Protein AF-0000000077149896 (afdb_homodimer)

Secondary structure (DSSP, 8-state):
-PPPPEEEEE--TTSSHHHHHHHHHHHHHHTT--EEEEESS-SSHHHHHHHHHHH-TT-TT--HHHHHHHHHHHHHHHIIIIIHHHHHTT-EEEEES-HHHHIIIIIIIT---HHHHHHHHHHHHTT---SEEEEEE--HHHHHHHS---S---TTTTS-HHHHHHHHHHHHHHHHH-TTTEEEEETTS-HHHHHHHHHHHHHHH-/-PPPPEEEEE--TTSSHHHHHHHHHHHHHHTT--EEEEESS-SSHHHHHHHHHHH-TT-TT--HHHHHHHHHHHHHHHIIIIIHHHHHTT-EEEEES-HHHHIIIIIIIT---HHHHHHHHHHHHTT---SEEEEEE--HHHHHHHS---S---TTTTS-HHHHHHHHHHHHHHHHH-TTTEEEEETTS-HHHHHHHHHHHHHHH-

Sequence (412 aa):
MRKGLFITVEGTDGSGKTTQIKLMEQYLKDMGNEVVLSREPGGTRISEMIRDLILDPENKDISPLTEMMLYAAARAQHVSQVIRPAIESGKSVICDRFVDSSYAYQGCGRGVDLKTIADVNRAAIDGVVPDITFFLDLDPRVAMERRVKSTGADRIEQEKMDFHIRVYEGYERMALLYPERIKTIDASKSIEEISSQINIYLKEILMRKGLFITVEGTDGSGKTTQIKLMEQYLKDMGNEVVLSREPGGTRISEMIRDLILDPENKDISPLTEMMLYAAARAQHVSQVIRPAIESGKSVICDRFVDSSYAYQGCGRGVDLKTIADVNRAAIDGVVPDITFFLDLDPRVAMERRVKSTGADRIEQEKMDFHIRVYEGYERMALLYPERIKTIDASKSIEEISSQINIYLKEIL

Foldseek 3Di:
DAFAAEEEEDEDAQLCRVVLLVLVCVLCVVVVAAEAEEEPCPQDPVSVVLVCVLFAQVPLVQALVNSLLSRLVSLLCNLVPPVVVCRVVHHYYYYYDDLLLSCLQSCQLVPPDPVVSCVSNCVSNVPPDGQAYEYSQDDVVVSVVSDDPDPDGTNSRPDDPVSVNSSSVSSVVVCVVCVNRYPYFHSVDDSVVRSVVVVVVVVVVD/DAFAAEEEEDEDAQLCRVVLLVLVCVLCVVVVAAEAEEEPCPQDPVSVVLVCVLFAQVPLVQALVNSLLSRLVSLLCNLVPPVVVCRVVHHYYYYYDDLLLSCLQSCQLVPPDPVVSCVSNCVSNVPPDGQAYEYRQDDPVVSVVSPDPDDDGTNSRPDDPVSVNSSNVSSVVVCVVCVNRYPYFHSVDDSVVRSVVVVVVVVVVD

InterPro domains:
  IPR018094 Thymidylate kinase [MF_00165] (5-206)
  IPR018094 Thymidylate kinase [TIGR00041] (1-198)
  IPR018095 Thymidylate kinase, conserved site [PS01331] (94-106)
  IPR027417 P-loop containing nucleoside triphosphate hydrolase [G3DSA:3.40.50.300] (1-206)
  IPR027417 P-loop containing nucleoside triphosphate hydrolase [SSF52540] (1-205)
  IPR039430 Thymidylate kinase-like domain [PF02223] (9-198)

Solvent-accessible surface area (backbone atoms only — not comparable to full-atom values): 21355 Å² total; per-residue (Å²): 129,66,70,27,51,35,37,32,39,39,63,57,76,60,31,50,60,71,62,50,50,54,52,51,50,51,54,43,41,75,72,72,44,53,75,45,80,46,38,51,68,16,72,37,76,67,13,38,54,47,34,51,58,68,36,34,61,85,49,72,81,62,39,62,66,20,52,46,29,43,49,30,18,15,42,20,37,23,33,67,70,44,51,50,56,38,21,70,72,38,23,26,35,43,24,44,33,57,71,66,47,48,48,7,45,34,22,50,40,61,62,46,57,62,65,59,52,47,58,42,40,50,61,25,42,64,86,64,69,61,68,33,31,39,33,29,46,51,60,56,74,58,16,54,70,63,38,70,86,61,98,72,66,39,38,71,70,64,51,57,66,69,43,50,47,32,21,52,51,24,47,52,49,50,34,67,74,35,53,90,40,29,44,80,38,67,40,81,54,54,73,66,57,44,48,52,58,52,47,56,56,50,62,72,75,104,129,66,70,26,51,35,35,32,39,40,63,57,75,58,31,49,60,70,62,49,50,54,53,50,50,52,54,42,41,75,71,71,43,54,73,45,79,45,37,50,69,18,73,37,77,67,11,37,55,47,33,52,58,67,36,33,62,86,50,72,81,63,39,65,65,21,50,46,30,43,49,31,18,15,42,20,37,23,33,67,70,46,51,50,56,38,22,70,71,36,22,28,34,43,24,44,33,60,72,67,47,50,49,7,43,34,21,48,40,60,62,46,58,62,65,59,52,48,58,43,38,50,62,27,43,66,86,64,66,62,68,34,30,40,32,31,45,53,59,57,75,58,17,54,68,63,38,68,85,62,95,73,65,39,38,70,70,65,52,56,68,70,42,50,48,31,22,52,51,24,46,53,50,50,33,68,75,34,55,89,41,30,43,80,37,67,41,80,53,54,73,67,59,46,49,51,55,53,47,56,56,51,61,71,74,105

Nearest PDB structures (foldseek):
  4edh-assembly1_B  TM=9.631E-01  e=2.329E-20  Pseudomonas aeruginosa PAO1
  3uxm-assembly6_D  TM=9.643E-01  e=3.506E-20  Pseudomonas aeruginosa PAO1
  3uxm-assembly5_B-2  TM=9.617E-01  e=1.195E-19  Pseudomonas aeruginosa PAO1
  4gmd-assembly2_B  TM=9.746E-01  e=2.271E-19  Pseudomonas aeruginosa PAO1
  4e5u-assembly1_B  TM=9.484E-01  e=1.509E-19  Pseudomonas aeruginosa PAO1

Organism: Ruminiclostridium cellulolyticum (strain ATCC 35319 / DSM 5812 / JCM 6584 / H10) (NCBI:txid394503)

Structure (mmCIF, N/CA/C/O backbone):
data_AF-0000000077149896-model_v1
#
loop_
_entity.id
_entity.type
_entity.pdbx_description
1 polymer 'Thymidylate kinase'
#
loop_
_atom_site.group_PDB
_atom_site.id
_atom_site.type_symbol
_atom_site.label_atom_id
_atom_site.label_alt_id
_atom_site.label_comp_id
_atom_site.label_asym_id
_atom_site.label_entity_id
_atom_site.label_seq_id
_atom_site.pdbx_PDB_ins_code
_atom_site.Cartn_x
_atom_site.Cartn_y
_atom_site.Cartn_z
_atom_site.occupancy
_atom_site.B_iso_or_equiv
_atom_site.auth_seq_id
_atom_site.auth_comp_id
_atom_site.auth_asym_id
_atom_site.auth_atom_id
_atom_site.pdbx_PDB_model_num
ATOM 1 N N . MET A 1 1 ? 22.25 21.438 13.352 1 58.16 1 MET A N 1
ATOM 2 C CA . MET A 1 1 ? 21.094 22.328 13.164 1 58.16 1 MET A CA 1
ATOM 3 C C . MET A 1 1 ? 19.875 21.781 13.883 1 58.16 1 MET A C 1
ATOM 5 O O . MET A 1 1 ? 19.75 20.562 14.086 1 58.16 1 MET A O 1
ATOM 9 N N . ARG A 1 2 ? 19 22.656 14.453 1 81.06 2 ARG A N 1
ATOM 10 C CA . ARG A 1 2 ? 17.844 22.203 15.219 1 81.06 2 ARG A CA 1
ATOM 11 C C . ARG A 1 2 ? 16.812 21.547 14.305 1 81.06 2 ARG A C 1
ATOM 13 O O . ARG A 1 2 ? 16.578 22 13.188 1 81.06 2 ARG A O 1
ATOM 20 N N . LYS A 1 3 ? 16.281 20.359 14.609 1 91.44 3 LYS A N 1
ATOM 21 C CA . LYS A 1 3 ? 15.242 19.641 13.867 1 91.44 3 LYS A CA 1
ATOM 22 C C . LYS A 1 3 ? 14 20.516 13.719 1 91.44 3 LYS A C 1
ATOM 24 O O . LYS A 1 3 ? 13.609 21.219 14.648 1 91.44 3 LYS A O 1
ATOM 29 N N . GLY A 1 4 ? 13.484 20.531 12.469 1 96.19 4 GLY A N 1
ATOM 30 C CA . GLY A 1 4 ? 12.258 21.281 12.242 1 96.19 4 GLY A CA 1
ATOM 31 C C . GLY A 1 4 ? 11.039 20.641 12.883 1 96.19 4 GLY A C 1
ATOM 32 O O . GLY A 1 4 ? 11.094 19.5 13.32 1 96.19 4 GLY A O 1
ATOM 33 N N . LEU A 1 5 ? 9.977 21.422 12.953 1 97.31 5 LEU A N 1
ATOM 34 C CA . LEU A 1 5 ? 8.719 20.938 13.516 1 97.31 5 LEU A CA 1
ATOM 35 C C . LEU A 1 5 ? 7.883 20.234 12.453 1 97.31 5 LEU A C 1
ATOM 37 O O . LEU A 1 5 ? 7.852 20.656 11.297 1 97.31 5 LEU A O 1
ATOM 41 N N . PHE A 1 6 ? 7.234 19.234 12.828 1 98.81 6 PHE A N 1
ATOM 42 C CA . PHE A 1 6 ? 6.246 18.562 11.984 1 98.81 6 PHE A CA 1
ATOM 43 C C . PHE A 1 6 ? 4.84 18.75 12.555 1 98.81 6 PHE A C 1
ATOM 45 O O . PHE A 1 6 ? 4.516 18.203 13.602 1 98.81 6 PHE A O 1
ATOM 52 N N . ILE A 1 7 ? 4.039 19.469 11.836 1 98.88 7 ILE A N 1
ATOM 53 C CA . ILE A 1 7 ? 2.684 19.812 12.25 1 98.88 7 ILE A CA 1
ATOM 54 C C . ILE A 1 7 ? 1.672 19.219 11.273 1 98.88 7 ILE A C 1
ATOM 56 O O . ILE A 1 7 ? 1.84 19.328 10.055 1 98.88 7 ILE A O 1
ATOM 60 N N . THR A 1 8 ? 0.679 18.562 11.797 1 98.94 8 THR A N 1
ATOM 61 C CA . THR A 1 8 ? -0.389 18.078 10.93 1 98.94 8 THR A CA 1
ATOM 62 C C . THR A 1 8 ? -1.729 18.688 11.328 1 98.94 8 THR A C 1
ATOM 64 O O . THR A 1 8 ? -1.927 19.078 12.484 1 98.94 8 THR A O 1
ATOM 67 N N . VAL A 1 9 ? -2.586 18.844 10.344 1 98.94 9 VAL A N 1
ATOM 68 C CA . VAL A 1 9 ? -3.936 19.359 10.562 1 98.94 9 VAL A CA 1
ATOM 69 C C . VAL A 1 9 ? -4.957 18.344 10.07 1 98.94 9 VAL A C 1
ATOM 71 O O . VAL A 1 9 ? -4.91 17.906 8.922 1 98.94 9 VAL A O 1
ATOM 74 N N . GLU A 1 10 ? -5.824 17.953 10.977 1 98.75 10 GLU A N 1
ATOM 75 C CA . GLU A 1 10 ? -6.84 16.938 10.703 1 98.75 10 GLU A CA 1
ATOM 76 C C . GLU A 1 10 ? -8.25 17.516 10.859 1 98.75 10 GLU A C 1
ATOM 78 O O . GLU A 1 10 ? -8.438 18.516 11.547 1 98.75 10 GLU A O 1
ATOM 83 N N . GLY A 1 11 ? -9.188 16.828 10.273 1 96.75 11 GLY A N 1
ATOM 84 C CA . GLY A 1 11 ? -10.578 17.234 10.305 1 96.75 11 GLY A CA 1
ATOM 85 C C . GLY A 1 11 ? -11.328 16.906 9.023 1 96.75 11 GLY A C 1
ATOM 86 O O . GLY A 1 11 ? -10.711 16.578 8.008 1 96.75 11 GLY A O 1
ATOM 87 N N . THR A 1 12 ? -12.625 17.031 9.109 1 92.88 12 THR A N 1
ATOM 88 C CA . THR A 1 12 ? -13.445 16.734 7.945 1 92.88 12 THR A CA 1
ATOM 89 C C . THR A 1 12 ? -13.359 17.859 6.918 1 92.88 12 THR A C 1
ATOM 91 O O . THR A 1 12 ? -12.906 18.953 7.234 1 92.88 12 THR A O 1
ATOM 94 N N . ASP A 1 13 ? -13.742 17.5 5.699 1 89.81 13 ASP A N 1
ATOM 95 C CA . ASP A 1 13 ? -13.758 18.531 4.656 1 89.81 13 ASP A CA 1
ATOM 96 C C . ASP A 1 13 ? -14.734 19.641 5.004 1 89.81 13 ASP A C 1
ATOM 98 O O . ASP A 1 13 ? -15.836 19.391 5.488 1 89.81 13 ASP A O 1
ATOM 102 N N . GLY A 1 14 ? -14.25 20.859 4.828 1 89.62 14 GLY A N 1
ATOM 103 C CA . GLY A 1 14 ? -15.086 22 5.16 1 89.62 14 GLY A CA 1
ATOM 104 C C . GLY A 1 14 ? -14.836 22.531 6.559 1 89.62 14 GLY A C 1
ATOM 105 O O . GLY A 1 14 ? -15.422 23.547 6.961 1 89.62 14 GLY A O 1
ATOM 106 N N . SER A 1 15 ? -13.898 21.969 7.211 1 94.31 15 SER A N 1
ATOM 107 C CA . SER A 1 15 ? -13.664 22.344 8.602 1 94.31 15 SER A CA 1
ATOM 108 C C . SER A 1 15 ? -12.773 23.578 8.695 1 94.31 15 SER A C 1
ATOM 110 O O . SER A 1 15 ? -12.609 24.156 9.781 1 94.3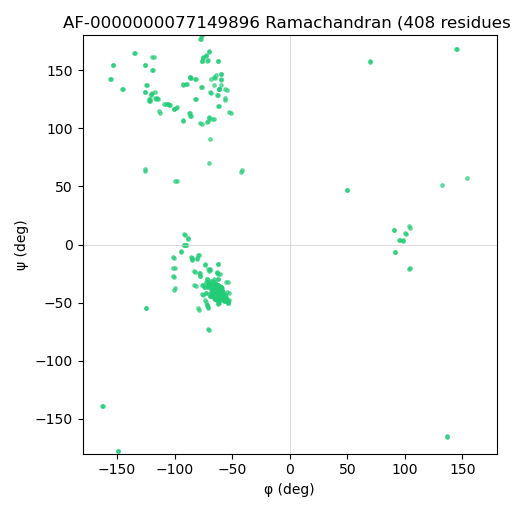1 15 SER A O 1
ATOM 112 N N . GLY A 1 16 ? -12.148 24 7.629 1 94.81 16 GLY A N 1
ATOM 113 C CA . GLY A 1 16 ? -11.344 25.203 7.637 1 94.81 16 GLY A CA 1
ATOM 114 C C . GLY A 1 16 ? -9.852 24.938 7.676 1 94.81 16 GLY A C 1
ATOM 115 O O . GLY A 1 16 ? -9.062 25.828 8 1 94.81 16 GLY A O 1
ATOM 116 N N . LYS A 1 17 ? -9.398 23.703 7.383 1 97.38 17 LYS A N 1
ATOM 117 C CA . LYS A 1 17 ? -7.996 23.297 7.449 1 97.38 17 LYS A CA 1
ATOM 118 C C . LYS A 1 17 ? -7.125 24.188 6.562 1 97.38 17 LYS A C 1
ATOM 120 O O . LYS A 1 17 ? -6.09 24.688 7.008 1 97.38 17 LYS A O 1
ATOM 125 N N . THR A 1 18 ? -7.574 24.375 5.32 1 96.69 18 THR A N 1
ATOM 126 C CA . THR A 1 18 ? -6.789 25.141 4.348 1 96.69 18 THR A CA 1
ATOM 127 C C . THR A 1 18 ? -6.488 26.531 4.863 1 96.69 18 THR A C 1
ATOM 129 O O . THR A 1 18 ? -5.348 27 4.781 1 96.69 18 THR A O 1
ATOM 132 N N . THR A 1 19 ? -7.512 27.188 5.387 1 97.69 19 THR A N 1
ATOM 133 C CA . THR A 1 19 ? -7.367 28.531 5.918 1 97.69 19 THR A CA 1
ATOM 134 C C . THR A 1 19 ? -6.391 28.547 7.094 1 97.69 19 THR A C 1
ATOM 136 O O . THR A 1 19 ? -5.484 29.375 7.141 1 97.69 19 THR A O 1
ATOM 139 N N . GLN A 1 20 ? -6.559 27.672 7.961 1 98.69 20 GLN A N 1
ATOM 140 C CA . GLN A 1 20 ? -5.742 27.672 9.172 1 98.69 20 GLN A CA 1
ATOM 141 C C . GLN A 1 20 ? -4.297 27.281 8.852 1 98.69 20 GLN A C 1
ATOM 143 O O . GLN A 1 20 ? -3.365 27.781 9.492 1 98.69 20 GLN A O 1
ATOM 148 N N . ILE A 1 21 ? -4.074 26.391 7.891 1 98.81 21 ILE A N 1
ATOM 149 C CA . ILE A 1 21 ? -2.736 25.984 7.477 1 98.81 21 ILE A CA 1
ATOM 150 C C . ILE A 1 21 ? -1.975 27.188 6.934 1 98.81 21 ILE A C 1
ATOM 152 O O . ILE A 1 21 ? -0.808 27.406 7.277 1 98.81 21 ILE A O 1
ATOM 156 N N . LYS A 1 22 ? -2.631 28 6.152 1 98.69 22 LYS A N 1
ATOM 157 C CA . LYS A 1 22 ? -2.006 29.203 5.602 1 98.69 22 LYS A CA 1
ATOM 158 C C . LYS A 1 22 ? -1.624 30.172 6.707 1 98.69 22 LYS A C 1
ATOM 160 O O . LYS A 1 22 ? -0.556 30.797 6.66 1 98.69 22 LYS A O 1
ATOM 165 N N . LEU A 1 23 ? -2.498 30.35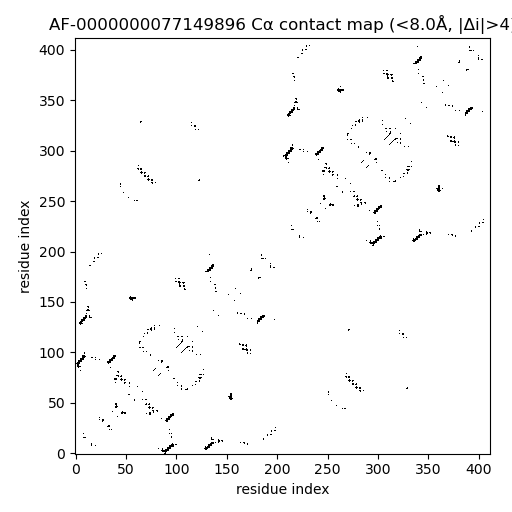9 7.617 1 98.75 23 LEU A N 1
ATOM 166 C CA . LEU A 1 23 ? -2.236 31.266 8.727 1 98.75 23 LEU A CA 1
ATOM 167 C C . LEU A 1 23 ? -1.092 30.75 9.594 1 98.75 23 LEU A C 1
ATOM 169 O O . LEU A 1 23 ? -0.268 31.531 10.07 1 98.75 23 LEU A O 1
ATOM 173 N N . MET A 1 24 ? -1.015 29.406 9.828 1 98.81 24 MET A N 1
ATOM 174 C CA . MET A 1 24 ? 0.087 28.797 10.57 1 98.81 24 MET A CA 1
ATOM 175 C C . MET A 1 24 ? 1.414 29.031 9.852 1 98.81 24 MET A C 1
ATOM 177 O O . MET A 1 24 ? 2.43 29.312 10.492 1 98.81 24 MET A O 1
ATOM 181 N N . GLU A 1 25 ? 1.355 28.797 8.516 1 98.75 25 GLU A N 1
ATOM 182 C CA . GLU A 1 25 ? 2.553 29.031 7.711 1 98.75 25 GLU A CA 1
ATOM 183 C C . GLU A 1 25 ? 3.094 30.438 7.918 1 98.75 25 GLU A C 1
ATOM 185 O O . GLU A 1 25 ? 4.289 30.625 8.156 1 98.75 25 GLU A O 1
ATOM 190 N N . GLN A 1 26 ? 2.236 31.438 7.801 1 98.44 26 GLN A N 1
ATOM 191 C CA . GLN A 1 26 ? 2.633 32.844 7.957 1 98.44 26 GLN A CA 1
ATOM 192 C C . GLN A 1 26 ? 3.184 33.094 9.359 1 98.44 26 GLN A C 1
ATOM 194 O O . GLN A 1 26 ? 4.195 33.781 9.516 1 98.44 26 GLN A O 1
ATOM 199 N N . TYR A 1 27 ? 2.508 32.562 10.32 1 98.19 27 TYR A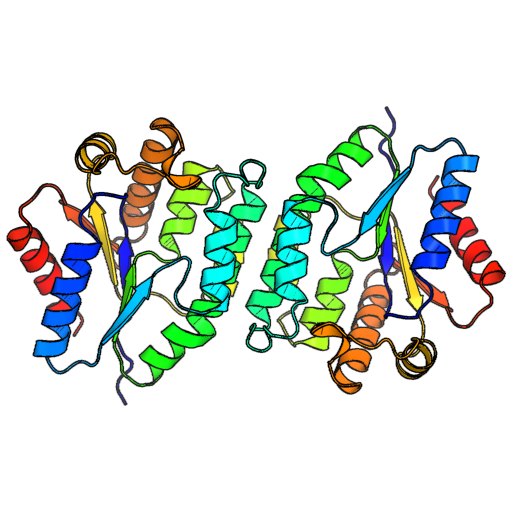 N 1
ATOM 200 C CA . TYR A 1 27 ? 2.938 32.75 11.703 1 98.19 27 TYR A CA 1
ATOM 201 C C . TYR A 1 27 ? 4.359 32.219 11.898 1 98.19 27 TYR A C 1
ATOM 203 O O . TYR A 1 27 ? 5.199 32.906 12.484 1 98.19 27 TYR A O 1
ATOM 211 N N . LEU A 1 28 ? 4.664 31.031 11.422 1 98.19 28 LEU A N 1
ATOM 212 C CA . LEU A 1 28 ? 5.973 30.406 11.578 1 98.19 28 LEU A CA 1
ATOM 213 C C . LEU A 1 28 ? 7.035 31.172 10.797 1 98.19 28 LEU A C 1
ATOM 215 O O . LEU A 1 28 ? 8.156 31.344 11.281 1 98.19 28 LEU A O 1
ATOM 219 N N . LYS A 1 29 ? 6.648 31.609 9.594 1 98 29 LYS A N 1
ATOM 220 C CA . LYS A 1 29 ? 7.582 32.406 8.789 1 98 29 LYS A CA 1
ATOM 221 C C . LYS A 1 29 ? 7.934 33.719 9.492 1 98 29 LYS A C 1
ATOM 223 O O . LYS A 1 29 ? 9.094 34.125 9.484 1 98 29 LYS A O 1
ATOM 228 N N . ASP A 1 30 ? 6.957 34.312 10.07 1 97.31 30 ASP A N 1
ATOM 229 C CA . ASP A 1 30 ? 7.168 35.562 10.812 1 97.31 30 ASP A CA 1
ATOM 230 C C . ASP A 1 30 ? 8.117 35.344 11.984 1 97.31 30 ASP A C 1
ATOM 232 O O . ASP A 1 30 ? 8.797 36.281 12.422 1 97.31 30 ASP A O 1
ATOM 236 N N . MET A 1 31 ? 8.172 34.188 12.445 1 95.25 31 MET A N 1
ATOM 237 C CA . MET A 1 31 ? 9.047 33.844 13.562 1 95.25 31 MET A CA 1
ATOM 238 C C . MET A 1 31 ? 10.414 33.406 13.062 1 95.25 31 MET A C 1
ATOM 240 O O . MET A 1 31 ? 11.25 32.969 13.852 1 95.25 31 MET A O 1
ATOM 244 N N . GLY A 1 32 ? 10.633 33.375 11.766 1 95.06 32 GLY A N 1
ATOM 245 C CA . GLY A 1 32 ? 11.953 33.156 11.188 1 95.06 32 GLY A CA 1
ATOM 246 C C . GLY A 1 32 ? 12.141 31.719 10.719 1 95.06 32 GLY A C 1
ATOM 247 O O . GLY A 1 32 ? 13.258 31.312 10.383 1 95.06 32 GLY A O 1
ATOM 248 N N . ASN A 1 33 ? 11.039 30.906 10.688 1 96 33 ASN A N 1
ATOM 249 C CA . ASN A 1 33 ? 11.133 29.516 10.258 1 96 33 ASN A CA 1
ATOM 250 C C . ASN A 1 33 ? 10.914 29.375 8.75 1 96 33 ASN A C 1
ATOM 252 O O . ASN A 1 33 ? 10.109 30.109 8.164 1 96 33 ASN A O 1
ATOM 256 N N . GLU A 1 34 ? 11.727 28.547 8.148 1 97.88 34 GLU A N 1
ATOM 257 C CA . GLU A 1 34 ? 11.359 28.062 6.82 1 97.88 34 GLU A CA 1
ATOM 258 C C . GLU A 1 34 ? 10.273 27 6.898 1 97.88 34 GLU A C 1
ATOM 260 O O . GLU A 1 34 ? 10.32 26.109 7.758 1 97.88 34 GLU A O 1
ATOM 265 N N . VAL A 1 35 ? 9.281 27.141 5.996 1 98.69 35 VAL A N 1
ATOM 266 C CA . VAL A 1 35 ? 8.125 26.266 6.121 1 98.69 35 VAL A CA 1
ATOM 267 C C . VAL A 1 35 ? 7.875 25.531 4.801 1 98.69 35 VAL A C 1
ATOM 269 O O . VAL A 1 35 ? 7.93 26.141 3.729 1 98.69 35 VAL A O 1
ATOM 272 N N . VAL A 1 36 ? 7.691 24.234 4.891 1 98.81 36 VAL A N 1
ATOM 273 C CA . VAL A 1 36 ? 7.23 23.406 3.783 1 98.81 36 VAL A CA 1
ATOM 274 C C . VAL A 1 36 ? 5.77 23.016 4.004 1 98.81 36 VAL A C 1
ATOM 276 O O . VAL A 1 36 ? 5.422 22.469 5.047 1 98.81 36 VAL A O 1
ATOM 279 N N . LEU A 1 37 ? 4.906 23.391 3.072 1 98.81 37 LEU A N 1
ATOM 280 C CA . LEU A 1 37 ? 3.518 22.938 3.094 1 98.81 37 LEU A CA 1
ATOM 281 C C . LEU A 1 37 ? 3.344 21.672 2.268 1 98.81 37 LEU A C 1
ATOM 283 O O . LEU A 1 37 ? 3.941 21.531 1.197 1 98.81 37 LEU A O 1
ATOM 287 N N . SER A 1 38 ? 2.572 20.734 2.809 1 98.69 38 SER A N 1
ATOM 288 C CA . SER A 1 38 ? 2.266 19.531 2.043 1 98.69 38 SER A CA 1
ATOM 289 C C . SER A 1 38 ? 0.889 18.984 2.402 1 98.69 38 SER A C 1
ATOM 291 O O . SER A 1 38 ? 0.108 19.641 3.084 1 98.69 38 SER A O 1
ATOM 293 N N . ARG A 1 39 ? 0.508 17.828 1.779 1 98.62 39 ARG A N 1
ATOM 294 C CA . ARG A 1 39 ? -0.797 17.203 1.998 1 98.62 39 ARG A CA 1
ATOM 295 C C . ARG A 1 39 ? -0.745 15.703 1.74 1 98.62 39 ARG A C 1
ATOM 297 O O . ARG A 1 39 ? 0.11 15.227 0.99 1 98.62 39 ARG A O 1
ATOM 304 N N . GLU A 1 40 ? -1.696 15.055 2.428 1 98.44 40 GLU A N 1
ATOM 305 C CA . GLU A 1 40 ? -1.864 13.633 2.152 1 98.44 40 GLU A CA 1
ATOM 306 C C . GLU A 1 40 ? -3.309 13.305 1.777 1 98.44 40 GLU A C 1
ATOM 308 O O . GLU A 1 40 ? -4.242 13.938 2.279 1 98.44 40 GLU A O 1
ATOM 313 N N . PRO A 1 41 ? -3.492 12.25 1.038 1 98.38 41 PRO A N 1
ATOM 314 C CA . PRO A 1 41 ? -2.426 11.68 0.213 1 98.38 41 PRO A CA 1
ATOM 315 C C . PRO A 1 41 ? -1.892 12.664 -0.826 1 98.38 41 PRO A C 1
ATOM 317 O O . PRO A 1 41 ? -2.641 13.508 -1.326 1 98.38 41 PRO A O 1
ATOM 320 N N . GLY A 1 42 ? -0.674 12.633 -1.162 1 98.5 42 GLY A N 1
ATOM 321 C CA . GLY A 1 42 ? -0.008 13.547 -2.078 1 98.5 42 GLY A CA 1
ATOM 322 C C . GLY A 1 42 ? 1.352 14 -1.583 1 98.5 42 GLY A C 1
ATOM 323 O O . GLY A 1 42 ? 1.952 13.359 -0.722 1 98.5 42 GLY A O 1
ATOM 324 N N . GLY A 1 43 ? 1.851 15.062 -2.232 1 98.5 43 GLY A N 1
ATOM 325 C CA . GLY A 1 43 ? 3.076 15.688 -1.757 1 98.5 43 GLY A CA 1
ATOM 326 C C . GLY A 1 43 ? 4.285 15.344 -2.605 1 98.5 43 GLY A C 1
ATOM 327 O O . GLY A 1 43 ? 5.312 16.031 -2.531 1 98.5 43 GLY A O 1
ATOM 328 N N . THR A 1 44 ? 4.23 14.305 -3.344 1 98.69 44 THR A N 1
ATOM 329 C CA . THR A 1 44 ? 5.242 13.945 -4.328 1 98.69 44 THR A CA 1
ATOM 330 C C . THR A 1 44 ? 4.59 13.516 -5.641 1 98.69 44 THR A C 1
ATOM 332 O O . THR A 1 44 ? 3.391 13.234 -5.684 1 98.69 44 THR A O 1
ATOM 335 N N . ARG A 1 45 ? 5.387 13.477 -6.668 1 98.56 45 ARG A N 1
ATOM 336 C CA . ARG A 1 45 ? 4.855 13.031 -7.949 1 98.56 45 ARG A CA 1
ATOM 337 C C . ARG A 1 45 ? 4.215 11.656 -7.832 1 98.56 45 ARG A C 1
ATOM 339 O O . ARG A 1 45 ? 3.086 11.445 -8.281 1 98.56 45 ARG A O 1
ATOM 346 N N . ILE A 1 46 ? 4.91 10.734 -7.199 1 98.69 46 ILE A N 1
ATOM 347 C CA . ILE A 1 46 ? 4.418 9.367 -7.027 1 98.69 46 ILE A CA 1
ATOM 348 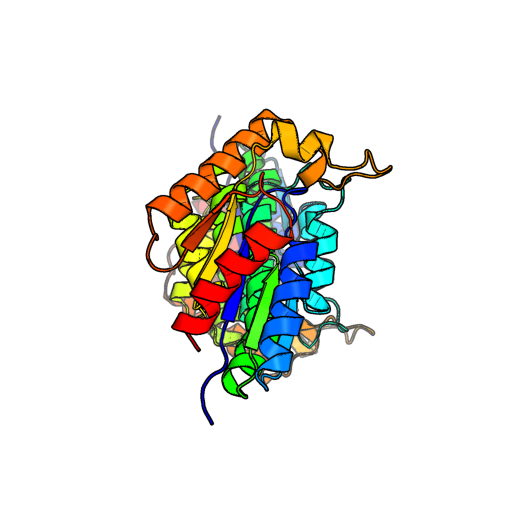C C . ILE A 1 46 ? 3.186 9.375 -6.125 1 98.69 46 ILE A C 1
ATOM 350 O O . ILE A 1 46 ? 2.186 8.719 -6.426 1 98.69 46 ILE A O 1
ATOM 354 N N . SER A 1 47 ? 3.262 10.086 -5.059 1 98.88 47 SER A N 1
ATOM 355 C CA . SER A 1 47 ? 2.137 10.133 -4.129 1 98.88 47 SER A CA 1
ATOM 356 C C . SER A 1 47 ? 0.898 10.727 -4.793 1 98.88 47 SER A C 1
ATOM 358 O O . SER A 1 47 ? -0.227 10.336 -4.48 1 98.88 47 SER A O 1
ATOM 360 N N . GLU A 1 48 ? 1.099 11.703 -5.695 1 98.81 48 GLU A N 1
ATOM 361 C CA . GLU A 1 48 ? -0.028 12.281 -6.418 1 98.81 48 GLU A CA 1
ATOM 362 C C . GLU A 1 48 ? -0.647 11.266 -7.379 1 98.81 48 GLU A C 1
ATOM 364 O O . GLU A 1 48 ? -1.864 11.25 -7.57 1 98.81 48 GLU A O 1
ATOM 369 N N . MET A 1 49 ? 0.161 10.453 -8.023 1 98.62 49 MET A N 1
ATOM 370 C CA . MET A 1 49 ? -0.364 9.383 -8.859 1 98.62 49 MET A CA 1
ATOM 371 C C . MET A 1 49 ? -1.236 8.43 -8.047 1 98.62 49 MET A C 1
ATOM 373 O O . MET A 1 49 ? -2.307 8.023 -8.508 1 98.62 49 MET A O 1
ATOM 377 N N . ILE A 1 50 ? -0.768 8.094 -6.883 1 98.88 50 ILE A N 1
ATOM 378 C CA . ILE A 1 50 ? -1.521 7.207 -6.004 1 98.88 50 ILE A CA 1
ATOM 379 C C . ILE A 1 50 ? -2.82 7.887 -5.574 1 98.88 50 ILE A C 1
ATOM 381 O O . ILE A 1 50 ? -3.879 7.254 -5.551 1 98.88 50 ILE A O 1
ATOM 385 N N . ARG A 1 51 ? -2.73 9.156 -5.215 1 98.62 51 ARG A N 1
ATOM 386 C CA . ARG A 1 51 ? -3.904 9.945 -4.852 1 98.62 51 ARG A CA 1
ATOM 387 C C . ARG A 1 51 ? -4.969 9.883 -5.941 1 98.62 51 ARG A C 1
ATOM 389 O O . ARG A 1 51 ? -6.148 9.664 -5.656 1 98.62 51 ARG A O 1
ATOM 396 N N . ASP A 1 52 ? -4.496 10.094 -7.168 1 98.38 52 ASP A N 1
ATOM 397 C CA . ASP A 1 52 ? -5.426 10.078 -8.297 1 98.38 52 ASP A CA 1
ATOM 398 C C . ASP A 1 52 ? -6.148 8.734 -8.391 1 98.38 52 ASP A C 1
ATOM 400 O O . ASP A 1 52 ? -7.344 8.688 -8.688 1 98.38 52 ASP A O 1
ATOM 404 N N . LEU A 1 53 ? -5.445 7.703 -8.156 1 98.44 53 LEU A N 1
ATOM 405 C CA . LEU A 1 53 ? -6.02 6.363 -8.188 1 98.44 53 LEU A CA 1
ATOM 406 C C . LEU A 1 53 ? -7.055 6.191 -7.082 1 98.44 53 LEU A C 1
ATOM 408 O O . LEU A 1 53 ? -8.156 5.688 -7.324 1 98.44 53 LEU A O 1
ATOM 412 N N . ILE A 1 54 ? -6.734 6.602 -5.867 1 98.31 54 ILE A N 1
ATOM 413 C CA . ILE A 1 54 ? -7.57 6.434 -4.684 1 98.31 54 ILE A CA 1
ATOM 414 C C . ILE A 1 54 ? -8.867 7.23 -4.848 1 98.31 54 ILE A C 1
ATOM 416 O O . ILE A 1 54 ? -9.945 6.754 -4.484 1 98.31 54 ILE A O 1
ATOM 420 N N . LEU A 1 55 ? -8.734 8.438 -5.398 1 97.75 55 LEU A N 1
ATOM 421 C CA . LEU A 1 55 ? -9.836 9.391 -5.336 1 97.75 55 LEU A CA 1
ATOM 422 C C . LEU A 1 55 ? -10.688 9.32 -6.602 1 97.75 55 LEU A C 1
ATOM 424 O O . LEU A 1 55 ? -11.75 9.945 -6.676 1 97.75 55 LEU A O 1
ATOM 428 N N . ASP A 1 56 ? -10.273 8.539 -7.598 1 97.56 56 ASP A N 1
ATOM 429 C CA . ASP A 1 56 ? -11.016 8.398 -8.844 1 97.56 56 ASP A CA 1
ATOM 430 C C . ASP A 1 56 ? -12.406 7.816 -8.602 1 97.56 56 ASP A C 1
ATOM 432 O O . ASP A 1 56 ? -12.531 6.672 -8.172 1 97.56 56 ASP A O 1
ATOM 436 N N . PRO A 1 57 ? -13.477 8.562 -8.953 1 96.06 57 PRO A N 1
ATOM 437 C CA . PRO A 1 57 ? -14.844 8.102 -8.703 1 96.06 57 PRO A CA 1
ATOM 438 C C . PRO A 1 57 ? -15.172 6.812 -9.461 1 96.06 57 PRO A C 1
ATOM 440 O O . PRO A 1 57 ? -16.141 6.129 -9.125 1 96.06 57 PRO A O 1
ATOM 443 N N . GLU A 1 58 ? -14.398 6.469 -10.445 1 96.56 58 GLU A N 1
ATOM 444 C CA . GLU A 1 58 ? -14.633 5.258 -11.227 1 96.56 58 GLU A CA 1
ATOM 445 C C . GLU A 1 58 ? -14.102 4.027 -10.5 1 96.56 58 GLU A C 1
ATOM 447 O O . GLU A 1 58 ? -14.414 2.895 -10.875 1 96.56 58 GLU A O 1
ATOM 452 N N . ASN A 1 59 ? -13.312 4.234 -9.461 1 97.88 59 ASN A N 1
ATOM 453 C CA . ASN A 1 59 ? -12.703 3.111 -8.75 1 97.88 59 ASN A CA 1
ATOM 454 C C . ASN A 1 59 ? -13.484 2.748 -7.492 1 97.88 59 ASN A C 1
ATOM 456 O O . ASN A 1 59 ? -12.906 2.629 -6.41 1 97.88 59 ASN A O 1
ATOM 460 N N . LYS A 1 60 ? -14.719 2.514 -7.676 1 95.19 60 LYS A N 1
ATOM 461 C CA . LYS A 1 60 ? -15.625 2.244 -6.562 1 95.19 60 LYS A CA 1
ATOM 462 C C . LYS A 1 60 ? -15.383 0.85 -5.988 1 95.19 60 LYS A C 1
ATOM 464 O O . LYS A 1 60 ? -15.812 0.552 -4.871 1 95.19 60 LYS A O 1
ATOM 469 N N . ASP A 1 61 ? -14.727 0.012 -6.734 1 96.06 61 ASP A N 1
ATOM 470 C CA . ASP A 1 61 ? -14.555 -1.382 -6.34 1 96.06 61 ASP A CA 1
ATOM 471 C C . ASP A 1 61 ? -13.273 -1.571 -5.527 1 96.06 61 ASP A C 1
ATOM 473 O O . ASP A 1 61 ? -12.898 -2.699 -5.211 1 96.06 61 ASP A O 1
ATOM 477 N N . ILE A 1 62 ? -12.617 -0.499 -5.16 1 98.31 62 ILE A N 1
ATOM 478 C CA . ILE A 1 62 ? -11.453 -0.602 -4.289 1 98.31 62 ILE A CA 1
ATOM 479 C C . ILE A 1 62 ? -11.867 -1.185 -2.939 1 98.31 62 ILE A C 1
ATOM 481 O O . ILE A 1 62 ? -12.82 -0.705 -2.314 1 98.31 62 ILE A O 1
ATOM 485 N N . SER A 1 63 ? -11.156 -2.209 -2.525 1 97.81 63 SER A N 1
ATOM 486 C CA . SER A 1 63 ? -11.461 -2.785 -1.22 1 97.81 63 SER A CA 1
ATOM 487 C C . SER A 1 63 ? -10.922 -1.91 -0.093 1 97.81 63 SER A C 1
ATOM 489 O O . SER A 1 63 ? -9.977 -1.144 -0.293 1 97.81 63 SER A O 1
ATOM 491 N N . PRO A 1 64 ? -11.477 -2.039 1.127 1 97.5 64 PRO A N 1
ATOM 492 C CA . PRO A 1 64 ? -11.016 -1.237 2.262 1 97.5 64 PRO A CA 1
ATOM 493 C C . PRO A 1 64 ? -9.531 -1.445 2.566 1 97.5 64 PRO A C 1
ATOM 495 O O . PRO A 1 64 ? -8.812 -0.482 2.848 1 97.5 64 PRO A O 1
ATOM 498 N N . LEU A 1 65 ? -9.07 -2.643 2.479 1 97.94 65 LEU A N 1
ATOM 499 C CA . LEU A 1 65 ? -7.672 -2.934 2.758 1 97.94 65 LEU A CA 1
ATOM 500 C C . LEU A 1 65 ? -6.766 -2.34 1.683 1 97.94 65 LEU A C 1
ATOM 502 O O . LEU A 1 65 ? -5.711 -1.78 1.992 1 97.94 65 LEU A O 1
ATOM 506 N N . THR A 1 66 ? -7.184 -2.523 0.438 1 98.69 66 THR A N 1
ATOM 507 C CA . THR A 1 66 ? -6.434 -1.929 -0.664 1 98.69 66 THR A CA 1
ATOM 508 C C . THR A 1 66 ? -6.336 -0.416 -0.495 1 98.69 66 THR A C 1
ATOM 510 O O . THR A 1 66 ? -5.254 0.16 -0.646 1 98.69 66 THR A O 1
ATOM 513 N N . GLU A 1 67 ? -7.457 0.234 -0.206 1 98.62 67 GLU A N 1
ATOM 514 C CA . GLU A 1 67 ? -7.488 1.674 0.039 1 98.62 67 GLU A CA 1
ATOM 515 C C . GLU A 1 67 ? -6.492 2.07 1.128 1 98.62 67 GLU A C 1
ATOM 517 O O . GLU A 1 67 ? -5.684 2.979 0.936 1 98.62 67 GLU A O 1
ATOM 522 N N . MET A 1 68 ? -6.551 1.353 2.207 1 98.5 68 MET A N 1
ATOM 523 C CA . MET A 1 68 ? -5.676 1.633 3.342 1 98.5 68 MET A CA 1
ATOM 524 C C . MET A 1 68 ? -4.211 1.509 2.943 1 98.5 68 MET A C 1
ATOM 526 O O . MET A 1 68 ? -3.396 2.371 3.277 1 98.5 68 MET A O 1
ATOM 530 N N . MET A 1 69 ? -3.885 0.528 2.215 1 98.69 69 MET A N 1
ATOM 531 C CA . MET A 1 69 ? -2.502 0.28 1.819 1 98.69 69 MET A CA 1
ATOM 532 C C . MET A 1 69 ? -2.029 1.319 0.808 1 98.69 69 MET A C 1
ATOM 534 O O . MET A 1 69 ? -0.858 1.699 0.803 1 98.69 69 MET A O 1
ATOM 538 N N . LEU A 1 70 ? -2.906 1.707 -0.049 1 98.88 70 LEU A N 1
ATOM 539 C CA . LEU A 1 70 ? -2.553 2.764 -0.99 1 98.88 70 LEU A CA 1
ATOM 540 C C . LEU A 1 70 ? -2.242 4.062 -0.255 1 98.88 70 LEU A C 1
ATOM 542 O O . LEU A 1 70 ? -1.275 4.754 -0.587 1 98.88 70 LEU A O 1
ATOM 546 N N . TYR A 1 71 ? -3.059 4.426 0.744 1 98.88 71 TYR A N 1
ATOM 547 C CA . TYR A 1 71 ? -2.76 5.598 1.56 1 98.88 71 TYR A CA 1
ATOM 548 C C . TYR A 1 71 ? -1.395 5.465 2.225 1 98.88 71 TYR A C 1
ATOM 550 O O . TYR A 1 71 ? -0.622 6.426 2.266 1 98.88 71 TYR A O 1
ATOM 558 N N . ALA A 1 72 ? -1.095 4.285 2.725 1 98.81 72 ALA A N 1
ATOM 559 C CA . ALA A 1 72 ? 0.186 4.039 3.385 1 98.81 72 ALA A CA 1
ATOM 560 C C . ALA A 1 72 ? 1.343 4.156 2.396 1 98.81 72 ALA A C 1
ATOM 562 O O . ALA A 1 72 ? 2.402 4.695 2.732 1 98.81 72 ALA A O 1
ATOM 563 N N . ALA A 1 73 ? 1.122 3.635 1.214 1 98.88 73 ALA A N 1
ATOM 564 C CA . ALA A 1 73 ? 2.154 3.727 0.185 1 98.88 73 ALA A CA 1
ATOM 565 C C . ALA A 1 73 ? 2.457 5.184 -0.159 1 98.88 73 ALA A C 1
ATOM 567 O O . ALA A 1 73 ? 3.623 5.574 -0.253 1 98.88 73 ALA A O 1
ATOM 568 N N . ALA A 1 74 ? 1.416 5.973 -0.372 1 98.94 74 ALA A N 1
ATOM 569 C CA . ALA A 1 74 ? 1.585 7.398 -0.649 1 98.94 74 ALA A CA 1
ATOM 570 C C . ALA A 1 74 ? 2.326 8.094 0.489 1 98.94 74 ALA A C 1
ATOM 572 O O . ALA A 1 74 ? 3.199 8.93 0.249 1 98.94 74 ALA A O 1
ATOM 573 N N . ARG A 1 75 ? 1.989 7.734 1.672 1 98.94 75 ARG A N 1
ATOM 574 C CA . ARG A 1 75 ? 2.588 8.328 2.863 1 98.94 75 ARG A CA 1
ATOM 575 C C . ARG A 1 75 ? 4.066 7.965 2.971 1 98.94 75 ARG A C 1
ATOM 577 O O . ARG A 1 75 ? 4.898 8.812 3.295 1 98.94 75 ARG A O 1
ATOM 584 N N . ALA A 1 76 ? 4.398 6.688 2.701 1 98.81 76 ALA A N 1
ATOM 585 C CA . ALA A 1 76 ? 5.793 6.262 2.752 1 98.81 76 ALA A CA 1
ATOM 586 C C . ALA A 1 76 ? 6.652 7.082 1.796 1 98.81 76 ALA A C 1
ATOM 588 O O . ALA A 1 76 ? 7.758 7.504 2.152 1 98.81 76 ALA A O 1
ATOM 589 N N . GLN A 1 77 ? 6.16 7.285 0.635 1 98.94 77 GLN A N 1
ATOM 590 C CA . GLN A 1 77 ? 6.863 8.086 -0.359 1 98.94 77 GLN A CA 1
ATOM 591 C C . GLN A 1 77 ? 7.016 9.531 0.111 1 98.94 77 GLN A C 1
ATOM 593 O O . GLN A 1 77 ? 8.086 10.125 -0.019 1 98.94 77 GLN A O 1
ATOM 598 N N . HIS A 1 78 ? 5.93 10.086 0.613 1 98.94 78 HIS A N 1
ATOM 599 C CA . HIS A 1 78 ? 5.879 11.461 1.091 1 98.94 78 HIS A CA 1
ATOM 600 C C . HIS A 1 78 ? 6.875 11.688 2.221 1 98.94 78 HIS A C 1
ATOM 602 O O . HIS A 1 78 ? 7.625 12.672 2.205 1 98.94 78 HIS A O 1
ATOM 608 N N . VAL A 1 79 ? 6.906 10.781 3.15 1 98.88 79 VAL A N 1
ATOM 609 C CA . VAL A 1 79 ? 7.793 10.867 4.305 1 98.88 79 VAL A CA 1
ATOM 610 C C . VAL A 1 79 ? 9.25 10.805 3.844 1 98.88 79 VAL A C 1
ATOM 612 O O . VAL A 1 79 ? 10.062 11.648 4.23 1 98.88 79 VAL A O 1
ATOM 615 N N . SER A 1 80 ? 9.508 9.875 2.99 1 98.44 80 SER A N 1
ATOM 616 C CA . SER A 1 80 ? 10.891 9.641 2.588 1 98.44 80 SER A CA 1
ATOM 617 C C . SER A 1 80 ? 11.422 10.781 1.724 1 98.44 80 SER A C 1
ATOM 619 O O . SER A 1 80 ? 12.602 11.133 1.806 1 98.44 80 SER A O 1
ATOM 621 N N . GLN A 1 81 ? 10.562 11.352 0.969 1 98.69 81 GLN A N 1
ATOM 622 C CA . GLN A 1 81 ? 11.039 12.258 -0.07 1 98.69 81 GLN A CA 1
ATOM 623 C C . GLN A 1 81 ? 10.883 13.711 0.359 1 98.69 81 GLN A C 1
ATOM 625 O O . GLN A 1 81 ? 11.656 14.578 -0.068 1 98.69 81 GLN A O 1
ATOM 630 N N . VAL A 1 82 ? 9.891 14.016 1.252 1 98.81 82 VAL A N 1
ATOM 631 C CA . VAL A 1 82 ? 9.586 15.422 1.511 1 98.81 82 VAL A CA 1
ATOM 632 C C . VAL A 1 82 ? 9.68 15.703 3.01 1 98.81 82 VAL A C 1
ATOM 634 O O . VAL A 1 82 ? 10.477 16.531 3.443 1 98.81 82 VAL A O 1
ATOM 637 N N . ILE A 1 83 ? 8.977 14.969 3.818 1 98.88 83 ILE A N 1
ATOM 638 C CA . ILE A 1 83 ? 8.773 15.336 5.215 1 98.88 83 ILE A CA 1
ATOM 639 C C . ILE A 1 83 ? 10.078 15.156 5.992 1 98.88 83 ILE A C 1
ATOM 641 O O . ILE A 1 83 ? 10.57 16.109 6.609 1 98.88 83 ILE A O 1
ATOM 645 N N . ARG A 1 84 ? 10.656 13.977 5.922 1 98.62 84 ARG A N 1
ATOM 646 C CA . ARG A 1 84 ? 11.859 13.688 6.699 1 98.62 84 ARG A CA 1
ATOM 647 C C . ARG A 1 84 ? 13.008 14.602 6.289 1 98.62 84 ARG A C 1
ATOM 649 O O . ARG A 1 84 ? 13.633 15.25 7.137 1 98.62 84 ARG A O 1
ATOM 656 N N . PRO A 1 85 ? 13.32 14.711 4.961 1 98.56 85 PRO A N 1
ATOM 657 C CA . PRO A 1 85 ? 14.43 15.586 4.59 1 98.56 85 PRO A CA 1
ATOM 658 C C . PRO A 1 85 ? 14.211 17.031 5.023 1 98.56 85 PRO A C 1
ATOM 660 O O . PRO A 1 85 ? 15.164 17.703 5.422 1 98.56 85 PRO A O 1
ATOM 663 N N . ALA A 1 86 ? 12.984 17.531 4.965 1 98.69 86 ALA A N 1
ATOM 664 C CA . ALA A 1 86 ? 12.688 18.906 5.371 1 98.69 86 ALA A CA 1
ATOM 665 C C . ALA A 1 86 ? 12.938 19.094 6.867 1 98.69 86 ALA A C 1
ATOM 667 O O . ALA A 1 86 ? 13.664 20.016 7.266 1 98.69 86 ALA A O 1
ATOM 668 N N . ILE A 1 87 ? 12.461 18.203 7.652 1 98.31 87 ILE A N 1
ATOM 669 C CA . ILE A 1 87 ? 12.586 18.297 9.102 1 98.31 87 ILE A CA 1
ATOM 670 C C . ILE A 1 87 ? 14.055 18.188 9.5 1 98.31 87 ILE A C 1
ATOM 672 O O . ILE A 1 87 ? 14.531 18.953 10.344 1 98.31 87 ILE A O 1
ATOM 676 N N . GLU A 1 88 ? 14.75 17.281 8.844 1 97.81 88 GLU A N 1
ATOM 677 C CA . GLU A 1 88 ? 16.156 17.047 9.172 1 97.81 88 GLU A CA 1
ATOM 678 C C . GLU A 1 88 ? 17.031 18.219 8.758 1 97.81 88 GLU A C 1
ATOM 680 O O . GLU A 1 88 ? 18.109 18.438 9.32 1 97.81 88 GLU A O 1
ATOM 685 N N . SER A 1 89 ? 16.547 19.016 7.832 1 97.75 89 SER A N 1
ATOM 686 C CA . SER A 1 89 ? 17.297 20.188 7.387 1 97.75 89 SER A CA 1
ATOM 687 C C . SER A 1 89 ? 16.922 21.422 8.188 1 97.75 89 SER A C 1
ATOM 689 O O . SER A 1 89 ? 17.375 22.531 7.883 1 97.75 89 SER A O 1
ATOM 691 N N . GLY A 1 90 ? 15.992 21.234 9.133 1 97.69 90 GLY A N 1
ATOM 692 C CA . GLY A 1 90 ? 15.656 22.312 10.055 1 97.69 90 GLY A CA 1
ATOM 693 C C . GLY A 1 90 ? 14.406 23.062 9.648 1 97.69 90 GLY A C 1
ATOM 694 O O . GLY A 1 90 ? 13.992 24 10.336 1 97.69 90 GLY A O 1
ATOM 695 N N . LYS A 1 91 ? 13.758 22.609 8.586 1 98.38 91 LYS A N 1
ATOM 696 C CA . LYS A 1 91 ? 12.531 23.25 8.125 1 98.38 91 LYS A CA 1
ATOM 697 C C . LYS A 1 91 ? 11.312 22.688 8.844 1 98.38 91 LYS A C 1
ATOM 699 O O . LYS A 1 91 ? 11.258 21.484 9.141 1 98.38 91 LYS A O 1
ATOM 704 N N . SER A 1 92 ? 10.367 23.531 9.102 1 98.5 92 SER A N 1
ATOM 705 C CA . SER A 1 92 ? 9.086 23.062 9.617 1 98.5 92 SER A CA 1
ATOM 706 C C . SER A 1 92 ? 8.188 22.562 8.484 1 98.5 92 SER A C 1
ATOM 708 O O . SER A 1 92 ? 8.188 23.141 7.391 1 98.5 92 SER A O 1
ATOM 710 N N . VAL A 1 93 ? 7.469 21.5 8.789 1 98.88 93 VAL A N 1
ATOM 711 C CA . VAL A 1 93 ? 6.516 20.953 7.824 1 98.88 93 VAL A CA 1
ATOM 712 C C . VAL A 1 93 ? 5.098 21.062 8.383 1 98.88 93 VAL A C 1
ATOM 714 O O . VAL A 1 93 ? 4.84 20.656 9.516 1 98.88 93 VAL A O 1
ATOM 717 N N . ILE A 1 94 ? 4.227 21.672 7.656 1 98.94 94 ILE A N 1
ATOM 718 C CA . ILE A 1 94 ? 2.795 21.641 7.926 1 98.94 94 ILE A CA 1
ATOM 719 C C . ILE A 1 94 ? 2.094 20.766 6.879 1 98.94 94 ILE A C 1
ATOM 721 O O . ILE A 1 94 ? 2.152 21.062 5.684 1 98.94 94 ILE A O 1
ATOM 725 N N . CYS A 1 95 ? 1.451 19.766 7.316 1 98.94 95 CYS A N 1
ATOM 726 C CA . CYS A 1 95 ? 0.864 18.797 6.402 1 98.94 95 CYS A CA 1
ATOM 727 C C . CYS A 1 95 ? -0.642 18.688 6.613 1 98.94 95 CYS A C 1
ATOM 729 O O . CYS A 1 95 ? -1.1 18.422 7.727 1 98.94 95 CYS A O 1
ATOM 731 N N . ASP A 1 96 ? -1.413 18.875 5.551 1 98.81 96 ASP A N 1
ATOM 732 C CA . ASP A 1 96 ? -2.846 18.609 5.562 1 98.81 96 ASP A CA 1
ATOM 733 C C . ASP A 1 96 ? -3.111 17.094 5.602 1 98.81 96 ASP A C 1
ATOM 735 O O . ASP A 1 96 ? -3.025 16.422 4.574 1 98.81 96 ASP A O 1
ATOM 739 N N . ARG A 1 97 ? -3.51 16.641 6.742 1 98.75 97 ARG A N 1
ATOM 740 C CA . ARG A 1 97 ? -3.766 15.234 7.043 1 98.75 97 ARG A CA 1
ATOM 741 C C . ARG A 1 97 ? -2.465 14.438 7.086 1 98.75 97 ARG A C 1
ATOM 743 O O . ARG A 1 97 ? -1.441 14.883 6.562 1 98.75 97 ARG A O 1
ATOM 750 N N . PHE A 1 98 ? -2.461 13.344 7.742 1 98.81 98 PHE A N 1
ATOM 751 C CA . PHE A 1 98 ? -1.382 12.375 7.891 1 98.81 98 PHE A CA 1
ATOM 752 C C . PHE A 1 98 ? -1.916 11.039 8.406 1 98.81 98 PHE A C 1
ATOM 754 O O . PHE A 1 98 ? -2.951 10.562 7.938 1 98.81 98 PHE A O 1
ATOM 761 N N . VAL A 1 99 ? -1.253 10.406 9.289 1 98.62 99 VAL A N 1
ATOM 762 C CA . VAL A 1 99 ? -1.55 9.023 9.633 1 98.62 99 VAL A CA 1
ATOM 763 C C . VAL A 1 99 ? -2.859 8.953 10.422 1 98.62 99 VAL A C 1
ATOM 765 O O . VAL A 1 99 ? -3.592 7.969 10.336 1 98.62 99 VAL A O 1
ATOM 768 N N . ASP A 1 100 ? -3.211 9.961 11.164 1 98.62 100 ASP A N 1
ATOM 769 C CA . ASP A 1 100 ? -4.438 9.945 11.953 1 98.62 100 ASP A CA 1
ATOM 770 C C . ASP A 1 100 ? -5.668 9.82 11.062 1 98.62 100 ASP A C 1
ATOM 772 O O . ASP A 1 100 ? -6.676 9.234 11.461 1 98.62 100 ASP A O 1
ATOM 776 N N . SER A 1 101 ? -5.543 10.344 9.875 1 98.56 101 SER A N 1
ATOM 777 C CA . SER A 1 101 ? -6.621 10.188 8.906 1 98.56 101 SER A CA 1
ATOM 778 C C . SER A 1 101 ? -6.863 8.719 8.586 1 98.56 101 SER A C 1
ATOM 780 O O . SER A 1 101 ? -8 8.312 8.336 1 98.56 101 SER A O 1
ATOM 782 N N . SER A 1 102 ? -5.812 7.887 8.531 1 98.44 102 SER A N 1
ATOM 783 C CA . SER A 1 102 ? -5.988 6.469 8.234 1 98.44 102 SER A CA 1
ATOM 784 C C . SER A 1 102 ? -6.816 5.777 9.305 1 98.44 102 SER A C 1
ATOM 786 O O . SER A 1 102 ? -7.652 4.926 9 1 98.44 102 SER A O 1
ATOM 788 N N . TYR A 1 103 ? -6.633 6.133 10.523 1 98.19 103 TYR A N 1
ATOM 789 C CA . TYR A 1 103 ? -7.441 5.57 11.602 1 98.19 103 TYR A CA 1
ATOM 790 C C . TYR A 1 103 ? -8.891 6.027 11.492 1 98.19 103 TYR A C 1
ATOM 792 O O . TYR A 1 103 ? -9.812 5.25 11.734 1 98.19 103 TYR A O 1
ATOM 800 N N . ALA A 1 104 ? -9.07 7.266 11.141 1 98.31 104 ALA A N 1
ATOM 801 C CA . ALA A 1 104 ? -10.422 7.816 11.031 1 98.31 104 ALA A CA 1
ATOM 802 C C . ALA A 1 104 ? -11.148 7.25 9.812 1 98.31 104 ALA A C 1
ATOM 804 O O . ALA A 1 104 ? -12.227 6.668 9.945 1 98.31 104 ALA A O 1
ATOM 805 N N . TYR A 1 105 ? -10.547 7.316 8.672 1 97.88 105 TYR A N 1
ATOM 806 C CA . TYR A 1 105 ? -11.211 6.949 7.426 1 97.88 105 TYR A CA 1
ATOM 807 C C . TYR A 1 105 ? -11.25 5.434 7.258 1 97.88 105 TYR A C 1
ATOM 809 O O . TYR A 1 105 ? -12.32 4.844 7.121 1 97.88 105 TYR A O 1
ATOM 817 N N . GLN A 1 106 ? -10.125 4.789 7.293 1 97.75 106 GLN A N 1
ATOM 818 C CA . GLN A 1 106 ? -10.086 3.352 7.035 1 97.75 106 GLN A CA 1
ATOM 819 C C . GLN A 1 106 ? -10.461 2.557 8.281 1 97.75 106 GLN A C 1
ATOM 821 O O . GLN A 1 106 ? -11.078 1.496 8.188 1 97.75 106 GLN A O 1
ATOM 826 N N . GLY A 1 107 ? -10.07 3.043 9.43 1 98 107 GLY A N 1
ATOM 827 C CA . GLY A 1 107 ? -10.469 2.373 10.656 1 98 107 GLY A CA 1
ATOM 828 C C . GLY A 1 107 ? -11.953 2.523 10.961 1 98 107 GLY A C 1
ATOM 829 O O . GLY A 1 107 ? -12.742 1.622 10.68 1 98 107 GLY A O 1
ATOM 830 N N . CYS A 1 108 ? -12.32 3.703 11.375 1 97.38 108 CYS A N 1
ATOM 831 C CA . CYS A 1 108 ? -13.695 3.965 11.797 1 97.38 108 CYS A CA 1
ATOM 832 C C . CYS A 1 108 ? -14.633 4.039 10.594 1 97.38 108 CYS A C 1
ATOM 834 O O . CYS A 1 108 ? -15.758 3.549 10.648 1 97.38 108 CYS A O 1
ATOM 836 N N . GLY A 1 109 ? -14.203 4.566 9.539 1 97.25 109 GLY A N 1
ATOM 837 C CA . GLY A 1 109 ? -15.031 4.723 8.352 1 97.25 109 GLY A CA 1
ATOM 838 C C . GLY A 1 109 ? -15.281 3.418 7.621 1 97.25 109 GLY A C 1
ATOM 839 O O . GLY A 1 109 ? -16.438 3.07 7.34 1 97.25 109 GLY A O 1
ATOM 840 N N . ARG A 1 110 ? -14.188 2.623 7.383 1 97.31 110 ARG A N 1
ATOM 841 C CA . ARG A 1 110 ? -14.273 1.438 6.535 1 97.31 110 ARG A CA 1
ATOM 842 C C . ARG A 1 110 ? -14.359 0.169 7.379 1 97.31 110 ARG A C 1
ATOM 844 O O . ARG A 1 110 ? -14.719 -0.895 6.867 1 97.31 110 ARG A O 1
ATOM 851 N N . GLY A 1 111 ? -13.945 0.255 8.625 1 97.19 111 GLY A N 1
ATOM 852 C CA . GLY A 1 111 ? -14.023 -0.904 9.5 1 97.19 111 GLY A CA 1
ATOM 853 C C . GLY A 1 111 ? -12.773 -1.762 9.469 1 97.19 111 GLY A C 1
ATOM 854 O O . GLY A 1 111 ? -12.781 -2.9 9.945 1 97.19 111 GLY A O 1
ATOM 855 N N . VAL A 1 112 ? -11.711 -1.287 8.914 1 97.44 112 VAL A N 1
ATOM 856 C CA . VAL A 1 112 ? -10.453 -2.02 8.93 1 97.44 112 VAL A CA 1
ATOM 857 C C . VAL A 1 112 ? -9.938 -2.139 10.367 1 97.44 112 VAL A C 1
ATOM 859 O O . VAL A 1 112 ? -10.008 -1.182 11.141 1 97.44 112 VAL A O 1
ATOM 862 N N . ASP A 1 113 ? -9.352 -3.23 10.672 1 96.75 113 ASP A N 1
ATOM 863 C CA . ASP A 1 113 ? -8.82 -3.502 12 1 96.75 113 ASP A CA 1
ATOM 864 C C . ASP A 1 113 ? -7.723 -2.5 12.367 1 96.75 113 ASP A C 1
ATOM 866 O O . ASP A 1 113 ? -6.797 -2.27 11.594 1 96.75 113 ASP A O 1
ATOM 870 N N . LEU A 1 114 ? -7.805 -1.969 13.586 1 96.38 114 LEU A N 1
ATOM 871 C CA . LEU A 1 114 ? -6.91 -0.9 14.016 1 96.38 114 LEU A CA 1
ATOM 872 C C . LEU A 1 114 ? -5.473 -1.403 14.117 1 96.38 114 LEU A C 1
ATOM 874 O O . LEU A 1 114 ? -4.531 -0.656 13.852 1 96.38 114 LEU A O 1
ATOM 878 N N . LYS A 1 115 ? -5.293 -2.588 14.523 1 95.88 115 LYS A N 1
ATOM 879 C CA . LYS A 1 115 ? -3.949 -3.154 14.602 1 95.88 115 LYS A CA 1
ATOM 880 C C . LYS A 1 115 ? -3.314 -3.252 13.219 1 95.88 115 LYS A C 1
ATOM 882 O O . LYS A 1 115 ? -2.117 -3.004 13.055 1 95.88 115 LYS A O 1
ATOM 887 N N . THR A 1 116 ? -4.098 -3.682 12.281 1 96.62 116 THR A N 1
ATOM 888 C CA . THR A 1 116 ? -3.619 -3.744 10.906 1 96.62 116 THR A CA 1
ATOM 889 C C . THR A 1 116 ? -3.191 -2.361 10.422 1 96.62 116 THR A C 1
ATOM 891 O O . THR A 1 116 ? -2.123 -2.211 9.82 1 96.62 116 THR A O 1
ATOM 894 N N . ILE A 1 117 ? -4.008 -1.361 10.703 1 97.88 117 ILE A N 1
ATOM 895 C CA . ILE A 1 117 ? -3.697 0.013 10.328 1 97.88 117 ILE A CA 1
ATOM 896 C C . ILE A 1 117 ? -2.398 0.451 11 1 97.88 117 ILE A C 1
ATOM 898 O O . ILE A 1 117 ? -1.52 1.026 10.352 1 97.88 117 ILE A O 1
ATOM 902 N N . ALA A 1 118 ? -2.268 0.138 12.227 1 96.88 118 ALA A N 1
ATOM 903 C CA . ALA A 1 118 ? -1.083 0.52 12.992 1 96.88 118 ALA A CA 1
ATOM 904 C C . ALA A 1 118 ? 0.172 -0.131 12.414 1 96.88 118 ALA A C 1
ATOM 906 O O . ALA A 1 118 ? 1.192 0.534 12.227 1 96.88 118 ALA A O 1
ATOM 907 N N . ASP A 1 119 ? 0.118 -1.402 12.148 1 95.38 119 ASP A N 1
ATOM 908 C CA . ASP A 1 119 ? 1.275 -2.15 11.664 1 95.38 119 ASP A CA 1
ATOM 909 C C . ASP A 1 119 ? 1.736 -1.627 10.305 1 95.38 119 ASP A C 1
ATOM 911 O O . ASP A 1 119 ? 2.932 -1.417 10.094 1 95.38 119 ASP A O 1
ATOM 915 N N . VAL A 1 120 ? 0.828 -1.428 9.477 1 97.5 120 VAL A N 1
ATOM 916 C CA . VAL A 1 120 ? 1.156 -0.982 8.125 1 97.5 120 VAL A CA 1
ATOM 917 C C . VAL A 1 120 ? 1.691 0.447 8.172 1 97.5 120 VAL A C 1
ATOM 919 O O . VAL A 1 120 ? 2.717 0.751 7.555 1 97.5 120 VAL A O 1
ATOM 922 N N . ASN A 1 121 ? 1.055 1.305 8.922 1 97.94 121 ASN A N 1
ATOM 923 C CA . ASN A 1 121 ? 1.448 2.709 8.922 1 97.94 121 ASN A CA 1
ATOM 924 C C . ASN A 1 121 ? 2.697 2.945 9.766 1 97.94 121 ASN A C 1
ATOM 926 O O . ASN A 1 121 ? 3.402 3.938 9.57 1 97.94 121 ASN A O 1
ATOM 930 N N . ARG A 1 122 ? 2.947 2.088 10.703 1 96.94 122 ARG A N 1
ATOM 931 C CA . ARG A 1 122 ? 4.23 2.168 11.398 1 96.94 122 ARG A CA 1
ATOM 932 C C . ARG A 1 122 ? 5.391 2.088 10.406 1 96.94 122 ARG A C 1
ATOM 934 O O . ARG A 1 122 ? 6.367 2.83 10.523 1 96.94 122 ARG A O 1
ATOM 941 N N . ALA A 1 123 ? 5.25 1.174 9.523 1 96.38 123 ALA A N 1
ATOM 942 C CA . ALA A 1 123 ? 6.27 1.048 8.484 1 96.38 123 ALA A CA 1
ATOM 943 C C . ALA A 1 123 ? 6.297 2.283 7.586 1 96.38 123 ALA A C 1
ATOM 945 O O . ALA A 1 123 ? 7.367 2.791 7.25 1 96.38 123 ALA A O 1
ATOM 946 N N . ALA A 1 124 ? 5.176 2.795 7.234 1 98.12 124 ALA A N 1
ATOM 947 C CA . ALA A 1 124 ? 5.051 3.891 6.277 1 98.12 124 ALA A CA 1
ATOM 948 C C . ALA A 1 124 ? 5.66 5.176 6.828 1 98.12 124 ALA A C 1
ATOM 950 O O . ALA A 1 124 ? 6.324 5.918 6.102 1 98.12 124 ALA A O 1
ATOM 951 N N . ILE A 1 125 ? 5.402 5.445 8.156 1 98.12 125 ILE A N 1
ATOM 952 C CA . ILE A 1 125 ? 5.848 6.719 8.719 1 98.12 125 ILE A CA 1
ATOM 953 C C . ILE A 1 125 ? 7.32 6.617 9.117 1 98.12 125 ILE A C 1
ATOM 955 O O . ILE A 1 125 ? 7.984 7.633 9.328 1 98.12 125 ILE A O 1
ATOM 959 N N . ASP A 1 126 ? 7.766 5.355 9.359 1 96.12 126 ASP A N 1
ATOM 960 C CA . ASP A 1 126 ? 9.172 5.051 9.586 1 96.12 126 ASP A CA 1
ATOM 961 C C . ASP A 1 126 ? 9.773 5.98 10.641 1 96.12 126 ASP A C 1
ATOM 963 O O . ASP A 1 126 ? 10.789 6.633 10.398 1 96.12 126 ASP A O 1
ATOM 967 N N . GLY A 1 127 ? 9.086 6.16 11.734 1 96.5 127 GLY A N 1
ATOM 968 C CA . GLY A 1 127 ? 9.602 6.883 12.883 1 96.5 127 GLY A CA 1
ATOM 969 C C . GLY A 1 127 ? 9.266 8.359 12.859 1 96.5 127 GLY A C 1
ATOM 970 O O . GLY A 1 127 ? 9.531 9.078 13.828 1 96.5 127 GLY A O 1
ATOM 971 N N . VAL A 1 128 ? 8.688 8.859 11.797 1 98.19 128 VAL A N 1
ATOM 972 C CA . VAL A 1 128 ? 8.336 10.273 11.703 1 98.19 128 VAL A CA 1
ATOM 973 C C . VAL A 1 128 ? 6.945 10.5 12.297 1 98.19 128 VAL A C 1
ATOM 975 O O . VAL A 1 128 ? 5.949 10.023 11.758 1 98.19 128 VAL A O 1
ATOM 978 N N . VAL A 1 129 ? 6.898 11.203 13.375 1 98.06 129 VAL A N 1
ATOM 979 C CA . VAL A 1 129 ? 5.652 11.477 14.086 1 98.06 129 VAL A CA 1
ATOM 980 C C . VAL A 1 129 ? 5.473 12.984 14.242 1 98.06 129 VAL A C 1
ATOM 982 O O . VAL A 1 129 ? 6.434 13.711 14.523 1 98.06 129 VAL A O 1
ATOM 985 N N . PRO A 1 130 ? 4.25 13.469 14.023 1 98.75 130 PRO A N 1
ATOM 986 C CA . PRO A 1 130 ? 4.039 14.906 14.219 1 98.75 130 PRO A CA 1
ATOM 987 C C . PRO A 1 130 ? 4.355 15.359 15.641 1 98.75 130 PRO A C 1
ATOM 989 O O . PRO A 1 130 ? 4.062 14.648 16.594 1 98.75 130 PRO A O 1
ATOM 992 N N . ASP A 1 131 ? 4.934 16.516 15.719 1 98.44 131 ASP A N 1
ATOM 993 C CA . ASP A 1 131 ? 5.125 17.141 17.031 1 98.44 131 ASP A CA 1
ATOM 994 C C . ASP A 1 131 ? 3.793 17.562 17.641 1 98.44 131 ASP A C 1
ATOM 996 O O . ASP A 1 131 ? 3.623 17.531 18.859 1 98.44 131 ASP A O 1
ATOM 1000 N N . ILE A 1 132 ? 2.961 17.938 16.766 1 98.81 132 ILE A N 1
ATOM 1001 C CA . ILE A 1 132 ? 1.622 18.344 17.188 1 98.81 132 ILE A CA 1
ATOM 1002 C C . ILE A 1 132 ? 0.647 18.172 16.016 1 98.81 132 ILE A C 1
ATOM 1004 O O . ILE A 1 132 ? 1.012 18.359 14.859 1 98.81 132 ILE A O 1
ATOM 1008 N N . THR A 1 133 ? -0.562 17.75 16.312 1 98.94 133 THR A N 1
ATOM 1009 C CA . THR A 1 133 ? -1.675 17.641 15.383 1 98.94 133 THR A CA 1
ATOM 1010 C C . THR A 1 133 ? -2.848 18.5 15.836 1 98.94 133 THR A C 1
ATOM 1012 O O . THR A 1 133 ? -3.256 18.438 17 1 98.94 133 THR A O 1
ATOM 1015 N N . PHE A 1 134 ? -3.312 19.297 14.938 1 98.94 134 PHE A N 1
ATOM 1016 C CA . PHE A 1 134 ? -4.523 20.062 15.234 1 98.94 134 PHE A CA 1
ATOM 1017 C C . PHE A 1 134 ? -5.738 19.406 14.586 1 98.94 134 PHE A C 1
ATOM 1019 O O . PHE A 1 134 ? -5.816 19.312 13.359 1 98.94 134 PHE A O 1
ATOM 1026 N N . PHE A 1 135 ? -6.668 18.953 15.43 1 98.94 135 PHE A N 1
ATOM 1027 C CA . PHE A 1 135 ? -7.949 18.438 14.953 1 98.94 135 PHE A CA 1
ATOM 1028 C C . PHE A 1 135 ? -9 19.547 14.938 1 98.94 135 PHE A C 1
ATOM 1030 O O . PHE A 1 135 ? -9.445 20 16 1 98.94 135 PHE A O 1
ATOM 1037 N N . LEU A 1 136 ? -9.32 20.016 13.727 1 98.69 136 LEU A N 1
ATOM 1038 C CA . LEU A 1 136 ? -10.398 20.984 13.602 1 98.69 136 LEU A CA 1
ATOM 1039 C C . LEU A 1 136 ? -11.758 20.297 13.727 1 98.69 136 LEU A C 1
ATOM 1041 O O . LEU A 1 136 ? -12.266 19.734 12.766 1 98.69 136 LEU A O 1
ATOM 1045 N N . ASP A 1 137 ? -12.32 20.484 14.875 1 98.38 137 ASP A N 1
ATOM 1046 C CA . ASP A 1 137 ? -13.547 19.797 15.281 1 98.38 137 ASP A CA 1
ATOM 1047 C C . ASP A 1 137 ? -14.781 20.547 14.789 1 98.38 137 ASP A C 1
ATOM 1049 O O . ASP A 1 137 ? -15.109 21.625 15.289 1 98.38 137 ASP A O 1
ATOM 1053 N N . LEU A 1 138 ? -15.43 19.922 13.852 1 96.94 138 LEU A N 1
ATOM 1054 C CA . LEU A 1 138 ? -16.656 20.453 13.289 1 96.94 138 LEU A CA 1
ATOM 1055 C C . LEU A 1 138 ? -17.625 19.328 12.914 1 96.94 138 LEU A C 1
ATOM 1057 O O . LEU A 1 138 ? -17.219 18.359 12.273 1 96.94 138 LEU A O 1
ATOM 1061 N N . ASP A 1 139 ? -18.859 19.5 13.289 1 94.56 139 ASP A N 1
ATOM 1062 C CA . ASP A 1 139 ? -19.891 18.531 12.938 1 94.56 139 ASP A CA 1
ATOM 1063 C C . ASP A 1 139 ? -19.953 18.328 11.422 1 94.56 139 ASP A C 1
ATOM 1065 O O . ASP A 1 139 ? -20.062 19.297 10.664 1 94.56 139 ASP A O 1
ATOM 1069 N N . PRO A 1 140 ? -19.844 17.047 11.039 1 92.69 140 PRO A N 1
ATOM 1070 C CA . PRO A 1 140 ? -19.844 16.797 9.602 1 92.69 140 PRO A CA 1
ATOM 1071 C C . PRO A 1 140 ? -21.062 17.375 8.898 1 92.69 140 PRO A C 1
ATOM 1073 O O . PRO A 1 140 ? -21 17.766 7.734 1 92.69 140 PRO A O 1
ATOM 1076 N N . ARG A 1 141 ? -22.281 17.453 9.508 1 91.44 141 ARG A N 1
ATOM 1077 C CA . ARG A 1 141 ? -23.5 18 8.914 1 91.44 141 ARG A CA 1
ATOM 1078 C C . ARG A 1 141 ? -23.344 19.484 8.625 1 91.44 141 ARG A C 1
ATOM 1080 O O . ARG A 1 141 ? -23.828 19.969 7.602 1 91.44 141 ARG A O 1
ATOM 1087 N N . VAL A 1 142 ? -22.641 20.094 9.461 1 89.69 142 VAL A N 1
ATOM 1088 C CA . VAL A 1 142 ? -22.375 21.516 9.297 1 89.69 142 VAL A CA 1
ATOM 1089 C C . VAL A 1 142 ? -21.328 21.719 8.203 1 89.69 142 VAL A C 1
ATOM 1091 O O . VAL A 1 142 ? -21.469 22.609 7.355 1 89.69 142 VAL A O 1
ATOM 1094 N N . ALA A 1 143 ? -20.328 20.891 8.242 1 87.19 143 ALA A N 1
ATOM 1095 C CA . ALA A 1 143 ? -19.234 20.984 7.27 1 87.19 143 ALA A CA 1
ATOM 1096 C C . ALA A 1 143 ? -19.75 20.812 5.848 1 87.19 143 ALA A C 1
ATOM 1098 O O . ALA A 1 143 ? -19.281 21.484 4.922 1 87.19 143 ALA A O 1
ATOM 1099 N N . MET A 1 144 ? -20.594 19.891 5.719 1 83.5 144 MET A N 1
ATOM 1100 C CA . MET A 1 144 ? -21.172 19.609 4.406 1 83.5 144 MET A CA 1
ATOM 1101 C C . MET A 1 144 ? -21.922 20.828 3.867 1 83.5 144 MET A C 1
ATOM 1103 O O . MET A 1 144 ? -21.891 21.094 2.666 1 83.5 144 MET A O 1
ATOM 1107 N N . GLU A 1 145 ? -22.578 21.516 4.723 1 82.31 145 GLU A N 1
ATOM 1108 C CA . GLU A 1 145 ? -23.328 22.703 4.328 1 82.31 145 GLU A CA 1
ATOM 1109 C C . GLU A 1 145 ? -22.375 23.812 3.848 1 82.31 145 GLU A C 1
ATOM 1111 O O . GLU A 1 145 ? -22.75 24.625 2.992 1 82.31 145 GLU A O 1
ATOM 1116 N N . ARG A 1 146 ? -21.297 23.766 4.391 1 76.94 146 ARG A N 1
ATOM 1117 C CA . ARG A 1 146 ? -20.297 24.781 4.055 1 76.94 146 ARG A CA 1
ATOM 1118 C C . ARG A 1 146 ? -19.641 24.484 2.719 1 76.94 146 ARG A C 1
ATOM 1120 O O . ARG A 1 146 ? -19.109 25.375 2.057 1 76.94 146 ARG A O 1
ATOM 1127 N N . ARG A 1 147 ? -19.656 23.203 2.465 1 69.62 147 ARG A N 1
ATOM 1128 C CA . ARG A 1 147 ? -18.969 22.781 1.248 1 69.62 147 ARG A CA 1
ATOM 1129 C C . ARG A 1 147 ? -19.734 23.234 0.006 1 69.62 147 ARG A C 1
ATOM 1131 O O . ARG A 1 147 ? -20.953 23.125 -0.054 1 69.62 147 ARG A O 1
ATOM 1138 N N . VAL A 1 148 ? -19.172 24.109 -0.608 1 58.28 148 VAL A N 1
ATOM 1139 C CA . VAL A 1 148 ? -19.781 24.531 -1.865 1 58.28 148 VAL A CA 1
ATOM 1140 C C . VAL A 1 148 ? -20.031 23.312 -2.752 1 58.28 148 VAL A C 1
ATOM 1142 O O . VAL A 1 148 ? -19.141 22.484 -2.928 1 58.28 148 VAL A O 1
ATOM 1145 N N . LYS A 1 149 ? -21.281 23.031 -2.982 1 55.44 149 LYS A N 1
ATOM 1146 C CA . LYS A 1 149 ? -21.734 21.969 -3.871 1 55.44 149 LYS A CA 1
ATOM 1147 C C . LYS A 1 149 ? -20.891 21.922 -5.148 1 55.44 149 LYS A C 1
ATOM 1149 O O . LYS A 1 149 ? -20.875 22.891 -5.91 1 55.44 149 LYS A O 1
ATOM 1154 N N . SER A 1 150 ? -19.625 21.641 -5.078 1 54.47 150 SER A N 1
ATOM 1155 C CA . SER A 1 150 ? -18.922 21.609 -6.359 1 54.47 150 SER A CA 1
ATOM 1156 C C . SER A 1 150 ? -19.391 20.438 -7.207 1 54.47 150 SER A C 1
ATOM 1158 O O . SER A 1 150 ? -19.812 19.406 -6.676 1 54.47 150 SER A O 1
ATOM 1160 N N . THR A 1 151 ? -19.469 20.734 -8.516 1 58.78 151 THR A N 1
ATOM 1161 C CA . THR A 1 151 ? -19.781 19.812 -9.594 1 58.78 151 THR A CA 1
ATOM 1162 C C . THR A 1 151 ? -18.625 18.828 -9.797 1 58.78 151 THR A C 1
ATOM 1164 O O . THR A 1 151 ? -17.5 19.234 -10.125 1 58.78 151 THR A O 1
ATOM 1167 N N . GLY A 1 152 ? -18.359 17.781 -8.742 1 77.06 152 GLY A N 1
ATOM 1168 C CA . GLY A 1 152 ? -17.344 16.797 -9.047 1 77.06 152 GLY A CA 1
ATOM 1169 C C . GLY A 1 152 ? -16.688 16.203 -7.809 1 77.06 152 GLY A C 1
ATOM 1170 O O . GLY A 1 152 ? -15.469 16.219 -7.672 1 77.06 152 GLY A O 1
ATOM 1171 N N . ALA A 1 153 ? -17.469 15.711 -7.105 1 85.38 153 ALA A N 1
ATOM 1172 C CA . ALA A 1 153 ? -17 15.078 -5.875 1 85.38 153 ALA A CA 1
ATOM 1173 C C . ALA A 1 153 ? -16.141 13.852 -6.18 1 85.38 153 ALA A C 1
ATOM 1175 O O . ALA A 1 153 ? -16.453 13.086 -7.094 1 85.38 153 ALA A O 1
ATOM 1176 N N . ASP A 1 154 ? -15.023 13.695 -5.453 1 91 154 ASP A N 1
ATOM 1177 C CA . ASP A 1 154 ? -14.188 12.516 -5.641 1 91 154 ASP A CA 1
ATOM 1178 C C . ASP A 1 154 ? -14.797 11.297 -4.957 1 91 154 ASP A C 1
ATOM 1180 O O . ASP A 1 154 ? -15.891 11.375 -4.395 1 91 154 ASP A O 1
ATOM 1184 N N . ARG A 1 155 ? -14.188 10.195 -5.043 1 92 155 ARG A N 1
ATOM 1185 C CA . ARG A 1 155 ? -14.727 8.922 -4.578 1 92 155 ARG A CA 1
ATOM 1186 C C . ARG A 1 155 ? -15.07 8.984 -3.094 1 92 155 ARG A C 1
ATOM 1188 O O . ARG A 1 155 ? -16.125 8.5 -2.678 1 92 155 ARG A O 1
ATOM 1195 N N . ILE A 1 156 ? -14.203 9.562 -2.275 1 91.5 156 ILE A N 1
ATOM 1196 C CA . ILE A 1 156 ? -14.391 9.617 -0.83 1 91.5 156 ILE A CA 1
ATOM 1197 C C . ILE A 1 156 ? -15.5 10.609 -0.487 1 91.5 156 ILE A C 1
ATOM 1199 O O . ILE A 1 156 ? -16.328 10.344 0.387 1 91.5 156 ILE A O 1
ATOM 1203 N N . GLU A 1 157 ? -15.531 11.766 -1.152 1 87.62 157 GLU A N 1
ATOM 1204 C CA . GLU A 1 157 ? -16.547 12.797 -0.926 1 87.62 157 GLU A CA 1
ATOM 1205 C C . GLU A 1 157 ? -17.938 12.289 -1.274 1 87.62 157 GLU A C 1
ATOM 1207 O O . GLU A 1 157 ? -18.938 12.766 -0.726 1 87.62 157 GLU A O 1
ATOM 1212 N N . GLN A 1 158 ? -18.031 11.281 -2.139 1 88.25 158 GLN A N 1
ATOM 1213 C CA . GLN A 1 158 ? -19.312 10.75 -2.598 1 88.25 158 GLN A CA 1
ATOM 1214 C C . GLN A 1 158 ? -19.906 9.805 -1.564 1 88.25 158 GLN A C 1
ATOM 1216 O O . GLN A 1 158 ? -21.062 9.383 -1.698 1 88.25 158 GLN A O 1
ATOM 1221 N N . GLU A 1 159 ? -19.125 9.477 -0.548 1 91.56 159 GLU A N 1
ATOM 1222 C CA . GLU A 1 159 ? -19.641 8.578 0.48 1 91.56 159 GLU A CA 1
ATOM 1223 C C . GLU A 1 159 ? -20.844 9.188 1.194 1 91.56 159 GLU A C 1
ATOM 1225 O O . GLU A 1 159 ? -21.016 10.414 1.207 1 91.56 159 GLU A O 1
ATOM 1230 N N . LYS A 1 160 ? -21.672 8.328 1.805 1 90.81 160 LYS A N 1
ATOM 1231 C CA . LYS A 1 160 ? -22.891 8.758 2.498 1 90.81 160 LYS A CA 1
ATOM 1232 C C . LYS A 1 160 ? -22.547 9.461 3.811 1 90.81 160 LYS A C 1
ATOM 1234 O O . LYS A 1 160 ? -21.438 9.305 4.332 1 90.81 160 LYS A O 1
ATOM 1239 N N . MET A 1 161 ? -23.453 10.164 4.32 1 93.19 161 MET A N 1
ATOM 1240 C CA . MET A 1 161 ? -23.266 10.961 5.535 1 93.19 161 MET A CA 1
ATOM 1241 C C . MET A 1 161 ? -22.891 10.07 6.711 1 93.19 161 MET A C 1
ATOM 1243 O O . MET A 1 161 ? -22.094 10.469 7.566 1 93.19 161 MET A O 1
ATOM 1247 N N . ASP A 1 162 ? -23.453 8.875 6.789 1 95.31 162 ASP A N 1
ATOM 1248 C CA . ASP A 1 162 ? -23.109 7.965 7.879 1 95.31 162 ASP A CA 1
ATOM 1249 C C . ASP A 1 162 ? -21.625 7.645 7.883 1 95.31 162 ASP A C 1
ATOM 1251 O O . ASP A 1 162 ? -21.016 7.48 8.945 1 95.31 162 ASP A O 1
ATOM 1255 N N . PHE A 1 163 ? -21.078 7.531 6.738 1 96.06 163 PHE A N 1
ATOM 1256 C CA . PHE A 1 163 ? -19.641 7.336 6.621 1 96.06 163 PHE A CA 1
ATOM 1257 C C . PHE A 1 163 ? -18.875 8.516 7.207 1 96.06 163 PHE A C 1
ATOM 1259 O O . PHE A 1 163 ? -17.953 8.336 8.008 1 96.06 163 PHE A O 1
ATOM 1266 N N . HIS A 1 164 ? -19.219 9.68 6.859 1 95.31 164 HIS A N 1
ATOM 1267 C CA . HIS A 1 164 ? -18.531 10.883 7.316 1 95.31 164 HIS A CA 1
ATOM 1268 C C . HIS A 1 164 ? -18.688 11.078 8.82 1 95.31 164 HIS A C 1
ATOM 1270 O O . HIS A 1 164 ? -17.781 11.578 9.484 1 95.31 164 HIS A O 1
ATOM 1276 N N . ILE A 1 165 ? -19.812 10.672 9.336 1 96.88 165 ILE A N 1
ATOM 1277 C CA . ILE A 1 165 ? -20.031 10.727 10.773 1 96.88 165 ILE A CA 1
ATOM 1278 C C . ILE A 1 165 ? -19.078 9.766 11.484 1 96.88 165 ILE A C 1
ATOM 1280 O O . ILE A 1 165 ? -18.469 10.117 12.492 1 96.88 165 ILE A O 1
ATOM 1284 N N . ARG A 1 166 ? -18.938 8.547 10.922 1 97.75 166 ARG A N 1
ATOM 1285 C CA . ARG A 1 166 ? -18.016 7.578 11.5 1 97.75 166 ARG A CA 1
ATOM 1286 C C . ARG A 1 166 ? -16.578 8.086 11.445 1 97.75 166 ARG A C 1
ATOM 1288 O O . ARG A 1 166 ? -15.805 7.883 12.391 1 97.75 166 ARG A O 1
ATOM 1295 N N . VAL A 1 167 ? -16.25 8.688 10.375 1 97.88 167 VAL A N 1
ATOM 1296 C CA . VAL A 1 167 ? -14.922 9.266 10.234 1 97.88 167 VAL A CA 1
ATOM 1297 C C . VAL A 1 167 ? -14.703 10.336 11.297 1 97.88 167 VAL A C 1
ATOM 1299 O O . VAL A 1 167 ? -13.664 10.352 11.969 1 97.88 167 VAL A O 1
ATOM 1302 N N . TYR A 1 168 ? -15.719 11.211 11.43 1 97.81 168 TYR A N 1
ATOM 1303 C CA . TYR A 1 168 ? -15.672 12.258 12.445 1 97.81 168 TYR A CA 1
ATOM 1304 C C . TYR A 1 168 ? -15.469 11.656 13.828 1 97.81 168 TYR A C 1
ATOM 1306 O O . TYR A 1 168 ? -14.609 12.109 14.594 1 97.81 168 TYR A O 1
ATOM 1314 N N . GLU A 1 169 ? -16.125 10.641 14.156 1 97.94 169 GLU A N 1
ATOM 1315 C CA . GLU A 1 169 ? -15.992 9.945 15.438 1 97.94 169 GLU A CA 1
ATOM 1316 C C . GLU A 1 169 ? -14.594 9.344 15.602 1 97.94 169 GLU A C 1
ATOM 1318 O O . GLU A 1 169 ? -14.078 9.258 16.719 1 97.94 169 GLU A O 1
ATOM 1323 N N . GLY A 1 170 ? -14.062 8.922 14.484 1 98.06 170 GLY A N 1
ATOM 1324 C CA . GLY A 1 170 ? -12.695 8.414 14.5 1 98.06 170 GLY A CA 1
ATOM 1325 C C . GLY A 1 170 ? -11.68 9.453 14.922 1 98.06 170 GLY A C 1
ATOM 1326 O O . GLY A 1 170 ? -10.797 9.172 15.742 1 98.06 170 GLY A O 1
ATOM 1327 N N . TYR A 1 171 ? -11.828 10.625 14.398 1 98.38 171 TYR A N 1
ATOM 1328 C CA . TYR A 1 171 ? -10.945 11.711 14.805 1 98.38 171 TYR A CA 1
ATOM 1329 C C . TYR A 1 171 ? -11.102 12.023 16.297 1 98.38 171 TYR A C 1
ATOM 1331 O O . TYR A 1 171 ? -10.109 12.258 16.984 1 98.38 171 TYR A O 1
ATOM 1339 N N . GLU A 1 172 ? -12.312 12.039 16.719 1 98.19 172 GLU A N 1
ATOM 1340 C CA . GLU A 1 172 ? -12.57 12.297 18.125 1 98.19 172 GLU A CA 1
ATOM 1341 C C . GLU A 1 172 ? -11.883 11.258 19.016 1 98.19 172 GLU A C 1
ATOM 1343 O O . GLU A 1 172 ? -11.281 11.602 20.031 1 98.19 172 GLU A O 1
ATOM 1348 N N . ARG A 1 173 ? -12 10.078 18.609 1 97.81 173 ARG A N 1
ATOM 1349 C CA . ARG A 1 173 ? -11.375 8.992 19.359 1 97.81 173 ARG A CA 1
ATOM 1350 C C . ARG A 1 173 ? -9.859 9.141 19.406 1 97.81 173 ARG A C 1
ATOM 1352 O O . ARG A 1 173 ? -9.234 8.93 20.438 1 97.81 173 ARG A O 1
ATOM 1359 N N . MET A 1 174 ? -9.297 9.453 18.281 1 97.94 174 MET A N 1
ATOM 1360 C CA . MET A 1 174 ? -7.852 9.648 18.219 1 97.94 174 MET A CA 1
ATOM 1361 C C . MET A 1 174 ? -7.414 10.781 19.141 1 97.94 174 MET A C 1
ATOM 1363 O O . MET A 1 174 ? -6.395 10.672 19.812 1 97.94 174 MET A O 1
ATOM 1367 N N . ALA A 1 175 ? -8.172 11.852 19.141 1 98.38 175 ALA A N 1
ATOM 1368 C CA . ALA A 1 175 ? -7.859 12.992 20 1 98.38 175 ALA A CA 1
ATOM 1369 C C . ALA A 1 175 ? -7.91 12.609 21.469 1 98.38 175 ALA A C 1
ATOM 1371 O O . ALA A 1 175 ? -7.113 13.102 22.266 1 98.38 175 ALA A O 1
ATOM 1372 N N . LEU A 1 176 ? -8.828 11.758 21.828 1 97.88 176 LEU A N 1
ATOM 1373 C CA . LEU A 1 176 ? -8.961 11.289 23.203 1 97.88 176 LEU A CA 1
ATOM 1374 C C . LEU A 1 176 ? -7.809 10.375 23.578 1 97.88 176 LEU A C 1
ATOM 1376 O O . LEU A 1 176 ? -7.348 10.391 24.719 1 97.88 176 LEU A O 1
ATOM 1380 N N . LEU A 1 177 ? -7.367 9.609 22.672 1 97 177 LEU A N 1
ATOM 1381 C CA . LEU A 1 177 ? -6.32 8.625 22.922 1 97 177 LEU A CA 1
ATOM 1382 C C . LEU A 1 177 ? -4.953 9.297 23.031 1 97 177 LEU A C 1
ATOM 1384 O O . LEU A 1 177 ? -4.082 8.828 23.766 1 97 177 LEU A O 1
ATOM 1388 N N . TYR A 1 178 ? -4.82 10.328 22.25 1 97.94 178 TYR A N 1
ATOM 1389 C CA . TYR A 1 178 ? -3.521 10.984 22.203 1 97.94 178 TYR A CA 1
ATOM 1390 C C . TYR A 1 178 ? -3.654 12.477 22.5 1 97.94 178 TYR A C 1
ATOM 1392 O O . TYR A 1 178 ? -3.225 13.312 21.688 1 97.94 178 TYR A O 1
ATOM 1400 N N . PRO A 1 179 ? -4.074 12.852 23.625 1 97.5 179 PRO A N 1
ATOM 1401 C CA . PRO A 1 179 ? -4.367 14.25 23.938 1 97.5 179 PRO A CA 1
ATOM 1402 C C . PRO A 1 179 ? -3.107 15.109 24.031 1 97.5 179 PRO A C 1
ATOM 1404 O O . PRO A 1 179 ? -3.182 16.344 23.906 1 97.5 179 PRO A O 1
ATOM 1407 N N . GLU A 1 180 ? -1.969 14.5 24.281 1 97.69 180 GLU A N 1
ATOM 1408 C CA . GLU A 1 180 ? -0.731 15.273 24.375 1 97.69 180 GLU A CA 1
ATOM 1409 C C . GLU A 1 180 ? -0.286 15.773 23 1 97.69 180 GLU A C 1
ATOM 1411 O O . GLU A 1 180 ? 0.22 16.891 22.875 1 97.69 180 GLU A O 1
ATOM 1416 N N . ARG A 1 181 ? -0.541 15.008 21.984 1 98.19 181 ARG A N 1
ATOM 1417 C CA . ARG A 1 181 ? -0.069 15.328 20.641 1 98.19 181 ARG A CA 1
ATOM 1418 C C . ARG A 1 181 ? -1.178 15.961 19.797 1 98.19 181 ARG A C 1
ATOM 1420 O O . ARG A 1 181 ? -0.925 16.875 19.016 1 98.19 181 ARG A O 1
ATOM 1427 N N . ILE A 1 182 ? -2.41 15.445 20 1 98.81 182 ILE A N 1
ATOM 1428 C CA . ILE A 1 182 ? -3.543 15.914 19.219 1 98.81 182 ILE A CA 1
ATOM 1429 C C . ILE A 1 182 ? -4.344 16.938 20.016 1 98.81 182 ILE A C 1
ATOM 1431 O O . ILE A 1 182 ? -4.902 16.609 21.062 1 98.81 182 ILE A O 1
ATOM 1435 N N . LYS A 1 183 ? -4.387 18.156 19.484 1 98.88 183 LYS A N 1
ATOM 1436 C CA . LYS A 1 183 ? -5.137 19.234 20.109 1 98.88 183 LYS A CA 1
ATOM 1437 C C . LYS A 1 183 ? -6.441 19.5 19.359 1 98.88 183 LYS A C 1
ATOM 1439 O O . LYS A 1 183 ? -6.422 19.859 18.172 1 98.88 183 LYS A O 1
ATOM 1444 N N . THR A 1 184 ? -7.566 19.344 20.078 1 98.81 184 THR A N 1
ATOM 1445 C CA . THR A 1 184 ? -8.875 19.594 19.484 1 98.81 184 THR A CA 1
ATOM 1446 C C . THR A 1 184 ? -9.211 21.078 19.484 1 98.81 184 THR A C 1
ATOM 1448 O O . THR A 1 184 ? -9.148 21.734 20.531 1 98.81 184 THR A O 1
ATOM 1451 N N . ILE A 1 185 ? -9.523 21.609 18.312 1 98.81 185 ILE A N 1
ATOM 1452 C CA . ILE A 1 185 ? -9.875 23.016 18.125 1 98.81 185 ILE A CA 1
ATOM 1453 C C . ILE A 1 185 ? -11.328 23.125 17.672 1 98.81 185 ILE A C 1
ATOM 1455 O O . ILE A 1 185 ? -11.727 22.5 16.688 1 98.81 185 ILE A O 1
ATOM 1459 N N . ASP A 1 186 ? -12.125 23.906 18.391 1 98.38 186 ASP A N 1
ATOM 1460 C CA . ASP A 1 186 ? -13.508 24.156 17.984 1 98.38 186 ASP A CA 1
ATOM 1461 C C . ASP A 1 186 ? -13.57 24.938 16.688 1 98.38 186 ASP A C 1
ATOM 1463 O O . ASP A 1 186 ? -13.414 26.156 16.688 1 98.38 186 ASP A O 1
ATOM 1467 N N . ALA A 1 187 ? -13.953 24.266 15.633 1 97.69 187 ALA A N 1
ATOM 1468 C CA . ALA A 1 187 ? -13.883 24.859 14.305 1 97.69 187 ALA A CA 1
ATOM 1469 C C . ALA A 1 187 ? -15.164 25.625 13.977 1 97.69 187 ALA A C 1
ATOM 1471 O O . ALA A 1 187 ? -15.359 26.078 12.844 1 97.69 187 ALA A O 1
ATOM 1472 N N . SER A 1 188 ? -16.016 25.703 14.93 1 95.88 188 SER A N 1
ATOM 1473 C CA . SER A 1 188 ? -17.219 26.516 14.742 1 95.88 188 SER A CA 1
ATOM 1474 C C . SER A 1 188 ? -16.953 27.984 15.062 1 95.88 188 SER A C 1
ATOM 1476 O O . SER A 1 188 ? -17.766 28.859 14.742 1 95.88 188 SER A O 1
ATOM 1478 N N . LYS A 1 189 ? -15.852 28.297 15.664 1 97.5 189 LYS A N 1
ATOM 1479 C CA . LYS A 1 189 ? -15.484 29.656 16.031 1 97.5 189 LYS A CA 1
ATOM 1480 C C . LYS A 1 189 ? -14.984 30.438 14.812 1 97.5 189 LYS A C 1
ATOM 1482 O O . LYS A 1 189 ? -14.883 29.875 13.719 1 97.5 189 LYS A O 1
ATOM 1487 N N . SER A 1 190 ? -14.688 31.734 15.039 1 97.69 190 SER A N 1
ATOM 1488 C CA . SER A 1 190 ? -14.203 32.562 13.938 1 97.69 190 SER A CA 1
ATO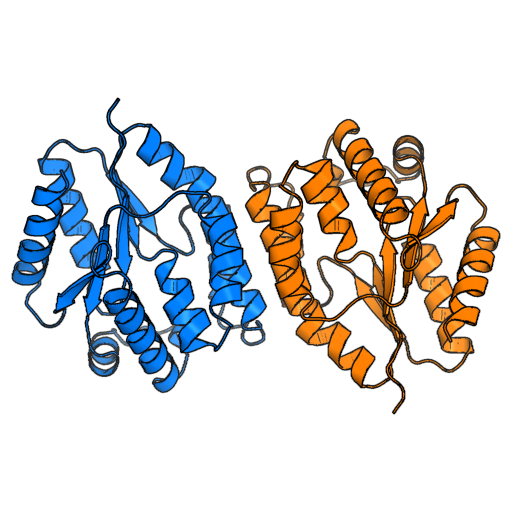M 1489 C C . SER A 1 190 ? -12.789 32.156 13.539 1 97.69 190 SER A C 1
ATOM 1491 O O . SER A 1 190 ? -12.062 31.547 14.32 1 97.69 190 SER A O 1
ATOM 1493 N N . ILE A 1 191 ? -12.391 32.5 12.328 1 98.19 191 ILE A N 1
ATOM 1494 C CA . ILE A 1 191 ? -11.062 32.219 11.805 1 98.19 191 ILE A CA 1
ATOM 1495 C C . ILE A 1 191 ? -10 32.781 12.766 1 98.19 191 ILE A C 1
ATOM 1497 O O . ILE A 1 191 ? -9.023 32.094 13.07 1 98.19 191 ILE A O 1
ATOM 1501 N N . GLU A 1 192 ? -10.273 33.969 13.273 1 98.31 192 GLU A N 1
ATOM 1502 C CA . GLU A 1 192 ? -9.32 34.656 14.148 1 98.31 192 GLU A CA 1
ATOM 1503 C C . GLU A 1 192 ? -9.195 33.938 15.484 1 98.31 192 GLU A C 1
ATOM 1505 O O . GLU A 1 192 ? -8.094 33.781 16.016 1 98.31 192 GLU A O 1
ATOM 1510 N N . GLU A 1 193 ? -10.289 33.5 16 1 98.62 193 GLU A N 1
ATOM 1511 C CA . GLU A 1 193 ? -10.289 32.812 17.281 1 98.62 193 GLU A CA 1
ATOM 1512 C C . GLU A 1 193 ? -9.562 31.469 17.172 1 98.62 193 GLU A C 1
ATOM 1514 O O . GLU A 1 193 ? -8.781 31.109 18.047 1 98.62 193 GLU A O 1
ATOM 1519 N N . ILE A 1 194 ? -9.812 30.766 16.109 1 98.69 194 ILE A N 1
ATOM 1520 C CA . ILE A 1 194 ? -9.156 29.484 15.867 1 98.69 194 ILE A CA 1
ATOM 1521 C C . ILE A 1 194 ? -7.652 29.688 15.719 1 98.69 194 ILE A C 1
ATOM 1523 O O . ILE A 1 194 ? -6.859 29.016 16.375 1 98.69 194 ILE A O 1
ATOM 1527 N N . SER A 1 195 ? -7.262 30.641 14.922 1 98.75 195 SER A N 1
ATOM 1528 C CA . SER A 1 195 ? -5.855 30.938 14.664 1 98.75 195 SER A CA 1
ATOM 1529 C C . SER A 1 195 ? -5.125 31.312 15.945 1 98.75 195 SER A C 1
ATOM 1531 O O . SER A 1 195 ? -3.996 30.875 16.172 1 98.75 195 SER A O 1
ATOM 1533 N N . SER A 1 196 ? -5.801 32.094 16.766 1 98.5 196 SER A N 1
ATOM 1534 C CA . SER A 1 196 ? -5.203 32.531 18.031 1 98.5 196 SER A CA 1
ATOM 1535 C C . SER A 1 196 ? -4.938 31.328 18.938 1 98.5 196 SER A C 1
ATOM 1537 O O . SER A 1 196 ? -3.881 31.25 19.578 1 98.5 196 SER A O 1
ATOM 1539 N N . GLN A 1 197 ? -5.898 30.469 19.016 1 98.62 197 GLN A N 1
ATOM 1540 C CA . GLN A 1 197 ? -5.734 29.281 19.828 1 98.62 197 GLN A CA 1
ATOM 1541 C C . GLN A 1 197 ? -4.59 28.406 19.312 1 98.62 197 GLN A C 1
ATOM 1543 O O . GLN A 1 197 ? -3.777 27.922 20.094 1 98.62 197 GLN A O 1
ATOM 1548 N N . ILE A 1 198 ? -4.477 28.188 18.031 1 98.75 198 ILE A N 1
ATOM 1549 C CA . ILE A 1 198 ? -3.428 27.391 17.406 1 98.75 198 ILE A CA 1
ATOM 1550 C C . ILE A 1 198 ? -2.064 28.016 17.688 1 98.75 198 ILE A C 1
ATOM 1552 O O . ILE A 1 198 ? -1.112 27.328 18.047 1 98.75 198 ILE A O 1
ATOM 1556 N N . ASN A 1 199 ? -2.02 29.344 17.578 1 98.31 199 ASN A N 1
ATOM 1557 C CA . ASN A 1 199 ? -0.757 30.047 17.797 1 98.31 199 ASN A CA 1
ATOM 1558 C C . ASN A 1 199 ? -0.249 29.875 19.219 1 98.31 199 ASN A C 1
ATOM 1560 O O . ASN A 1 199 ? 0.96 29.844 19.453 1 98.31 199 ASN A O 1
ATOM 1564 N N . ILE A 1 200 ? -1.146 29.812 20.156 1 98.12 200 ILE A N 1
ATOM 1565 C CA . ILE A 1 200 ? -0.759 29.594 21.547 1 98.12 200 ILE A CA 1
ATOM 1566 C C . ILE A 1 200 ? -0.008 28.266 21.672 1 98.12 200 ILE A C 1
ATOM 1568 O O . ILE A 1 200 ? 1.05 28.203 22.297 1 98.12 200 ILE A O 1
ATOM 1572 N N . TYR A 1 201 ? -0.494 27.203 21.031 1 98.06 201 TYR A N 1
ATOM 1573 C CA . TYR A 1 201 ? 0.154 25.891 21.062 1 98.06 201 TYR A CA 1
ATOM 1574 C C . TYR A 1 201 ? 1.493 25.938 20.344 1 98.06 201 TYR A C 1
ATOM 1576 O O . TYR A 1 201 ? 2.469 25.328 20.781 1 98.06 201 TYR A O 1
ATOM 1584 N N . LEU A 1 202 ? 1.523 26.609 19.203 1 97.94 202 LEU A N 1
ATOM 1585 C CA . LEU A 1 202 ? 2.746 26.672 18.422 1 97.94 202 LEU A CA 1
ATOM 1586 C C . LEU A 1 202 ? 3.848 27.391 19.172 1 97.94 202 LEU A C 1
ATOM 1588 O O . LEU A 1 202 ? 5.016 27 19.109 1 97.94 202 LEU A O 1
ATOM 1592 N N . LYS A 1 203 ? 3.439 28.469 19.875 1 95.69 203 LYS A N 1
ATOM 1593 C CA . LYS A 1 203 ? 4.406 29.203 20.672 1 95.69 203 LYS A CA 1
ATOM 1594 C C . LYS A 1 203 ? 5.035 28.312 21.75 1 95.69 203 LYS A C 1
ATOM 1596 O O . LYS A 1 203 ? 6.223 28.438 22.047 1 95.69 203 LYS A O 1
ATOM 1601 N N . GLU A 1 204 ? 4.262 27.453 22.266 1 95.38 204 GLU A N 1
ATOM 1602 C CA . GLU A 1 204 ? 4.707 26.578 23.344 1 95.38 204 GLU A CA 1
ATOM 1603 C C . GLU A 1 204 ? 5.734 25.578 22.828 1 95.38 204 GLU A C 1
ATOM 1605 O O . GLU A 1 204 ? 6.621 25.156 23.578 1 95.38 204 GLU A O 1
ATOM 1610 N N . ILE A 1 205 ? 5.672 25.156 21.609 1 93.25 205 ILE A N 1
ATOM 1611 C CA . ILE A 1 205 ? 6.527 24.062 21.156 1 93.25 205 ILE A CA 1
ATOM 1612 C C . ILE A 1 205 ? 7.715 24.625 20.375 1 93.25 205 ILE A C 1
ATOM 1614 O O . ILE A 1 205 ? 8.664 23.906 20.062 1 93.25 205 ILE A O 1
ATOM 1618 N N . LEU A 1 206 ? 7.664 25.875 20.047 1 88.75 206 LEU A N 1
ATOM 1619 C CA . LEU A 1 206 ? 8.797 26.547 19.406 1 88.75 206 LEU A CA 1
ATOM 1620 C C . LEU A 1 206 ? 9.883 26.859 20.438 1 88.75 206 LEU A C 1
ATOM 1622 O O . LEU A 1 206 ? 11.078 26.75 20.125 1 88.75 206 LEU A O 1
ATOM 1626 N N . MET B 1 1 ? -19.281 -27.531 -0.96 1 58.09 1 MET B N 1
ATOM 1627 C CA . MET B 1 1 ? -18.406 -27.781 -2.1 1 58.09 1 MET B CA 1
ATOM 1628 C C . MET B 1 1 ? -16.938 -27.766 -1.674 1 58.09 1 MET B C 1
ATOM 1630 O O . MET B 1 1 ? -16.578 -27.109 -0.699 1 58.09 1 MET B O 1
ATOM 1634 N N . ARG B 1 2 ? -16.094 -28.625 -2.279 1 81.12 2 ARG B N 1
ATOM 1635 C CA . ARG B 1 2 ? -14.688 -28.719 -1.872 1 81.12 2 ARG B CA 1
ATOM 1636 C C . ARG B 1 2 ? -13.93 -27.453 -2.242 1 81.12 2 ARG B C 1
ATOM 1638 O O . ARG B 1 2 ? -14.141 -26.891 -3.312 1 81.12 2 ARG B O 1
ATOM 1645 N N . LYS B 1 3 ? -13.172 -26.812 -1.356 1 91.44 3 LYS B N 1
ATOM 1646 C CA . LYS B 1 3 ? -12.328 -25.641 -1.599 1 91.44 3 LYS B CA 1
ATOM 1647 C C . LYS B 1 3 ? -11.344 -25.891 -2.738 1 91.44 3 LYS B C 1
ATOM 1649 O O . LYS B 1 3 ? -10.781 -26.984 -2.846 1 91.44 3 LYS B O 1
ATOM 1654 N N . GLY B 1 4 ? -11.273 -24.906 -3.658 1 96.19 4 GLY B N 1
ATOM 1655 C CA . GLY B 1 4 ? -10.32 -25.047 -4.75 1 96.19 4 GLY B CA 1
ATOM 1656 C C . GLY B 1 4 ? -8.875 -24.922 -4.297 1 96.19 4 GLY B C 1
ATOM 1657 O O . GLY B 1 4 ? -8.602 -24.484 -3.174 1 96.19 4 GLY B O 1
ATOM 1658 N N . LEU B 1 5 ? -7.977 -25.312 -5.176 1 97.31 5 LEU B N 1
ATOM 1659 C CA . LEU B 1 5 ? -6.547 -25.234 -4.902 1 97.31 5 LEU B CA 1
ATOM 1660 C C . LEU B 1 5 ? -6.008 -23.859 -5.277 1 97.31 5 LEU B C 1
ATOM 1662 O O . LEU B 1 5 ? -6.422 -23.266 -6.285 1 97.31 5 LEU B O 1
ATOM 1666 N N . PHE B 1 6 ? -5.117 -23.391 -4.535 1 98.81 6 PHE B N 1
ATOM 1667 C CA . PHE B 1 6 ? -4.371 -22.172 -4.867 1 98.81 6 PHE B CA 1
ATOM 1668 C C . PHE B 1 6 ? -2.906 -22.5 -5.129 1 98.81 6 PHE B C 1
ATOM 1670 O O . PHE B 1 6 ? -2.172 -22.875 -4.211 1 98.81 6 PHE B O 1
ATOM 1677 N N . ILE B 1 7 ? -2.498 -22.297 -6.328 1 98.88 7 ILE B N 1
ATOM 1678 C CA . ILE B 1 7 ? -1.151 -22.641 -6.785 1 98.88 7 ILE B CA 1
ATOM 1679 C C . ILE B 1 7 ? -0.437 -21.375 -7.254 1 98.88 7 ILE B C 1
ATOM 1681 O O . ILE B 1 7 ? -1.008 -20.562 -7.992 1 98.88 7 ILE B O 1
ATOM 1685 N N . THR B 1 8 ? 0.759 -21.188 -6.777 1 98.94 8 THR B N 1
ATOM 1686 C CA . THR B 1 8 ? 1.547 -20.062 -7.277 1 98.94 8 THR B CA 1
ATOM 1687 C C . THR B 1 8 ? 2.83 -20.547 -7.938 1 98.94 8 THR B C 1
ATOM 1689 O O . THR B 1 8 ? 3.334 -21.625 -7.605 1 98.94 8 THR B O 1
ATOM 1692 N N . VAL B 1 9 ? 3.291 -19.797 -8.906 1 98.94 9 VAL B N 1
ATOM 1693 C CA . VAL B 1 9 ? 4.539 -20.078 -9.602 1 98.94 9 VAL B CA 1
ATOM 1694 C C . VAL B 1 9 ? 5.492 -18.891 -9.461 1 98.94 9 VAL B C 1
ATOM 1696 O O . VAL B 1 9 ? 5.137 -17.766 -9.789 1 98.94 9 VAL B O 1
ATOM 1699 N N . GLU B 1 10 ? 6.652 -19.188 -8.938 1 98.75 10 GLU B N 1
ATOM 1700 C CA . GLU B 1 10 ? 7.668 -18.156 -8.68 1 98.75 10 GLU B CA 1
ATOM 1701 C C . GLU B 1 10 ? 8.945 -18.438 -9.469 1 98.75 10 GLU B C 1
ATOM 1703 O O . GLU B 1 10 ? 9.195 -19.578 -9.875 1 98.75 10 GLU B O 1
ATOM 1708 N N . GLY B 1 11 ? 9.734 -17.406 -9.602 1 96.69 11 GLY B N 1
ATOM 1709 C CA . GLY B 1 11 ? 10.984 -17.484 -10.336 1 96.69 11 GLY B CA 1
ATOM 1710 C C . GLY B 1 11 ? 11.312 -16.219 -11.102 1 96.69 11 GLY B C 1
ATOM 1711 O O . GLY B 1 11 ? 10.461 -15.336 -11.25 1 96.69 11 GLY B O 1
ATOM 1712 N N . THR B 1 12 ? 12.531 -16.172 -11.562 1 92.75 12 THR B N 1
ATOM 1713 C CA . THR B 1 12 ? 12.961 -14.984 -12.297 1 92.75 12 THR B CA 1
ATOM 1714 C C . THR B 1 12 ? 12.375 -14.969 -13.703 1 92.75 12 THR B C 1
ATOM 1716 O O . THR B 1 12 ? 11.891 -15.992 -14.188 1 92.75 12 THR B O 1
ATOM 1719 N N . ASP B 1 13 ? 12.375 -13.773 -14.273 1 89.62 13 ASP B N 1
ATOM 1720 C CA . ASP B 1 13 ? 11.898 -13.664 -15.648 1 89.62 13 ASP B CA 1
ATOM 1721 C C . ASP B 1 13 ? 12.758 -14.5 -16.594 1 89.62 13 ASP B C 1
ATOM 1723 O O . ASP B 1 13 ? 13.984 -14.516 -16.484 1 89.62 13 ASP B O 1
ATOM 1727 N N . GLY B 1 14 ? 12.078 -15.234 -17.438 1 89.56 14 GLY B N 1
ATOM 1728 C CA . GLY B 1 14 ? 12.797 -16.094 -18.359 1 89.56 14 GLY B CA 1
ATOM 1729 C C . GLY B 1 14 ? 12.938 -17.531 -17.859 1 89.56 14 GLY B C 1
ATOM 1730 O O . GLY B 1 14 ? 13.469 -18.391 -18.562 1 89.56 14 GLY B O 1
ATOM 1731 N N . SER B 1 15 ? 12.359 -17.781 -16.766 1 94.19 15 SER B N 1
ATOM 1732 C CA . SER B 1 15 ? 12.531 -19.094 -16.141 1 94.19 15 SER B CA 1
ATOM 1733 C C . SER B 1 15 ? 11.539 -20.109 -16.719 1 94.19 15 SER B C 1
ATOM 1735 O O . SER B 1 15 ? 11.648 -21.312 -16.453 1 94.19 15 SER B O 1
ATOM 1737 N N . GLY B 1 16 ? 10.547 -19.688 -17.438 1 94.69 16 GLY B N 1
ATOM 1738 C CA . GLY B 1 16 ? 9.617 -20.609 -18.062 1 94.69 16 GLY B CA 1
ATOM 1739 C C . GLY B 1 16 ? 8.281 -20.688 -17.359 1 94.69 16 GLY B C 1
ATOM 1740 O O . GLY B 1 16 ? 7.508 -21.625 -17.578 1 94.69 16 GLY B O 1
ATOM 1741 N N . LYS B 1 17 ? 7.953 -19.734 -16.453 1 97.44 17 LYS B N 1
ATOM 1742 C CA . LYS B 1 17 ? 6.727 -19.734 -15.664 1 97.44 17 LYS B CA 1
ATOM 1743 C C . LYS B 1 17 ? 5.492 -19.797 -16.562 1 97.44 17 LYS B C 1
ATOM 1745 O O . LYS B 1 17 ? 4.598 -20.609 -16.344 1 97.44 17 LYS B O 1
ATOM 1750 N N . THR B 1 18 ? 5.469 -18.922 -17.578 1 96.62 18 THR B N 1
ATOM 1751 C CA . THR B 1 18 ? 4.305 -18.812 -18.453 1 96.62 18 THR B CA 1
ATOM 1752 C C . THR B 1 18 ? 3.979 -20.156 -19.094 1 96.62 18 THR B C 1
ATOM 1754 O O . THR B 1 18 ? 2.818 -20.562 -19.125 1 96.62 18 THR B O 1
ATOM 1757 N N . THR B 1 19 ? 5 -20.812 -19.609 1 97.69 19 THR B N 1
ATOM 1758 C CA . THR B 1 19 ? 4.832 -22.109 -20.25 1 97.69 19 THR B CA 1
ATOM 1759 C C . THR B 1 19 ? 4.301 -23.141 -19.25 1 97.69 19 THR B C 1
ATOM 1761 O O . THR B 1 19 ? 3.342 -23.859 -19.547 1 97.69 19 THR B O 1
ATOM 1764 N N . GLN B 1 20 ? 4.875 -23.188 -18.156 1 98.69 20 GLN B N 1
ATOM 1765 C CA . GLN B 1 20 ? 4.504 -24.203 -17.172 1 98.69 20 GLN B CA 1
ATOM 1766 C C . GLN B 1 20 ? 3.115 -23.938 -16.609 1 98.69 20 GLN B C 1
ATOM 1768 O O . GLN B 1 20 ? 2.379 -24.875 -16.281 1 98.69 20 GLN B O 1
ATOM 1773 N N . ILE B 1 21 ? 2.73 -22.688 -16.438 1 98.81 21 ILE B N 1
ATOM 1774 C CA . ILE B 1 21 ? 1.408 -22.312 -15.938 1 98.81 21 ILE B CA 1
ATOM 1775 C C . ILE B 1 21 ? 0.337 -22.812 -16.906 1 98.81 21 ILE B C 1
ATOM 1777 O O . ILE B 1 21 ? -0.673 -23.391 -16.484 1 98.81 21 ILE B O 1
ATOM 1781 N N . LYS B 1 22 ? 0.567 -22.656 -18.172 1 98.62 22 LYS B N 1
ATOM 1782 C CA . LYS B 1 22 ? -0.377 -23.125 -19.188 1 98.62 22 LYS B CA 1
ATOM 1783 C C . LYS B 1 22 ? -0.523 -24.641 -19.141 1 98.62 22 LYS B C 1
ATOM 1785 O O . LYS B 1 22 ? -1.63 -25.172 -19.266 1 98.62 22 LYS B O 1
ATOM 1790 N N . LEU B 1 23 ? 0.559 -25.297 -19.016 1 98.75 23 LEU B N 1
ATOM 1791 C CA . LEU B 1 23 ? 0.539 -26.75 -18.953 1 98.75 23 LEU B CA 1
ATOM 1792 C C . LEU B 1 23 ? -0.171 -27.234 -17.688 1 98.75 23 LEU B C 1
ATOM 1794 O O . LEU B 1 23 ? -0.904 -28.219 -17.719 1 98.75 23 LEU B O 1
ATOM 1798 N N . MET B 1 24 ? 0.039 -26.547 -16.531 1 98.81 24 MET B N 1
ATOM 1799 C CA . MET B 1 24 ? -0.655 -26.875 -15.289 1 98.81 24 MET B CA 1
ATOM 1800 C C . MET B 1 24 ? -2.162 -26.688 -15.445 1 98.81 24 MET B C 1
ATOM 1802 O O . MET B 1 24 ? -2.943 -27.5 -14.953 1 98.81 24 MET B O 1
ATOM 1806 N N . GLU B 1 25 ? -2.504 -25.531 -16.062 1 98.75 25 GLU B N 1
ATOM 1807 C CA . GLU B 1 25 ? -3.918 -25.266 -16.312 1 98.75 25 GLU B CA 1
ATOM 1808 C C . GLU B 1 25 ? -4.574 -26.422 -17.062 1 98.75 25 GLU B C 1
ATOM 1810 O O . GLU B 1 25 ? -5.637 -26.906 -16.672 1 98.75 25 GLU B O 1
ATOM 1815 N N . GLN B 1 26 ? -3.969 -26.859 -18.156 1 98.44 26 GLN B N 1
ATOM 1816 C CA . GLN B 1 26 ? -4.5 -27.953 -18.969 1 98.44 26 GLN B CA 1
ATOM 1817 C C . GLN B 1 26 ? -4.598 -29.234 -18.156 1 98.44 26 GLN B C 1
ATOM 1819 O O . GLN B 1 26 ? -5.598 -29.953 -18.25 1 98.44 26 GLN B O 1
ATOM 1824 N N . TYR B 1 27 ? -3.57 -29.5 -17.438 1 98.19 27 TYR B N 1
ATOM 1825 C CA . TYR B 1 27 ? -3.547 -30.703 -16.609 1 98.19 27 TYR B CA 1
ATOM 1826 C C . TYR B 1 27 ? -4.727 -30.734 -15.648 1 98.19 27 TYR B C 1
ATOM 1828 O O . TYR B 1 27 ? -5.43 -31.734 -15.539 1 98.19 27 TYR B O 1
ATOM 1836 N N . LEU B 1 28 ? -4.977 -29.656 -14.938 1 98.19 28 LEU B N 1
ATOM 1837 C CA . LEU B 1 28 ? -6.051 -29.562 -13.953 1 98.19 28 LEU B CA 1
ATOM 1838 C C . LEU B 1 28 ? -7.414 -29.656 -14.633 1 98.19 28 LEU B C 1
ATOM 1840 O O . LEU B 1 28 ? -8.328 -30.297 -14.117 1 98.19 28 LEU B O 1
ATOM 1844 N N . LYS B 1 29 ? -7.512 -28.969 -15.797 1 98 29 LYS B N 1
ATOM 1845 C CA . LYS B 1 29 ? -8.766 -29.031 -16.547 1 98 29 LYS B CA 1
ATOM 1846 C C . LYS B 1 29 ? -9.062 -30.469 -16.984 1 98 29 LYS B C 1
ATOM 1848 O O . LYS B 1 29 ? -10.211 -30.906 -16.922 1 98 29 LYS B O 1
ATOM 1853 N N . ASP B 1 30 ? -8.07 -31.156 -17.422 1 97.25 30 ASP B N 1
ATOM 1854 C CA . ASP B 1 30 ? -8.219 -32.562 -17.828 1 97.25 30 ASP B CA 1
ATOM 1855 C C . ASP B 1 30 ? -8.688 -33.438 -16.672 1 97.25 30 ASP B C 1
ATOM 1857 O O . ASP B 1 30 ? -9.32 -34.469 -16.891 1 97.25 30 ASP B O 1
ATOM 1861 N N . MET B 1 31 ? -8.398 -33 -15.539 1 95.25 31 MET B N 1
ATOM 1862 C CA . MET B 1 31 ? -8.797 -33.75 -14.344 1 95.25 31 MET B CA 1
ATOM 1863 C C . MET B 1 31 ? -10.172 -33.312 -13.859 1 95.25 31 MET B C 1
ATOM 1865 O O . MET B 1 31 ? -10.625 -33.719 -12.797 1 95.25 31 MET B O 1
ATOM 1869 N N . GLY B 1 32 ? -10.797 -32.344 -14.539 1 95.06 32 GLY B N 1
ATOM 1870 C CA . GLY B 1 32 ? -12.172 -31.969 -14.266 1 95.06 32 GLY B CA 1
ATOM 1871 C C . GLY B 1 32 ? -12.289 -30.719 -13.43 1 95.06 32 GLY B C 1
ATOM 1872 O O . GLY B 1 32 ? -13.375 -30.375 -12.969 1 95.06 32 GLY B O 1
ATOM 1873 N N . ASN B 1 33 ? -11.141 -30 -13.195 1 96 33 ASN B N 1
ATOM 1874 C CA . ASN B 1 33 ? -11.156 -28.781 -12.391 1 96 33 ASN B CA 1
ATOM 1875 C C . ASN B 1 33 ? -11.43 -27.547 -13.242 1 96 33 ASN B C 1
ATOM 1877 O O . ASN B 1 33 ? -10.984 -27.469 -14.391 1 96 33 ASN B O 1
ATOM 1881 N N . GLU B 1 34 ? -12.258 -26.672 -12.711 1 97.88 34 GLU B N 1
ATOM 1882 C CA . GLU B 1 34 ? -12.281 -25.312 -13.258 1 97.88 34 GLU B CA 1
ATOM 1883 C C . GLU B 1 34 ? -11.078 -24.5 -12.773 1 97.88 34 GLU B C 1
ATOM 1885 O O . GLU B 1 34 ? -10.711 -24.578 -11.594 1 97.88 34 GLU B O 1
ATOM 1890 N N . VAL B 1 35 ? -10.461 -23.781 -13.727 1 98.69 35 VAL B N 1
ATOM 1891 C CA . VAL B 1 35 ? -9.203 -23.141 -13.375 1 98.69 35 VAL B CA 1
ATOM 1892 C C . VAL B 1 35 ? -9.289 -21.641 -13.688 1 98.69 35 VAL B C 1
ATOM 1894 O O . VAL B 1 35 ? -9.781 -21.25 -14.75 1 98.69 35 VAL B O 1
ATOM 1897 N N . VAL B 1 36 ? -8.898 -20.828 -12.742 1 98.81 36 VAL B N 1
ATOM 1898 C CA . VAL B 1 36 ? -8.703 -19.406 -12.938 1 98.81 36 VAL B CA 1
ATOM 1899 C C . VAL B 1 36 ? -7.211 -19.078 -12.992 1 98.81 36 VAL B C 1
ATOM 1901 O O . VAL B 1 36 ? -6.461 -19.438 -12.078 1 98.81 36 VAL B O 1
ATOM 1904 N N . LEU B 1 37 ? -6.766 -18.5 -14.078 1 98.81 37 LEU B N 1
ATOM 1905 C CA . LEU B 1 37 ? -5.395 -18.016 -14.188 1 98.81 37 LEU B CA 1
ATOM 1906 C C . LEU B 1 37 ? -5.305 -16.547 -13.789 1 98.81 37 LEU B C 1
ATOM 1908 O O . LEU B 1 37 ? -6.191 -15.75 -14.117 1 98.81 37 LEU B O 1
ATOM 1912 N N . SER B 1 38 ? -4.262 -16.219 -13.039 1 98.69 38 SER B N 1
ATOM 1913 C CA . SER B 1 38 ? -4.039 -14.812 -12.695 1 98.69 38 SER B CA 1
ATOM 1914 C C . SER B 1 38 ? -2.551 -14.516 -12.531 1 98.69 38 SER B C 1
ATOM 1916 O O . SER B 1 38 ? -1.705 -15.344 -12.883 1 98.69 38 SER B O 1
ATOM 1918 N N . ARG B 1 39 ? -2.225 -13.242 -12.164 1 98.62 39 ARG B N 1
ATOM 1919 C CA . ARG B 1 39 ? -0.841 -12.805 -12.008 1 98.62 39 ARG B CA 1
ATOM 1920 C C . ARG B 1 39 ? -0.743 -11.641 -11.023 1 98.62 39 ARG B C 1
ATOM 1922 O O . ARG B 1 39 ? -1.712 -10.898 -10.828 1 98.62 39 ARG B O 1
ATOM 1929 N N . GLU B 1 40 ? 0.469 -11.57 -10.445 1 98.5 40 GLU B N 1
ATOM 1930 C CA . GLU B 1 40 ? 0.752 -10.406 -9.609 1 98.5 40 GLU B CA 1
ATOM 1931 C C . GLU B 1 40 ? 2.029 -9.703 -10.055 1 98.5 40 GLU B C 1
ATOM 1933 O O . GLU B 1 40 ? 2.965 -10.344 -10.539 1 98.5 40 GLU B O 1
ATOM 1938 N N . PRO B 1 41 ? 2.115 -8.438 -9.766 1 98.44 41 PRO B N 1
ATOM 1939 C CA . PRO B 1 41 ? 0.936 -7.613 -9.477 1 98.44 41 PRO B CA 1
ATOM 1940 C C . PRO B 1 41 ? -0.05 -7.57 -10.641 1 98.44 41 PRO B C 1
ATOM 1942 O O . PRO B 1 41 ? 0.361 -7.629 -11.805 1 98.44 41 PRO B O 1
ATOM 1945 N N . GLY B 1 42 ? -1.299 -7.488 -10.43 1 98.56 42 GLY B N 1
ATOM 1946 C CA . GLY B 1 42 ? -2.355 -7.508 -11.43 1 98.56 42 GLY B CA 1
ATOM 1947 C C . GLY B 1 42 ? -3.535 -8.375 -11.031 1 98.56 42 GLY B C 1
ATOM 1948 O O . GLY B 1 42 ? -3.721 -8.68 -9.852 1 98.56 42 GLY B O 1
ATOM 1949 N N . GLY B 1 43 ? -4.363 -8.672 -12.031 1 98.5 43 GLY B N 1
ATOM 1950 C CA . GLY B 1 43 ? -5.449 -9.609 -11.812 1 98.5 43 GLY B CA 1
ATOM 1951 C C . GLY B 1 43 ? -6.805 -8.938 -11.672 1 98.5 43 GLY B C 1
ATOM 1952 O O . GLY B 1 43 ? -7.844 -9.594 -11.805 1 98.5 43 GLY B O 1
ATOM 1953 N N . THR B 1 44 ? -6.832 -7.699 -11.344 1 98.69 44 THR B N 1
ATOM 1954 C CA . THR B 1 44 ? -8.039 -6.883 -11.328 1 98.69 44 THR B CA 1
ATOM 1955 C C . THR B 1 44 ? -7.793 -5.535 -11.992 1 98.69 44 THR B C 1
ATOM 1957 O O . THR B 1 44 ? -6.645 -5.141 -12.195 1 98.69 44 THR B O 1
ATOM 1960 N N . ARG B 1 45 ? -8.867 -4.875 -12.297 1 98.56 45 ARG B N 1
ATOM 1961 C CA . ARG B 1 45 ? -8.719 -3.553 -12.898 1 98.56 45 ARG B CA 1
ATOM 1962 C C . ARG B 1 45 ? -7.871 -2.641 -12.016 1 98.56 45 ARG B C 1
ATOM 1964 O O . ARG B 1 45 ? -6.93 -2.006 -12.492 1 98.56 45 ARG B O 1
ATOM 1971 N N . ILE B 1 46 ? -8.172 -2.611 -10.734 1 98.69 46 ILE B N 1
ATOM 1972 C CA . ILE B 1 46 ? -7.449 -1.775 -9.789 1 98.69 46 ILE B CA 1
ATOM 1973 C C . ILE B 1 46 ? -6.008 -2.262 -9.664 1 98.69 46 ILE B C 1
ATOM 1975 O O . ILE B 1 46 ? -5.07 -1.458 -9.68 1 98.69 46 ILE B O 1
ATOM 1979 N N . SER B 1 47 ? -5.84 -3.529 -9.539 1 98.88 47 SER B N 1
ATOM 1980 C CA . SER B 1 47 ? -4.496 -4.082 -9.398 1 98.88 47 SER B CA 1
ATOM 1981 C C . SER B 1 47 ? -3.648 -3.789 -10.633 1 98.88 47 SER B C 1
ATOM 1983 O O . SER B 1 47 ? -2.434 -3.598 -10.523 1 98.88 47 SER B O 1
ATOM 1985 N N . GLU B 1 48 ? -4.273 -3.783 -11.812 1 98.81 48 GLU B N 1
ATOM 1986 C CA . GLU B 1 48 ? -3.547 -3.455 -13.031 1 98.81 48 GLU B CA 1
ATOM 1987 C C . GLU B 1 48 ? -3.127 -1.988 -13.047 1 98.81 48 GLU B C 1
ATOM 1989 O O . GLU B 1 48 ? -2.051 -1.65 -13.547 1 98.81 48 GLU B O 1
ATOM 1994 N N . MET B 1 49 ? -3.967 -1.106 -12.562 1 98.62 49 MET B N 1
ATOM 1995 C CA . MET B 1 49 ? -3.588 0.297 -12.43 1 98.62 49 MET B CA 1
ATOM 1996 C C . MET B 1 49 ? -2.363 0.45 -11.531 1 98.62 49 MET B C 1
ATOM 1998 O O . MET B 1 49 ? -1.451 1.217 -11.844 1 98.62 49 MET B O 1
ATOM 2002 N N . ILE B 1 50 ? -2.377 -0.272 -10.445 1 98.88 50 ILE B N 1
ATOM 2003 C CA . ILE B 1 50 ? -1.253 -0.227 -9.516 1 98.88 50 ILE B CA 1
ATOM 2004 C C . ILE B 1 50 ? -0.004 -0.792 -10.188 1 98.88 50 ILE B C 1
ATOM 2006 O O . ILE B 1 50 ? 1.089 -0.239 -10.055 1 98.88 50 ILE B O 1
ATOM 2010 N N . ARG B 1 51 ? -0.164 -1.896 -10.906 1 98.62 51 ARG B N 1
ATOM 2011 C CA . ARG B 1 51 ? 0.929 -2.504 -11.656 1 98.62 51 ARG B CA 1
ATOM 2012 C C . ARG B 1 51 ? 1.575 -1.493 -12.602 1 98.62 51 ARG B C 1
ATOM 2014 O O . ARG B 1 51 ? 2.803 -1.386 -12.656 1 98.62 51 ARG B O 1
ATOM 2021 N N . ASP B 1 52 ? 0.712 -0.792 -13.312 1 98.44 52 ASP B N 1
ATOM 2022 C CA . ASP B 1 52 ? 1.214 0.197 -14.266 1 98.44 52 ASP B CA 1
ATOM 2023 C C . ASP B 1 52 ? 2.066 1.25 -13.562 1 98.44 52 ASP B C 1
ATOM 2025 O O . ASP B 1 52 ? 3.094 1.681 -14.086 1 98.44 52 ASP B O 1
ATOM 2029 N N . LEU B 1 53 ? 1.633 1.651 -12.43 1 98.44 53 LEU B N 1
ATOM 2030 C CA . LEU B 1 53 ? 2.363 2.635 -11.641 1 98.44 53 LEU B CA 1
ATOM 2031 C C . LEU B 1 53 ? 3.717 2.082 -11.203 1 98.44 53 LEU B C 1
ATOM 2033 O O . LEU B 1 53 ? 4.738 2.764 -11.32 1 98.44 53 LEU B O 1
ATOM 2037 N N . ILE B 1 54 ? 3.754 0.863 -10.695 1 98.38 54 ILE B N 1
ATOM 2038 C CA . ILE B 1 54 ? 4.945 0.222 -10.148 1 98.38 54 ILE B CA 1
ATOM 2039 C C . ILE B 1 54 ? 5.977 0.021 -11.258 1 98.38 54 ILE B C 1
ATOM 2041 O O . ILE B 1 54 ? 7.176 0.225 -11.047 1 98.38 54 ILE B O 1
ATOM 2045 N N . LEU B 1 55 ? 5.496 -0.383 -12.422 1 97.75 55 LEU B N 1
ATOM 2046 C CA . LEU B 1 55 ? 6.398 -0.885 -13.461 1 97.75 55 LEU B CA 1
ATOM 2047 C C . LEU B 1 55 ? 6.793 0.229 -14.422 1 97.75 55 LEU B C 1
ATOM 2049 O O . LEU B 1 55 ? 7.668 0.039 -15.266 1 97.75 55 LEU B O 1
ATOM 2053 N N . ASP B 1 56 ? 6.199 1.422 -14.289 1 97.62 56 ASP B N 1
ATOM 2054 C CA . ASP B 1 56 ? 6.504 2.549 -15.172 1 97.62 56 ASP B CA 1
ATOM 2055 C C . ASP B 1 56 ? 7.969 2.961 -15.047 1 97.62 56 ASP B C 1
ATOM 2057 O O . ASP B 1 56 ? 8.406 3.408 -13.984 1 97.62 56 ASP B O 1
ATOM 2061 N N . PRO B 1 57 ? 8.742 2.887 -16.156 1 96.06 57 PRO B N 1
ATOM 2062 C CA . PRO B 1 57 ? 10.172 3.217 -16.109 1 96.06 57 PRO B CA 1
ATOM 2063 C C . PRO B 1 57 ? 10.43 4.664 -15.711 1 96.06 57 PRO B C 1
ATOM 2065 O O . PRO B 1 57 ? 11.547 5.012 -15.328 1 96.06 57 PRO B O 1
ATOM 2068 N N . GLU B 1 58 ? 9.43 5.508 -15.789 1 96.62 58 GLU B N 1
ATOM 2069 C CA . GLU B 1 58 ? 9.578 6.914 -15.422 1 96.62 58 GLU B CA 1
ATOM 2070 C C . GLU B 1 58 ? 9.5 7.102 -13.906 1 96.62 58 GLU B C 1
ATOM 2072 O O . GLU B 1 58 ? 9.844 8.172 -13.391 1 96.62 58 GLU B O 1
ATOM 2077 N N . ASN B 1 59 ? 9.086 6.07 -13.188 1 97.88 59 ASN B N 1
ATOM 2078 C CA . ASN B 1 59 ? 8.914 6.188 -11.742 1 97.88 59 ASN B CA 1
ATOM 2079 C C . ASN B 1 59 ? 10.109 5.613 -10.992 1 97.88 59 ASN B C 1
ATOM 2081 O O . ASN B 1 59 ? 9.938 4.805 -10.078 1 97.88 59 ASN B O 1
ATOM 2085 N N . LYS B 1 60 ? 11.242 6.094 -11.336 1 95.19 60 LYS B N 1
ATOM 2086 C CA . LYS B 1 60 ? 12.492 5.586 -10.773 1 95.19 60 LYS B CA 1
AT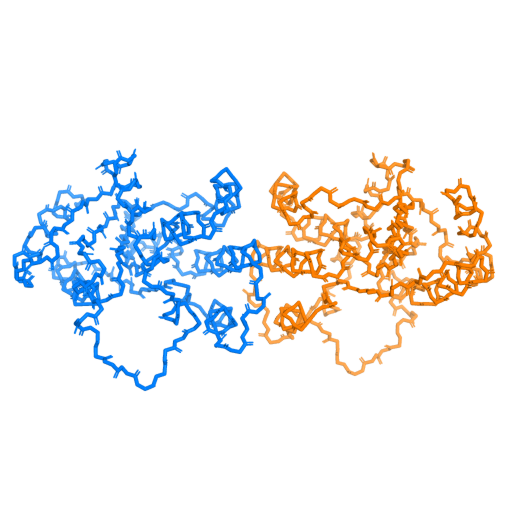OM 2087 C C . LYS B 1 60 ? 12.672 6.043 -9.328 1 95.19 60 LYS B C 1
ATOM 2089 O O . LYS B 1 60 ? 13.484 5.484 -8.594 1 95.19 60 LYS B O 1
ATOM 2094 N N . ASP B 1 61 ? 11.922 7.043 -8.93 1 96 61 ASP B N 1
ATOM 2095 C CA . ASP B 1 61 ? 12.102 7.641 -7.605 1 96 61 ASP B CA 1
ATOM 2096 C C . ASP B 1 61 ? 11.195 6.973 -6.578 1 96 61 ASP B C 1
ATOM 2098 O O . ASP B 1 61 ? 11.102 7.43 -5.438 1 96 61 ASP B O 1
ATOM 2102 N N . ILE B 1 62 ? 10.555 5.891 -6.934 1 98.31 62 ILE B N 1
ATOM 2103 C CA . ILE B 1 62 ? 9.766 5.133 -5.969 1 98.31 62 ILE B CA 1
ATOM 2104 C C . ILE B 1 62 ? 10.68 4.582 -4.875 1 98.31 62 ILE B C 1
ATOM 2106 O O . ILE B 1 62 ? 11.695 3.951 -5.172 1 98.31 62 ILE B O 1
ATOM 2110 N N . SER B 1 63 ? 10.305 4.836 -3.643 1 97.75 63 SER B N 1
ATOM 2111 C CA . SER B 1 63 ? 11.094 4.297 -2.545 1 97.75 63 SER B CA 1
ATOM 2112 C C . SER B 1 63 ? 10.828 2.807 -2.352 1 97.75 63 SER B C 1
ATOM 2114 O O . SER B 1 63 ? 9.766 2.307 -2.732 1 97.75 63 SER B O 1
ATOM 2116 N N . PRO B 1 64 ? 11.766 2.074 -1.713 1 97.5 64 PRO B N 1
ATOM 2117 C CA . PRO B 1 64 ? 11.586 0.638 -1.487 1 97.5 64 PRO B CA 1
ATOM 2118 C C . PRO B 1 64 ? 10.336 0.323 -0.672 1 97.5 64 PRO B C 1
ATOM 2120 O O . PRO B 1 64 ? 9.609 -0.625 -0.988 1 97.5 64 PRO B O 1
ATOM 2123 N N . LEU B 1 65 ? 10.047 1.099 0.31 1 97.88 65 LEU B N 1
ATOM 2124 C CA . LEU B 1 65 ? 8.875 0.868 1.143 1 97.88 65 LEU B CA 1
ATOM 2125 C C . LEU B 1 65 ? 7.594 1.136 0.36 1 97.88 65 LEU B C 1
ATOM 2127 O O . LEU B 1 65 ? 6.625 0.381 0.47 1 97.88 65 LEU B O 1
ATOM 2131 N N . THR B 1 66 ? 7.605 2.246 -0.371 1 98.69 66 THR B N 1
ATOM 2132 C CA . THR B 1 66 ? 6.457 2.559 -1.217 1 98.69 66 THR B CA 1
ATOM 2133 C C . THR B 1 66 ? 6.191 1.426 -2.203 1 98.69 66 THR B C 1
ATOM 2135 O O . THR B 1 66 ? 5.047 0.993 -2.367 1 98.69 66 THR B O 1
ATOM 2138 N N . GLU B 1 67 ? 7.234 0.957 -2.881 1 98.62 67 GLU B N 1
ATOM 2139 C CA . GLU B 1 67 ? 7.129 -0.163 -3.811 1 98.62 67 GLU B CA 1
ATOM 2140 C C . GLU B 1 67 ? 6.496 -1.38 -3.141 1 98.62 67 GLU B C 1
ATOM 2142 O O . GLU B 1 67 ? 5.543 -1.957 -3.662 1 98.62 67 GLU B O 1
ATOM 2147 N N . MET B 1 68 ? 7.012 -1.705 -1.999 1 98.5 68 MET B N 1
ATOM 2148 C CA . MET B 1 68 ? 6.523 -2.863 -1.256 1 98.5 68 MET B CA 1
ATOM 2149 C C . MET B 1 68 ? 5.043 -2.711 -0.922 1 98.5 68 MET B C 1
ATOM 2151 O O . MET B 1 68 ? 4.262 -3.646 -1.1 1 98.5 68 MET B O 1
ATOM 2155 N N . MET B 1 69 ? 4.656 -1.578 -0.515 1 98.69 69 MET B N 1
ATOM 2156 C CA . MET B 1 69 ? 3.271 -1.338 -0.112 1 98.69 69 MET B CA 1
ATOM 2157 C C . MET B 1 69 ? 2.344 -1.34 -1.323 1 98.69 69 MET B C 1
ATOM 2159 O O . MET B 1 69 ? 1.192 -1.767 -1.228 1 98.69 69 MET B O 1
ATOM 2163 N N . LEU B 1 70 ? 2.818 -0.82 -2.398 1 98.88 70 LEU B N 1
ATOM 2164 C CA . LEU B 1 70 ? 2.021 -0.87 -3.619 1 98.88 70 LEU B CA 1
ATOM 2165 C C . LEU B 1 70 ? 1.774 -2.312 -4.047 1 98.88 70 LEU B C 1
ATOM 2167 O O . LEU B 1 70 ? 0.66 -2.664 -4.441 1 98.88 70 LEU B O 1
ATOM 2171 N N . TYR B 1 71 ? 2.807 -3.16 -3.998 1 98.88 71 TYR B N 1
ATOM 2172 C CA . TYR B 1 71 ? 2.615 -4.578 -4.289 1 98.88 71 TYR B CA 1
ATOM 2173 C C . TYR B 1 71 ? 1.578 -5.188 -3.355 1 98.88 71 TYR B C 1
ATOM 2175 O O . TYR B 1 71 ? 0.726 -5.969 -3.789 1 98.88 71 TYR B O 1
ATOM 2183 N N . ALA B 1 72 ? 1.637 -4.844 -2.094 1 98.81 72 ALA B N 1
ATOM 2184 C CA . ALA B 1 72 ? 0.693 -5.367 -1.109 1 98.81 72 ALA B CA 1
ATOM 2185 C C . ALA B 1 72 ? -0.726 -4.887 -1.401 1 98.81 72 ALA B C 1
ATOM 2187 O O . ALA B 1 72 ? -1.687 -5.645 -1.258 1 98.81 72 ALA B O 1
ATOM 2188 N N . ALA B 1 73 ? -0.824 -3.629 -1.777 1 98.88 73 ALA B N 1
ATOM 2189 C CA . ALA B 1 73 ? -2.135 -3.082 -2.113 1 98.88 73 ALA B CA 1
ATOM 2190 C C . ALA B 1 73 ? -2.752 -3.826 -3.295 1 98.88 73 ALA B C 1
ATOM 2192 O O . ALA B 1 73 ? -3.93 -4.191 -3.262 1 98.88 73 ALA B O 1
ATOM 2193 N N . ALA B 1 74 ? -1.969 -4.027 -4.34 1 98.94 74 ALA B N 1
ATOM 2194 C CA . ALA B 1 74 ? -2.436 -4.777 -5.504 1 98.94 74 ALA B CA 1
ATOM 2195 C C . ALA B 1 74 ? -2.863 -6.188 -5.109 1 98.94 74 ALA B C 1
ATOM 2197 O O . ALA B 1 74 ? -3.881 -6.691 -5.59 1 98.94 74 ALA B O 1
ATOM 2198 N N . ARG B 1 75 ? -2.105 -6.785 -4.258 1 98.94 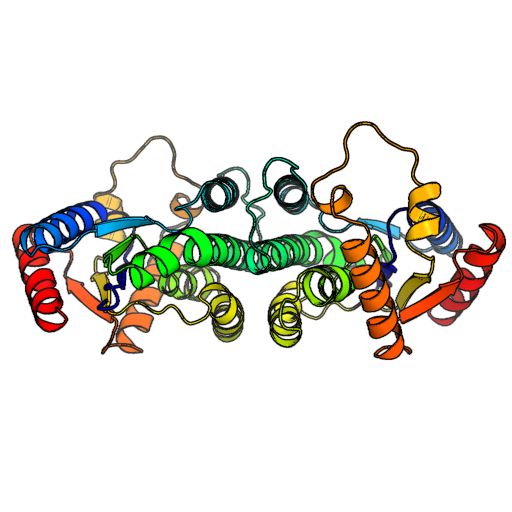75 ARG B N 1
ATOM 2199 C CA . ARG B 1 75 ? -2.369 -8.148 -3.805 1 98.94 75 ARG B CA 1
ATOM 2200 C C . ARG B 1 75 ? -3.658 -8.219 -2.992 1 98.94 75 ARG B C 1
ATOM 2202 O O . ARG B 1 75 ? -4.461 -9.133 -3.164 1 98.94 75 ARG B O 1
ATOM 2209 N N . ALA B 1 76 ? -3.859 -7.23 -2.096 1 98.81 76 ALA B N 1
ATOM 2210 C CA . ALA B 1 76 ? -5.082 -7.199 -1.296 1 98.81 76 ALA B CA 1
ATOM 2211 C C . ALA B 1 76 ? -6.32 -7.16 -2.186 1 98.81 76 ALA B C 1
ATOM 2213 O O . ALA B 1 76 ? -7.297 -7.863 -1.933 1 98.81 76 ALA B O 1
ATOM 2214 N N . GLN B 1 77 ? -6.266 -6.348 -3.18 1 98.94 77 GLN B N 1
ATOM 2215 C CA . GLN B 1 77 ? -7.367 -6.242 -4.129 1 98.94 77 GLN B CA 1
ATOM 2216 C C . GLN B 1 77 ? -7.574 -7.559 -4.875 1 98.94 77 GLN B C 1
ATOM 2218 O O . GLN B 1 77 ? -8.711 -8.008 -5.039 1 98.94 77 GLN B O 1
ATOM 2223 N N . HIS B 1 78 ? -6.484 -8.125 -5.344 1 98.94 78 HIS B N 1
ATOM 2224 C CA . HIS B 1 78 ? -6.492 -9.367 -6.102 1 98.94 78 HIS B CA 1
ATOM 2225 C C . HIS B 1 78 ? -7.09 -10.508 -5.281 1 98.94 78 HIS B C 1
ATOM 2227 O O . HIS B 1 78 ? -7.941 -11.25 -5.773 1 98.94 78 HIS B O 1
ATOM 2233 N N . VAL B 1 79 ? -6.684 -10.625 -4.047 1 98.88 79 VAL B N 1
ATOM 2234 C CA . VAL B 1 79 ? -7.152 -11.672 -3.145 1 98.88 79 VAL B CA 1
ATOM 2235 C C . VAL B 1 79 ? -8.648 -11.508 -2.898 1 98.88 79 VAL B C 1
ATOM 2237 O O . VAL B 1 79 ? -9.414 -12.469 -3.029 1 98.88 79 VAL B O 1
ATOM 2240 N N . SER B 1 80 ? -9.023 -10.305 -2.617 1 98.44 80 SER B N 1
ATOM 2241 C CA . SER B 1 80 ? -10.406 -10.062 -2.225 1 98.44 80 SER B CA 1
ATOM 2242 C C . SER B 1 80 ? -11.352 -10.242 -3.404 1 98.44 80 SER B C 1
ATOM 2244 O O . SER B 1 80 ? -12.484 -10.719 -3.234 1 98.44 80 SER B O 1
ATOM 2246 N N . GLN B 1 81 ? -10.891 -9.922 -4.555 1 98.69 81 GLN B N 1
ATOM 2247 C CA . GLN B 1 81 ? -11.812 -9.82 -5.684 1 98.69 81 GLN B CA 1
ATOM 2248 C C . GLN B 1 81 ? -11.75 -11.07 -6.562 1 98.69 81 GLN B C 1
ATOM 2250 O O . GLN B 1 81 ? -12.742 -11.43 -7.199 1 98.69 81 GLN B O 1
ATOM 2255 N N . VAL B 1 82 ? -10.586 -11.773 -6.594 1 98.81 82 VAL B N 1
ATOM 2256 C CA . VAL B 1 82 ? -10.43 -12.836 -7.582 1 98.81 82 VAL B CA 1
ATOM 2257 C C . VAL B 1 82 ? -10.07 -14.148 -6.879 1 98.81 82 VAL B C 1
ATOM 2259 O O . VAL B 1 82 ? -10.797 -15.133 -6.984 1 98.81 82 VAL B O 1
ATOM 2262 N N . ILE B 1 83 ? -9.039 -14.172 -6.086 1 98.88 83 ILE B N 1
ATOM 2263 C CA . ILE B 1 83 ? -8.445 -15.414 -5.605 1 98.88 83 ILE B CA 1
ATOM 2264 C C . ILE B 1 83 ? -9.383 -16.078 -4.594 1 98.88 83 ILE B C 1
ATOM 2266 O O . ILE B 1 83 ? -9.781 -17.234 -4.77 1 98.88 83 ILE B O 1
ATOM 2270 N N . ARG B 1 84 ? -9.773 -15.344 -3.568 1 98.69 84 ARG B N 1
ATOM 2271 C CA . ARG B 1 84 ? -10.594 -15.914 -2.504 1 98.69 84 ARG B CA 1
ATOM 2272 C C . ARG B 1 84 ? -11.938 -16.375 -3.045 1 98.69 84 ARG B C 1
ATOM 2274 O O . ARG B 1 84 ? -12.336 -17.531 -2.822 1 98.69 84 ARG B O 1
ATOM 2281 N N . PRO B 1 85 ? -12.664 -15.508 -3.805 1 98.5 85 PRO B N 1
ATOM 2282 C CA . PRO B 1 85 ? -13.961 -15.969 -4.305 1 98.5 85 PRO B CA 1
ATOM 2283 C C . PRO B 1 85 ? -13.844 -17.203 -5.195 1 98.5 85 PRO B C 1
ATOM 2285 O O . PRO B 1 85 ? -14.703 -18.094 -5.152 1 98.5 85 PRO B O 1
ATOM 2288 N N . ALA B 1 86 ? -12.797 -17.312 -6 1 98.69 86 ALA B N 1
ATOM 2289 C CA . ALA B 1 86 ? -12.602 -18.469 -6.871 1 98.69 86 ALA B CA 1
ATOM 2290 C C . ALA B 1 86 ? -12.375 -19.734 -6.059 1 98.69 86 ALA B C 1
ATOM 2292 O O . ALA B 1 86 ? -13.062 -20.734 -6.262 1 98.69 86 ALA B O 1
ATOM 2293 N N . ILE B 1 87 ? -11.539 -19.672 -5.086 1 98.31 87 ILE B N 1
ATOM 2294 C CA . ILE B 1 87 ? -11.195 -20.828 -4.262 1 98.31 87 ILE B CA 1
ATOM 2295 C C . ILE B 1 87 ? -12.422 -21.266 -3.471 1 98.31 87 ILE B C 1
ATOM 2297 O O . ILE B 1 87 ? -12.703 -22.469 -3.385 1 98.31 87 ILE B O 1
ATOM 2301 N N . GLU B 1 88 ? -13.148 -20.297 -2.951 1 97.81 88 GLU B N 1
ATOM 2302 C CA . GLU B 1 88 ? -14.312 -20.594 -2.125 1 97.81 88 GLU B CA 1
ATOM 2303 C C . GLU B 1 88 ? -15.438 -21.203 -2.959 1 97.81 88 GLU B C 1
ATOM 2305 O O . GLU B 1 88 ? -16.297 -21.922 -2.432 1 97.81 88 GLU B O 1
ATOM 2310 N N . SER B 1 89 ? -15.398 -20.953 -4.254 1 97.69 89 SER B N 1
ATOM 2311 C CA . SER B 1 89 ? -16.422 -21.5 -5.137 1 97.69 89 SER B CA 1
ATOM 2312 C C . SER B 1 89 ? -16 -22.844 -5.707 1 97.69 89 SER B C 1
ATOM 2314 O O . SER B 1 89 ? -16.688 -23.406 -6.566 1 97.69 89 SER B O 1
ATOM 2316 N N . GLY B 1 90 ? -14.797 -23.281 -5.32 1 97.69 90 GLY B N 1
ATOM 2317 C CA . GLY B 1 90 ? -14.344 -24.625 -5.691 1 97.69 90 GLY B CA 1
ATOM 2318 C C . GLY B 1 90 ? -13.422 -24.625 -6.895 1 97.69 90 GLY B C 1
ATOM 2319 O O . GLY B 1 90 ? -12.953 -25.672 -7.324 1 97.69 90 GLY B O 1
ATOM 2320 N N . LYS B 1 91 ? -13.109 -23.438 -7.398 1 98.38 91 LYS B N 1
ATOM 2321 C CA . LYS B 1 91 ? -12.211 -23.328 -8.547 1 98.38 91 LYS B CA 1
ATOM 2322 C C . LYS B 1 91 ? -10.75 -23.297 -8.102 1 98.38 91 LYS B C 1
ATOM 2324 O O . LYS B 1 91 ? -10.43 -22.734 -7.055 1 98.38 91 LYS B O 1
ATOM 2329 N N . SER B 1 92 ? -9.906 -23.906 -8.883 1 98.5 92 SER B N 1
ATOM 2330 C CA . SER B 1 92 ? -8.477 -23.781 -8.648 1 98.5 92 SER B CA 1
ATOM 2331 C C . SER B 1 92 ? -7.93 -22.484 -9.234 1 98.5 92 SER B C 1
ATOM 2333 O O . SER B 1 92 ? -8.367 -22.047 -10.297 1 98.5 92 SER B O 1
ATOM 2335 N N . VAL B 1 93 ? -7 -21.906 -8.508 1 98.88 93 VAL B N 1
ATOM 2336 C CA . VAL B 1 93 ? -6.348 -20.688 -8.984 1 98.88 93 VAL B CA 1
ATOM 2337 C C . VAL B 1 93 ? -4.855 -20.953 -9.195 1 98.88 93 VAL B C 1
ATOM 2339 O O . VAL B 1 93 ? -4.184 -21.484 -8.312 1 98.88 93 VAL B O 1
ATOM 2342 N N . ILE B 1 94 ? -4.371 -20.672 -10.352 1 98.94 94 ILE B N 1
ATOM 2343 C CA . ILE B 1 94 ? -2.939 -20.641 -10.633 1 98.94 94 ILE B CA 1
ATOM 2344 C C . ILE B 1 94 ? -2.496 -19.188 -10.836 1 98.94 94 ILE B C 1
ATOM 2346 O O . ILE B 1 94 ? -2.99 -18.5 -11.727 1 98.94 94 ILE B O 1
ATOM 2350 N N . CYS B 1 95 ? -1.604 -18.766 -10.055 1 98.94 95 CYS B N 1
ATOM 2351 C CA . CYS B 1 95 ? -1.204 -17.359 -10.062 1 98.94 95 CYS B CA 1
ATOM 2352 C C . CYS B 1 95 ? 0.286 -17.219 -10.344 1 98.94 95 CYS B C 1
ATOM 2354 O O . CYS B 1 95 ? 1.114 -17.797 -9.648 1 98.94 95 CYS B O 1
ATOM 2356 N N . ASP B 1 96 ? 0.63 -16.438 -11.352 1 98.81 96 ASP B N 1
ATOM 2357 C CA . ASP B 1 96 ? 2.014 -16.047 -11.602 1 98.81 96 ASP B CA 1
ATOM 2358 C C . ASP B 1 96 ? 2.5 -15.055 -10.539 1 98.81 96 ASP B C 1
ATOM 2360 O O . ASP B 1 96 ? 2.174 -13.867 -10.602 1 98.81 96 ASP B O 1
ATOM 2364 N N . ARG B 1 97 ? 3.314 -15.531 -9.672 1 98.75 97 ARG B N 1
ATOM 2365 C CA . ARG B 1 97 ? 3.865 -14.797 -8.539 1 98.75 97 ARG B CA 1
ATOM 2366 C C . ARG B 1 97 ? 2.791 -14.516 -7.496 1 98.75 97 ARG B C 1
ATOM 2368 O O . ARG B 1 97 ? 1.596 -14.57 -7.797 1 98.75 97 ARG B O 1
ATOM 2375 N N . PHE B 1 98 ? 3.154 -14.297 -6.309 1 98.75 98 PHE B N 1
ATOM 2376 C CA . PHE B 1 98 ? 2.348 -13.938 -5.148 1 98.75 98 PHE B CA 1
ATOM 2377 C C . PHE B 1 98 ? 3.219 -13.359 -4.039 1 98.75 98 PHE B C 1
ATOM 2379 O O . PHE B 1 98 ? 4.117 -12.555 -4.301 1 98.75 98 PHE B O 1
ATOM 2386 N N . VAL B 1 99 ? 2.984 -13.703 -2.814 1 98.62 99 VAL B N 1
ATOM 2387 C CA . VAL B 1 99 ? 3.59 -13.008 -1.684 1 98.62 99 VAL B CA 1
ATOM 2388 C C . VAL B 1 99 ? 5.078 -13.344 -1.607 1 98.62 99 VAL B C 1
ATOM 2390 O O . VAL B 1 99 ? 5.883 -12.516 -1.164 1 98.62 99 VAL B O 1
ATOM 2393 N N . ASP B 1 100 ? 5.5 -14.5 -2.037 1 98.62 100 ASP B N 1
ATOM 2394 C CA . ASP B 1 100 ? 6.902 -14.883 -1.963 1 98.62 100 ASP B CA 1
ATOM 2395 C C . ASP B 1 100 ? 7.777 -13.953 -2.797 1 98.62 100 ASP B C 1
ATOM 2397 O O . ASP B 1 100 ? 8.938 -13.711 -2.457 1 98.62 100 ASP B O 1
ATOM 2401 N N . SER B 1 101 ? 7.195 -13.438 -3.84 1 98.5 101 SER B N 1
ATOM 2402 C CA . SER B 1 101 ? 7.902 -12.445 -4.645 1 98.5 101 SER B CA 1
ATOM 2403 C C . SER B 1 101 ? 8.242 -11.211 -3.824 1 98.5 101 SER B C 1
ATOM 2405 O O . SER B 1 101 ? 9.281 -10.586 -4.043 1 98.5 101 SER B O 1
ATOM 2407 N N . SER B 1 102 ? 7.371 -10.797 -2.9 1 98.44 102 SER B N 1
ATOM 2408 C CA . SER B 1 102 ? 7.652 -9.617 -2.08 1 98.44 102 SER B CA 1
ATOM 2409 C C . SER B 1 102 ? 8.883 -9.836 -1.208 1 98.44 102 SER B C 1
ATOM 2411 O O . SER B 1 102 ? 9.695 -8.922 -1.028 1 98.44 102 SER B O 1
ATOM 2413 N N . TYR B 1 103 ? 9.062 -10.992 -0.694 1 98.19 103 TYR B N 1
ATOM 2414 C CA . TYR B 1 103 ? 10.25 -11.305 0.091 1 98.19 103 TYR B CA 1
ATOM 2415 C C . TYR B 1 103 ? 11.5 -11.297 -0.785 1 98.19 103 TYR B C 1
ATOM 2417 O O . TYR B 1 103 ? 12.562 -10.82 -0.365 1 98.19 103 TYR B O 1
ATOM 2425 N N . ALA B 1 104 ? 11.367 -11.812 -1.971 1 98.25 104 ALA B N 1
ATOM 2426 C CA . ALA B 1 104 ? 12.5 -11.891 -2.883 1 98.25 104 ALA B CA 1
ATOM 2427 C C . ALA B 1 104 ? 12.875 -10.508 -3.412 1 98.25 104 ALA B C 1
ATOM 2429 O O . ALA B 1 104 ? 14.016 -10.062 -3.258 1 98.25 104 ALA B O 1
ATOM 2430 N N . TYR B 1 105 ? 11.922 -9.789 -3.936 1 97.88 105 TYR B N 1
ATOM 2431 C CA . TYR B 1 105 ? 12.195 -8.523 -4.609 1 97.88 105 TYR B CA 1
ATOM 2432 C C . TYR B 1 105 ? 12.398 -7.402 -3.602 1 97.88 105 TYR B C 1
ATOM 2434 O O . TYR B 1 105 ? 13.445 -6.746 -3.6 1 97.88 105 TYR B O 1
ATOM 2442 N N . GLN B 1 106 ? 11.469 -7.191 -2.727 1 97.75 106 GLN B N 1
ATOM 2443 C CA . GLN B 1 106 ? 11.57 -6.066 -1.801 1 97.75 106 GLN B CA 1
ATOM 2444 C C . GLN B 1 106 ? 12.445 -6.414 -0.603 1 97.75 106 GLN B C 1
ATOM 2446 O O . GLN B 1 106 ? 13.156 -5.555 -0.074 1 97.75 106 GLN B O 1
ATOM 2451 N N . GLY B 1 107 ? 12.391 -7.641 -0.182 1 98 107 GLY B N 1
ATOM 2452 C CA . GLY B 1 107 ? 13.266 -8.055 0.905 1 98 107 GLY B CA 1
ATOM 2453 C C . GLY B 1 107 ? 14.719 -8.156 0.494 1 98 107 GLY B C 1
ATOM 2454 O O . GLY B 1 107 ? 15.508 -7.246 0.753 1 98 107 GLY B O 1
ATOM 2455 N N . CYS B 1 108 ? 15.016 -9.172 -0.261 1 97.38 108 CYS B N 1
ATOM 2456 C CA . CYS B 1 108 ? 16.391 -9.453 -0.65 1 97.38 108 CYS B CA 1
ATOM 2457 C C . CYS B 1 108 ? 16.875 -8.469 -1.714 1 97.38 108 CYS B C 1
ATOM 2459 O O . CYS B 1 108 ? 18.016 -8.023 -1.681 1 97.38 108 CYS B O 1
ATOM 2461 N N . GLY B 1 109 ? 16.047 -8.094 -2.58 1 97.25 109 GLY B N 1
ATOM 2462 C CA . GLY B 1 109 ? 16.406 -7.184 -3.66 1 97.25 109 GLY B CA 1
ATOM 2463 C C . GLY B 1 109 ? 16.609 -5.754 -3.197 1 97.25 109 GLY B C 1
ATOM 2464 O O . GLY B 1 109 ? 17.641 -5.145 -3.473 1 97.25 109 GLY B O 1
ATOM 2465 N N . ARG B 1 110 ? 15.617 -5.223 -2.404 1 97.25 110 ARG B N 1
ATOM 2466 C CA . ARG B 1 110 ? 15.602 -3.809 -2.047 1 97.25 110 ARG B CA 1
ATOM 2467 C C . ARG B 1 110 ? 16.156 -3.592 -0.643 1 97.25 110 ARG B C 1
ATOM 2469 O O . ARG B 1 110 ? 16.484 -2.465 -0.268 1 97.25 110 ARG B O 1
ATOM 2476 N N . GLY B 1 111 ? 16.156 -4.637 0.156 1 97.12 111 GLY B N 1
ATOM 2477 C CA . GLY B 1 111 ? 16.703 -4.52 1.502 1 97.12 111 GLY B CA 1
ATOM 2478 C C . GLY B 1 111 ? 15.656 -4.125 2.529 1 97.12 111 GLY B C 1
ATOM 2479 O O . GLY B 1 111 ? 15.992 -3.732 3.648 1 97.12 111 GLY B O 1
ATOM 2480 N N . VAL B 1 112 ? 14.414 -4.184 2.197 1 97.38 112 VAL B N 1
ATOM 2481 C CA . VAL B 1 112 ? 13.352 -3.908 3.16 1 97.38 112 VAL B CA 1
ATOM 2482 C C . VAL B 1 112 ? 13.359 -4.969 4.258 1 97.38 112 VAL B C 1
ATOM 2484 O O . VAL B 1 112 ? 13.539 -6.156 3.979 1 97.38 112 VAL B O 1
ATOM 2487 N N . ASP B 1 113 ? 13.078 -4.559 5.441 1 96.75 113 ASP B N 1
ATOM 2488 C CA . ASP B 1 113 ? 13.055 -5.453 6.598 1 96.75 113 ASP B CA 1
ATOM 2489 C C . ASP B 1 113 ? 12 -6.547 6.43 1 96.75 113 ASP B C 1
ATOM 2491 O O . ASP B 1 113 ? 10.852 -6.258 6.102 1 96.75 113 ASP B O 1
ATOM 2495 N N . LEU B 1 114 ? 12.398 -7.793 6.719 1 96.25 114 LEU B N 1
ATOM 2496 C CA . LEU B 1 114 ? 11.539 -8.945 6.465 1 96.25 114 LEU B CA 1
ATOM 2497 C C . LEU B 1 114 ? 10.312 -8.914 7.367 1 96.25 114 LEU B C 1
ATOM 2499 O O . LEU B 1 114 ? 9.227 -9.344 6.965 1 96.25 114 LEU B O 1
ATOM 2503 N N . LYS B 1 115 ? 10.453 -8.461 8.547 1 95.81 115 LYS B N 1
ATOM 2504 C CA . LYS B 1 115 ? 9.312 -8.352 9.453 1 95.81 115 LYS B CA 1
ATOM 2505 C C . LYS B 1 115 ? 8.281 -7.363 8.914 1 95.81 115 LYS B C 1
ATOM 2507 O O . LYS B 1 115 ? 7.074 -7.59 9.031 1 95.81 115 LYS B O 1
ATOM 2512 N N . THR B 1 116 ? 8.773 -6.266 8.438 1 96.56 116 THR B N 1
ATOM 2513 C CA . THR B 1 116 ? 7.891 -5.277 7.828 1 96.56 116 THR B CA 1
ATOM 2514 C C . THR B 1 116 ? 7.121 -5.887 6.66 1 96.56 116 THR B C 1
ATOM 2516 O O . THR B 1 116 ? 5.906 -5.703 6.547 1 96.56 116 THR B O 1
ATOM 2519 N N . ILE B 1 117 ? 7.816 -6.629 5.82 1 97.81 117 ILE B N 1
ATOM 2520 C CA . ILE B 1 117 ? 7.191 -7.293 4.684 1 97.81 117 ILE B CA 1
ATOM 2521 C C . ILE B 1 117 ? 6.133 -8.281 5.176 1 97.81 117 ILE B C 1
ATOM 2523 O O . ILE B 1 117 ? 5.016 -8.312 4.656 1 97.81 117 ILE B O 1
ATOM 2527 N N . ALA B 1 118 ? 6.461 -9.016 6.164 1 96.88 118 ALA B N 1
ATOM 2528 C CA . ALA B 1 118 ? 5.543 -10.008 6.719 1 96.88 118 ALA B CA 1
ATOM 2529 C C . ALA B 1 118 ? 4.285 -9.344 7.27 1 96.88 118 ALA B C 1
ATOM 2531 O O . ALA B 1 118 ? 3.17 -9.797 7 1 96.88 118 ALA B O 1
ATOM 2532 N N . ASP B 1 119 ? 4.449 -8.305 8.047 1 95.31 119 ASP B N 1
ATOM 2533 C CA . ASP B 1 119 ? 3.328 -7.633 8.688 1 95.31 119 ASP B CA 1
ATOM 2534 C C . ASP B 1 119 ? 2.375 -7.039 7.656 1 95.31 119 ASP B C 1
ATOM 2536 O O . ASP B 1 119 ? 1.156 -7.199 7.762 1 95.31 119 ASP B O 1
ATOM 2540 N N . VAL B 1 120 ? 2.92 -6.406 6.719 1 97.44 120 VAL B N 1
ATOM 2541 C CA . VAL B 1 120 ? 2.105 -5.746 5.703 1 97.44 120 VAL B CA 1
ATOM 2542 C C . VAL B 1 120 ? 1.401 -6.793 4.844 1 97.44 120 VAL B C 1
ATOM 2544 O O . VAL B 1 120 ? 0.198 -6.695 4.594 1 97.44 120 VAL B O 1
ATOM 2547 N N . ASN B 1 121 ? 2.107 -7.82 4.449 1 97.94 121 ASN B N 1
ATOM 2548 C CA . ASN B 1 121 ? 1.522 -8.797 3.535 1 97.94 121 ASN B CA 1
ATOM 2549 C C . ASN B 1 121 ? 0.597 -9.766 4.262 1 97.94 121 ASN B C 1
ATOM 2551 O O . ASN B 1 121 ? -0.276 -10.383 3.648 1 97.94 121 ASN B O 1
ATOM 2555 N N . ARG B 1 122 ? 0.807 -9.945 5.535 1 97 122 ARG B N 1
ATOM 2556 C CA . ARG B 1 122 ? -0.178 -10.703 6.301 1 97 122 ARG B CA 1
ATOM 2557 C C . ARG B 1 122 ? -1.569 -10.094 6.16 1 97 122 ARG B C 1
ATOM 2559 O O . ARG B 1 122 ? -2.555 -10.812 5.996 1 97 122 ARG B O 1
ATOM 2566 N N . ALA B 1 123 ? -1.586 -8.82 6.273 1 96.44 123 ALA B N 1
ATOM 2567 C CA . ALA B 1 123 ? -2.855 -8.125 6.094 1 96.44 123 ALA B CA 1
ATOM 2568 C C . ALA B 1 123 ? -3.363 -8.273 4.66 1 96.44 123 ALA B C 1
ATOM 2570 O O . ALA B 1 123 ? -4.551 -8.516 4.441 1 96.44 123 ALA B O 1
ATOM 2571 N N . ALA B 1 124 ? -2.521 -8.164 3.711 1 98.12 124 ALA B N 1
ATOM 2572 C CA . ALA B 1 124 ? -2.889 -8.148 2.297 1 98.12 124 ALA B CA 1
ATOM 2573 C C . ALA B 1 124 ? -3.471 -9.492 1.867 1 98.12 124 ALA B C 1
ATOM 2575 O O . ALA B 1 124 ? -4.438 -9.547 1.104 1 98.12 124 ALA B O 1
ATOM 2576 N N . ILE B 1 125 ? -2.844 -10.625 2.363 1 98.12 125 ILE B N 1
ATOM 2577 C CA . ILE B 1 125 ? -3.27 -11.938 1.896 1 98.12 125 ILE B CA 1
ATOM 2578 C C . ILE B 1 125 ? -4.488 -12.398 2.691 1 98.12 125 ILE B C 1
ATOM 2580 O O . ILE B 1 125 ? -5.195 -13.32 2.279 1 98.12 125 ILE B O 1
ATOM 2584 N N . ASP B 1 126 ? -4.637 -11.812 3.908 1 96.12 126 ASP B N 1
ATOM 2585 C CA . ASP B 1 126 ? -5.832 -12 4.73 1 96.12 126 ASP B CA 1
ATOM 2586 C C . ASP B 1 126 ? -6.184 -13.484 4.855 1 96.12 126 ASP B C 1
ATOM 2588 O O . ASP B 1 126 ? -7.312 -13.883 4.559 1 96.12 126 ASP B O 1
ATOM 2592 N N . GLY B 1 127 ? -5.219 -14.297 5.133 1 96.5 127 GLY B N 1
ATOM 2593 C CA . GLY B 1 127 ? -5.43 -15.703 5.441 1 96.5 127 GLY B CA 1
ATOM 2594 C C . GLY B 1 127 ? -5.352 -16.594 4.219 1 96.5 127 GLY B C 1
ATOM 2595 O O . GLY B 1 127 ? -5.387 -17.828 4.34 1 96.5 127 GLY B O 1
ATOM 2596 N N . VAL B 1 128 ? -5.242 -16.047 3.039 1 98.19 128 VAL B N 1
ATOM 2597 C CA . VAL B 1 128 ? -5.156 -16.844 1.82 1 98.19 128 VAL B CA 1
ATOM 2598 C C . VAL B 1 128 ? -3.699 -17.219 1.554 1 98.19 128 VAL B C 1
ATOM 2600 O O . VAL B 1 128 ? -2.867 -16.359 1.279 1 98.19 128 VAL B O 1
ATOM 2603 N N . VAL B 1 129 ? -3.408 -18.484 1.646 1 98.06 129 VAL B N 1
ATOM 2604 C CA . VAL B 1 129 ? -2.059 -19 1.448 1 98.06 129 VAL B CA 1
ATOM 2605 C C . VAL B 1 129 ? -2.072 -20.078 0.359 1 98.06 129 VAL B C 1
ATOM 2607 O O . VAL B 1 129 ? -2.986 -20.906 0.301 1 98.06 129 VAL B O 1
ATOM 2610 N N . PRO B 1 130 ? -1.082 -20.047 -0.523 1 98.75 130 PRO B N 1
ATOM 2611 C CA . PRO B 1 130 ? -1.044 -21.094 -1.546 1 98.75 130 PRO B CA 1
ATOM 2612 C C . PRO B 1 130 ? -0.945 -22.5 -0.951 1 98.75 130 PRO B C 1
ATOM 2614 O O . PRO B 1 130 ? -0.251 -22.703 0.049 1 98.75 130 PRO B O 1
ATOM 2617 N N . ASP B 1 131 ? -1.623 -23.406 -1.58 1 98.44 131 ASP B N 1
ATOM 2618 C CA . ASP B 1 131 ? -1.472 -24.797 -1.208 1 98.44 131 ASP B CA 1
ATOM 2619 C C . ASP B 1 131 ? -0.094 -25.328 -1.602 1 98.44 131 ASP B C 1
ATOM 2621 O O . ASP B 1 131 ? 0.466 -26.188 -0.919 1 98.44 131 ASP B O 1
ATOM 2625 N N . ILE B 1 132 ? 0.347 -24.812 -2.662 1 98.81 132 ILE B N 1
ATOM 2626 C CA . ILE B 1 132 ? 1.667 -25.188 -3.164 1 98.81 132 ILE B CA 1
ATOM 2627 C C . ILE B 1 132 ? 2.225 -24.047 -4.027 1 98.81 132 ILE B C 1
ATOM 2629 O O . ILE B 1 132 ? 1.476 -23.375 -4.738 1 98.81 132 ILE B O 1
ATOM 2633 N N . THR B 1 133 ? 3.508 -23.812 -3.928 1 98.94 133 THR B N 1
ATOM 2634 C CA . THR B 1 133 ? 4.254 -22.891 -4.77 1 98.94 133 THR B CA 1
ATOM 2635 C C . THR B 1 133 ? 5.367 -23.609 -5.52 1 98.94 133 THR B C 1
ATOM 2637 O O . THR B 1 133 ? 6.137 -24.359 -4.922 1 98.94 133 THR B O 1
ATOM 2640 N N . PHE B 1 134 ? 5.391 -23.391 -6.793 1 98.94 134 PHE B N 1
ATOM 2641 C CA . PHE B 1 134 ? 6.5 -23.922 -7.574 1 98.94 134 PHE B CA 1
ATOM 2642 C C . PHE B 1 134 ? 7.523 -22.828 -7.871 1 98.94 134 PHE B C 1
ATOM 2644 O O . PHE B 1 134 ? 7.211 -21.844 -8.547 1 98.94 134 PHE B O 1
ATOM 2651 N N . PHE B 1 135 ? 8.727 -23.016 -7.34 1 98.94 135 PHE B N 1
ATOM 2652 C CA . PHE B 1 135 ? 9.844 -22.141 -7.66 1 98.94 135 PHE B CA 1
ATOM 2653 C C . PHE B 1 135 ? 10.656 -22.688 -8.828 1 98.94 135 PHE B C 1
ATOM 2655 O O . PHE B 1 135 ? 11.344 -23.703 -8.68 1 98.94 135 PHE B O 1
ATOM 2662 N N . LEU B 1 136 ? 10.5 -22.031 -9.977 1 98.69 136 LEU B N 1
ATOM 2663 C CA . LEU B 1 136 ? 11.32 -22.422 -11.117 1 98.69 136 LEU B CA 1
ATOM 2664 C C . LEU B 1 136 ? 12.734 -21.859 -10.984 1 98.69 136 LEU B C 1
ATOM 2666 O O . LEU B 1 136 ? 12.977 -20.688 -11.297 1 98.69 136 LEU B O 1
ATOM 2670 N N . ASP B 1 137 ? 13.602 -22.75 -10.641 1 98.38 137 ASP B N 1
ATOM 2671 C CA . ASP B 1 137 ? 14.977 -22.406 -10.281 1 98.38 137 ASP B CA 1
ATOM 2672 C C . ASP B 1 137 ? 15.859 -22.344 -11.523 1 98.38 137 ASP B C 1
ATOM 2674 O O . ASP B 1 137 ? 16.156 -23.359 -12.133 1 98.38 137 ASP B O 1
ATOM 2678 N N . LEU B 1 138 ? 16.25 -21.141 -11.828 1 96.94 138 LEU B N 1
ATOM 2679 C CA . LEU B 1 138 ? 17.141 -20.875 -12.961 1 96.94 138 LEU B CA 1
ATOM 2680 C C . LEU B 1 138 ? 18.094 -19.719 -12.656 1 96.94 138 LEU B C 1
ATOM 2682 O O . LEU B 1 138 ? 17.656 -18.672 -12.188 1 96.94 138 LEU B O 1
ATOM 2686 N N . ASP B 1 139 ? 19.344 -19.922 -12.969 1 94.56 139 ASP B N 1
ATOM 2687 C CA . ASP B 1 139 ? 20.328 -18.875 -12.797 1 94.56 139 ASP B CA 1
ATOM 2688 C C . ASP B 1 139 ? 19.938 -17.609 -13.555 1 94.56 139 ASP B C 1
ATOM 2690 O O . ASP B 1 139 ? 19.641 -17.656 -14.75 1 94.56 139 ASP B O 1
ATOM 2694 N N . PRO B 1 140 ? 19.875 -16.5 -12.789 1 92.81 140 PRO B N 1
ATOM 2695 C CA . PRO B 1 140 ? 19.453 -15.273 -13.445 1 92.81 140 PRO B CA 1
ATOM 2696 C C . PRO B 1 140 ? 20.281 -14.945 -14.68 1 92.81 140 PRO B C 1
ATOM 2698 O O . PRO B 1 140 ? 19.766 -14.352 -15.633 1 92.81 140 PRO B O 1
ATOM 2701 N N . ARG B 1 141 ? 21.594 -15.266 -14.781 1 91.38 141 ARG B N 1
ATOM 2702 C CA . ARG B 1 141 ? 22.453 -15 -15.922 1 91.38 141 ARG B CA 1
ATOM 2703 C C . ARG B 1 141 ? 22 -15.781 -17.156 1 91.38 141 ARG B C 1
ATOM 2705 O O . ARG B 1 141 ? 22.031 -15.266 -18.266 1 91.38 141 ARG B O 1
ATOM 2712 N N . VAL B 1 142 ? 21.531 -16.906 -16.891 1 89.69 142 VAL B N 1
ATOM 2713 C CA . VAL B 1 142 ? 21 -17.75 -17.953 1 89.69 142 VAL B CA 1
ATOM 2714 C C . VAL B 1 142 ? 19.641 -17.234 -18.406 1 89.69 142 VAL B C 1
ATOM 2716 O O . VAL B 1 142 ? 19.359 -17.156 -19.609 1 89.69 142 VAL B O 1
ATOM 2719 N N . ALA B 1 143 ? 18.844 -16.875 -17.438 1 87.25 143 ALA B N 1
ATOM 2720 C CA . ALA B 1 143 ? 17.484 -16.391 -17.719 1 87.25 143 ALA B CA 1
ATOM 2721 C C . ALA B 1 143 ? 17.531 -15.133 -18.609 1 87.25 143 ALA B C 1
ATOM 2723 O O . ALA B 1 143 ? 16.688 -14.961 -19.484 1 87.25 143 ALA B O 1
ATOM 2724 N N . MET B 1 144 ? 18.422 -14.305 -18.266 1 83.5 144 MET B N 1
ATOM 2725 C CA . MET B 1 144 ? 18.578 -13.062 -19.016 1 8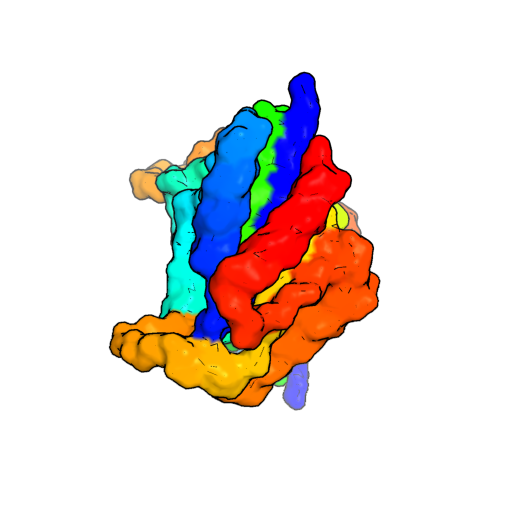3.5 144 MET B CA 1
ATOM 2726 C C . MET B 1 144 ? 18.906 -13.344 -20.484 1 83.5 144 MET B C 1
ATOM 2728 O O . MET B 1 144 ? 18.453 -12.633 -21.375 1 83.5 144 MET B O 1
ATOM 2732 N N . GLU B 1 145 ? 19.688 -14.32 -20.703 1 82.19 145 GLU B N 1
ATOM 2733 C CA . GLU B 1 145 ? 20.078 -14.695 -22.047 1 82.19 145 GLU B CA 1
ATOM 2734 C C . GLU B 1 145 ? 18.875 -15.203 -22.844 1 82.19 145 GLU B C 1
ATOM 2736 O O . GLU B 1 145 ? 18.812 -15.039 -24.062 1 82.19 145 GLU B O 1
ATOM 2741 N N . ARG B 1 146 ? 18.062 -15.75 -22.141 1 76.69 146 ARG B N 1
ATOM 2742 C CA . ARG B 1 146 ? 16.875 -16.328 -22.766 1 76.69 146 ARG B CA 1
ATOM 2743 C C . ARG B 1 146 ? 15.859 -15.234 -23.109 1 76.69 146 ARG B C 1
ATOM 2745 O O . ARG B 1 146 ? 15.008 -15.414 -23.984 1 76.69 146 ARG B O 1
ATOM 2752 N N . ARG B 1 147 ? 15.992 -14.211 -22.312 1 69.69 147 ARG B N 1
ATOM 2753 C CA . ARG B 1 147 ? 15.016 -13.133 -22.5 1 69.69 147 ARG B CA 1
ATOM 2754 C C . ARG B 1 147 ? 15.25 -12.398 -23.812 1 69.69 147 ARG B C 1
ATOM 2756 O O . ARG B 1 147 ? 16.391 -12.094 -24.172 1 69.69 147 ARG B O 1
ATOM 2763 N N . VAL B 1 148 ? 14.406 -12.625 -24.641 1 57.72 148 VAL B N 1
ATOM 2764 C CA . VAL B 1 148 ? 14.5 -11.875 -25.891 1 57.72 148 VAL B CA 1
ATOM 2765 C C . VAL B 1 148 ? 14.625 -10.383 -25.578 1 57.72 148 VAL B C 1
ATOM 2767 O O . VAL B 1 148 ? 13.852 -9.844 -24.781 1 57.72 148 VAL B O 1
ATOM 2770 N N . LYS B 1 149 ? 15.789 -9.828 -25.906 1 55.59 149 LYS B N 1
ATOM 2771 C CA . LYS B 1 149 ? 16.062 -8.398 -25.766 1 55.59 149 LYS B CA 1
ATOM 2772 C C . LYS B 1 149 ? 14.867 -7.566 -26.219 1 55.59 149 LYS B C 1
ATOM 2774 O O . LYS B 1 149 ? 14.469 -7.629 -27.391 1 55.59 149 LYS B O 1
ATOM 2779 N N . SER B 1 150 ? 13.727 -7.699 -25.562 1 53.97 150 SER B N 1
ATOM 2780 C CA . SER B 1 150 ? 12.656 -6.84 -26.062 1 53.97 150 SER B CA 1
ATOM 2781 C C . SER B 1 150 ? 13 -5.363 -25.875 1 53.97 150 SER B C 1
ATOM 2783 O O . SER B 1 150 ? 13.742 -5.008 -24.953 1 53.97 150 SER B O 1
ATOM 2785 N N . THR B 1 151 ? 12.531 -4.594 -26.859 1 58.03 151 THR B N 1
ATOM 2786 C CA . THR B 1 151 ? 12.508 -3.137 -26.875 1 58.03 151 THR B CA 1
ATOM 2787 C C . THR B 1 151 ? 11.5 -2.605 -25.859 1 58.03 151 THR B C 1
ATOM 2789 O O . THR B 1 151 ? 10.336 -3.014 -25.859 1 58.03 151 THR B O 1
ATOM 2792 N N . GLY B 1 152 ? 12 -2.316 -24.438 1 77.25 152 GLY B N 1
ATOM 2793 C CA . GLY B 1 152 ? 11.086 -1.614 -23.547 1 77.25 152 GLY B CA 1
ATOM 2794 C C . GLY B 1 152 ? 10.969 -2.262 -22.188 1 77.25 152 GLY B C 1
ATOM 2795 O O . GLY B 1 152 ? 9.867 -2.57 -21.719 1 77.25 152 GLY B O 1
ATOM 2796 N N . ALA B 1 153 ? 11.977 -2.479 -21.672 1 85.44 153 ALA B N 1
ATOM 2797 C CA . ALA B 1 153 ? 12.023 -3.059 -20.328 1 85.44 153 ALA B CA 1
ATOM 2798 C C . ALA B 1 153 ? 11.32 -2.162 -19.312 1 85.44 153 ALA B C 1
ATOM 2800 O O . ALA B 1 153 ? 11.43 -0.936 -19.391 1 85.44 153 ALA B O 1
ATOM 2801 N N . ASP B 1 154 ? 10.531 -2.799 -18.422 1 91.25 154 ASP B N 1
ATOM 2802 C CA . ASP B 1 154 ? 9.867 -2.016 -17.375 1 91.25 154 ASP B CA 1
ATOM 2803 C C . ASP B 1 154 ? 10.852 -1.632 -16.281 1 91.25 154 ASP B C 1
ATOM 2805 O O . ASP B 1 154 ? 12.039 -1.937 -16.359 1 91.25 154 ASP B O 1
ATOM 2809 N N . ARG B 1 155 ? 10.422 -0.949 -15.305 1 92.12 155 ARG B N 1
ATOM 2810 C CA . ARG B 1 155 ? 11.273 -0.378 -14.266 1 92.12 155 ARG B CA 1
ATOM 2811 C C . ARG B 1 155 ? 12.07 -1.464 -13.555 1 92.12 155 ARG B C 1
ATOM 2813 O O . ARG B 1 155 ? 13.266 -1.292 -13.289 1 92.12 155 ARG B O 1
ATOM 2820 N N . ILE B 1 156 ? 11.438 -2.584 -13.227 1 91.69 156 ILE B N 1
ATOM 2821 C CA . ILE B 1 156 ? 12.07 -3.662 -12.477 1 91.69 156 ILE B CA 1
ATOM 2822 C C . ILE B 1 156 ? 13.062 -4.395 -13.375 1 91.69 156 ILE B C 1
ATOM 2824 O O . ILE B 1 156 ? 14.164 -4.742 -12.938 1 91.69 156 ILE B O 1
ATOM 2828 N N . GLU B 1 157 ? 12.711 -4.652 -14.617 1 87.75 157 GLU B N 1
ATOM 2829 C CA . GLU B 1 157 ? 13.562 -5.34 -15.578 1 87.75 157 GLU B CA 1
ATOM 2830 C C . GLU B 1 157 ? 14.828 -4.535 -15.867 1 87.75 157 GLU B C 1
ATOM 2832 O O . GLU B 1 157 ? 15.867 -5.102 -16.234 1 87.75 157 GLU B O 1
ATOM 2837 N N . GLN B 1 158 ? 14.781 -3.221 -15.664 1 88.44 158 GLN B N 1
ATOM 2838 C CA . GLN B 1 158 ? 15.906 -2.336 -15.945 1 88.44 158 GLN B CA 1
ATOM 2839 C C . GLN B 1 158 ? 16.953 -2.393 -14.836 1 88.44 158 GLN B C 1
ATOM 2841 O O . GLN B 1 158 ? 18.047 -1.841 -14.977 1 88.44 158 GLN B O 1
ATOM 2846 N N . GLU B 1 159 ? 16.609 -3.057 -13.75 1 91.69 159 GLU B N 1
ATOM 2847 C CA . GLU B 1 159 ? 17.562 -3.158 -12.648 1 91.69 159 GLU B CA 1
ATOM 2848 C C . GLU B 1 159 ? 18.812 -3.904 -13.078 1 91.69 159 GLU B C 1
ATOM 2850 O O . GLU B 1 159 ? 18.781 -4.684 -14.031 1 91.69 159 GLU B O 1
ATOM 2855 N N . LYS B 1 160 ? 19.922 -3.67 -12.352 1 90.75 160 LYS B N 1
ATOM 2856 C CA . LYS B 1 160 ? 21.203 -4.285 -12.664 1 90.75 160 LYS B CA 1
ATOM 2857 C C . LYS B 1 160 ? 21.219 -5.766 -12.305 1 90.75 160 LYS B C 1
ATOM 2859 O O . LYS B 1 160 ? 20.375 -6.223 -11.516 1 90.75 160 LYS B O 1
ATOM 2864 N N . MET B 1 161 ? 22.125 -6.469 -12.812 1 93.12 161 MET B N 1
ATOM 2865 C CA . MET B 1 161 ? 22.219 -7.914 -12.625 1 93.12 161 MET B CA 1
ATOM 2866 C C . MET B 1 161 ? 22.391 -8.266 -11.156 1 93.12 161 MET B C 1
ATOM 2868 O O . MET B 1 161 ? 21.859 -9.281 -10.688 1 93.12 161 MET B O 1
ATOM 2872 N N . ASP B 1 162 ? 23.125 -7.465 -10.406 1 95.31 162 ASP B N 1
ATOM 2873 C CA . ASP B 1 162 ? 23.297 -7.727 -8.984 1 95.31 162 ASP B CA 1
ATOM 2874 C C . ASP B 1 162 ? 21.953 -7.75 -8.258 1 95.31 162 ASP B C 1
ATOM 2876 O O . ASP B 1 162 ? 21.766 -8.523 -7.316 1 95.31 162 ASP B O 1
ATOM 2880 N N . PHE B 1 163 ? 21.094 -6.906 -8.664 1 96 163 PHE B N 1
ATOM 2881 C CA . PHE B 1 163 ? 19.734 -6.906 -8.117 1 96 163 PHE B CA 1
ATOM 2882 C C . PHE B 1 163 ? 19.047 -8.234 -8.406 1 96 163 PHE B C 1
ATOM 2884 O O . PHE B 1 163 ? 18.469 -8.844 -7.5 1 96 163 PHE B O 1
ATOM 2891 N N . HIS B 1 164 ? 19.062 -8.68 -9.57 1 95.25 164 HIS B N 1
ATOM 2892 C CA . HIS B 1 164 ? 18.391 -9.906 -9.977 1 95.25 164 HIS B CA 1
ATOM 2893 C C . HIS B 1 164 ? 19 -11.125 -9.289 1 95.25 164 HIS B C 1
ATOM 2895 O O . HIS B 1 164 ? 18.297 -12.086 -8.977 1 95.25 164 HIS B O 1
ATOM 2901 N N . ILE B 1 165 ? 20.281 -11.086 -9.055 1 96.88 165 ILE B N 1
ATOM 2902 C CA . ILE B 1 165 ? 20.953 -12.156 -8.328 1 96.88 165 ILE B CA 1
ATOM 2903 C C . ILE B 1 165 ? 20.438 -12.195 -6.887 1 96.88 165 ILE B C 1
ATOM 2905 O O . ILE B 1 165 ? 20.141 -13.266 -6.355 1 96.88 165 ILE B O 1
ATOM 2909 N N . ARG B 1 166 ? 20.297 -11.008 -6.266 1 97.69 166 ARG B N 1
ATOM 2910 C CA . ARG B 1 166 ? 19.781 -10.938 -4.906 1 97.69 166 ARG B CA 1
ATOM 2911 C C . ARG B 1 166 ? 18.344 -11.445 -4.844 1 97.69 166 ARG B C 1
ATOM 2913 O O . ARG B 1 166 ? 17.953 -12.125 -3.891 1 97.69 166 ARG B O 1
ATOM 2920 N N . VAL B 1 167 ? 17.609 -11.094 -5.812 1 97.88 167 VAL B N 1
ATOM 2921 C CA . VAL B 1 167 ? 16.219 -11.562 -5.891 1 97.88 167 VAL B CA 1
ATOM 2922 C C . VAL B 1 167 ? 16.203 -13.086 -5.98 1 97.88 167 VAL B C 1
ATOM 2924 O O . VAL B 1 167 ? 15.445 -13.742 -5.266 1 97.88 167 VAL B O 1
ATOM 2927 N N . TYR B 1 168 ? 17.062 -13.594 -6.895 1 97.81 168 TYR B N 1
ATOM 2928 C CA . TYR B 1 168 ? 17.188 -15.039 -7.055 1 97.81 168 TYR B CA 1
ATOM 2929 C C . TYR B 1 168 ? 17.547 -15.711 -5.73 1 97.81 168 TYR B C 1
ATOM 2931 O O . TYR B 1 168 ? 16.922 -16.703 -5.34 1 97.81 168 TYR B O 1
ATOM 2939 N N . GLU B 1 169 ? 18.406 -15.195 -5 1 97.94 169 GLU B N 1
ATOM 2940 C CA . GLU B 1 169 ? 18.812 -15.711 -3.693 1 97.94 169 GLU B CA 1
ATOM 2941 C C . GLU B 1 169 ? 17.656 -15.648 -2.697 1 97.94 169 GLU B C 1
ATOM 2943 O O . GLU B 1 169 ? 17.547 -16.5 -1.813 1 97.94 169 GLU B O 1
ATOM 2948 N N . GLY B 1 170 ? 16.844 -14.625 -2.859 1 98.06 170 GLY B N 1
ATOM 2949 C CA . GLY B 1 170 ? 15.656 -14.516 -2.031 1 98.06 170 GLY B CA 1
ATOM 2950 C C . GLY B 1 170 ? 14.688 -15.664 -2.219 1 98.06 170 GLY B C 1
ATOM 2951 O O . GLY B 1 170 ? 14.18 -16.219 -1.244 1 98.06 170 GLY B O 1
ATOM 2952 N N . TYR B 1 171 ? 14.484 -16.016 -3.436 1 98.38 171 TYR B N 1
ATOM 2953 C CA . TYR B 1 171 ? 13.625 -17.156 -3.715 1 98.38 171 TYR B CA 1
ATOM 2954 C C . TYR B 1 171 ? 14.203 -18.438 -3.127 1 98.38 171 TYR B C 1
ATOM 2956 O O . TYR B 1 171 ? 13.477 -19.266 -2.566 1 98.38 171 TYR B O 1
ATOM 2964 N N . GLU B 1 172 ? 15.484 -18.578 -3.301 1 98.19 172 GLU B N 1
ATOM 2965 C CA . GLU B 1 172 ? 16.156 -19.766 -2.746 1 98.19 172 GLU B CA 1
ATOM 2966 C C . GLU B 1 172 ? 15.953 -19.844 -1.234 1 98.19 172 GLU B C 1
ATOM 2968 O O . GLU B 1 172 ? 15.664 -20.906 -0.697 1 98.19 172 GLU B O 1
ATOM 2973 N N . ARG B 1 173 ? 16.094 -18.766 -0.628 1 97.75 173 ARG B N 1
ATOM 2974 C CA . ARG B 1 173 ? 15.93 -18.703 0.82 1 97.75 173 ARG B CA 1
ATOM 2975 C C . ARG B 1 173 ? 14.508 -19.062 1.222 1 97.75 173 ARG B C 1
ATOM 2977 O O . ARG B 1 173 ? 14.289 -19.781 2.195 1 97.75 173 ARG B O 1
ATOM 2984 N N . MET B 1 174 ? 13.562 -18.516 0.525 1 97.88 174 MET B N 1
ATOM 2985 C CA . MET B 1 174 ? 12.164 -18.812 0.821 1 97.88 174 MET B CA 1
ATOM 2986 C C . MET B 1 174 ? 11.883 -20.297 0.665 1 97.88 174 MET B C 1
ATOM 2988 O O . MET B 1 174 ? 11.172 -20.891 1.479 1 97.88 174 MET B O 1
ATOM 2992 N N . ALA B 1 175 ? 12.43 -20.891 -0.37 1 98.38 175 ALA B N 1
ATOM 2993 C CA . ALA B 1 175 ? 12.234 -22.312 -0.618 1 98.38 175 ALA B CA 1
ATOM 2994 C C . ALA B 1 175 ? 12.828 -23.156 0.514 1 98.38 175 ALA B C 1
ATOM 2996 O O . ALA B 1 175 ? 12.266 -24.188 0.88 1 98.38 175 ALA B O 1
ATOM 2997 N N . LEU B 1 176 ? 13.938 -22.719 1.053 1 97.81 176 LEU B N 1
ATOM 2998 C CA . LEU B 1 176 ? 14.586 -23.422 2.158 1 97.81 176 LEU B CA 1
ATOM 2999 C C . LEU B 1 176 ? 13.773 -23.266 3.441 1 97.81 176 LEU B C 1
ATOM 3001 O O . LEU B 1 176 ? 13.711 -24.203 4.25 1 97.81 176 LEU B O 1
ATOM 3005 N N . LEU B 1 177 ? 13.18 -22.172 3.617 1 96.94 177 LEU B N 1
ATOM 3006 C CA . LEU B 1 177 ? 12.43 -21.875 4.836 1 96.94 177 LEU B CA 1
ATOM 3007 C C . LEU B 1 177 ? 11.086 -22.594 4.844 1 96.94 177 LEU B C 1
ATOM 3009 O O . LEU B 1 177 ? 10.586 -22.969 5.906 1 96.94 177 LEU B O 1
ATOM 3013 N N . TYR B 1 178 ? 10.547 -22.703 3.67 1 97.88 178 TYR B N 1
ATOM 3014 C CA . TYR B 1 178 ? 9.219 -23.312 3.582 1 97.88 178 TYR B CA 1
ATOM 3015 C C . TYR B 1 178 ? 9.211 -24.469 2.602 1 97.88 178 TYR B C 1
ATOM 3017 O O . TYR B 1 178 ? 8.414 -24.484 1.656 1 97.88 178 TYR B O 1
ATOM 3025 N N . PRO B 1 179 ? 9.906 -25.5 2.855 1 97.5 179 PRO B N 1
ATOM 3026 C CA . PRO B 1 179 ? 10.07 -26.609 1.903 1 97.5 179 PRO B CA 1
ATOM 3027 C C . PRO B 1 179 ? 8.797 -27.438 1.736 1 97.5 179 PRO B C 1
ATOM 3029 O O . PRO B 1 179 ? 8.633 -28.125 0.731 1 97.5 179 PRO B O 1
ATOM 3032 N N . GLU B 1 180 ? 7.91 -27.375 2.701 1 97.62 180 GLU B N 1
ATOM 3033 C CA . GLU B 1 180 ? 6.672 -28.141 2.594 1 97.62 180 GLU B CA 1
ATOM 3034 C C . GLU B 1 180 ? 5.73 -27.516 1.563 1 97.62 180 GLU B C 1
ATOM 3036 O O . GLU B 1 180 ? 5.035 -28.234 0.839 1 97.62 180 GLU B O 1
ATOM 3041 N N . ARG B 1 181 ? 5.77 -26.234 1.438 1 98.19 181 ARG B N 1
ATOM 3042 C CA . ARG B 1 181 ? 4.844 -25.516 0.565 1 98.19 181 ARG B CA 1
ATOM 3043 C C . ARG B 1 181 ? 5.508 -25.141 -0.757 1 98.19 181 ARG B C 1
ATOM 3045 O O . ARG B 1 181 ? 4.879 -25.219 -1.814 1 98.19 181 ARG B O 1
ATOM 3052 N N . ILE B 1 182 ? 6.789 -24.75 -0.654 1 98.81 182 ILE B N 1
ATOM 3053 C CA . ILE B 1 182 ? 7.516 -24.312 -1.837 1 98.81 182 ILE B CA 1
ATOM 3054 C C . ILE B 1 182 ? 8.367 -25.453 -2.383 1 98.81 182 ILE B C 1
ATOM 3056 O O . ILE B 1 182 ? 9.281 -25.938 -1.708 1 98.81 182 ILE B O 1
ATOM 3060 N N . LYS B 1 183 ? 8.047 -25.828 -3.617 1 98.88 183 LYS B N 1
ATOM 3061 C CA . LYS B 1 183 ? 8.789 -26.891 -4.301 1 98.88 183 LYS B CA 1
ATOM 3062 C C . LYS B 1 183 ? 9.719 -26.312 -5.363 1 98.88 183 LYS B C 1
ATOM 3064 O O . LYS B 1 183 ? 9.258 -25.672 -6.316 1 98.88 183 LYS B O 1
ATOM 3069 N N . THR B 1 184 ? 11.016 -26.578 -5.195 1 98.81 184 THR B N 1
ATOM 3070 C CA . THR B 1 184 ? 12.008 -26.094 -6.145 1 98.81 184 THR B CA 1
ATOM 3071 C C . THR B 1 184 ? 12.094 -27.016 -7.355 1 98.81 184 THR B C 1
ATOM 3073 O O . THR B 1 184 ? 12.273 -28.234 -7.211 1 98.81 184 THR B O 1
ATOM 3076 N N . ILE B 1 185 ? 11.93 -26.453 -8.539 1 98.81 185 ILE B N 1
ATOM 3077 C CA . ILE B 1 185 ? 11.992 -27.172 -9.805 1 98.81 185 ILE B CA 1
ATOM 3078 C C . ILE B 1 185 ? 13.18 -26.688 -10.625 1 98.81 185 ILE B C 1
ATOM 3080 O O . ILE B 1 185 ? 13.328 -25.484 -10.867 1 98.81 185 ILE B O 1
ATOM 3084 N N . ASP B 1 186 ? 14.039 -27.609 -11.047 1 98.38 186 ASP B N 1
ATOM 3085 C CA . ASP B 1 186 ? 15.156 -27.25 -11.906 1 98.38 186 ASP B CA 1
ATOM 3086 C C . ASP B 1 186 ? 14.672 -26.797 -13.281 1 98.38 186 ASP B C 1
ATOM 3088 O O . ASP B 1 186 ? 14.336 -27.609 -14.133 1 98.38 186 ASP B O 1
ATOM 3092 N N . ALA B 1 187 ? 14.789 -25.516 -13.516 1 97.69 187 ALA B N 1
ATOM 3093 C CA . ALA B 1 187 ? 14.203 -24.922 -14.719 1 97.69 187 ALA B CA 1
ATOM 3094 C C . ALA B 1 187 ? 15.18 -24.984 -15.891 1 97.69 187 ALA B C 1
ATOM 3096 O O . ALA B 1 187 ? 14.922 -24.422 -16.953 1 97.69 187 ALA B O 1
ATOM 3097 N N . SER B 1 188 ? 16.266 -25.625 -15.68 1 95.88 188 SER B N 1
ATOM 3098 C CA . SER B 1 188 ? 17.203 -25.828 -16.781 1 95.88 188 SER B CA 1
ATOM 3099 C C . SER B 1 188 ? 16.844 -27.078 -17.594 1 95.88 188 SER B C 1
ATOM 3101 O O . SER B 1 188 ? 17.359 -27.281 -18.688 1 95.88 188 SER B O 1
ATOM 3103 N N . LYS B 1 189 ? 15.961 -27.875 -17.109 1 97.56 189 LYS B N 1
ATOM 3104 C CA . LYS B 1 189 ? 15.531 -29.094 -17.781 1 97.56 189 LYS B CA 1
ATOM 3105 C C . LYS B 1 189 ? 14.555 -28.781 -18.906 1 97.56 189 LYS B C 1
ATOM 3107 O O . LYS B 1 189 ? 14.188 -27.625 -19.109 1 97.56 189 LYS B O 1
ATOM 3112 N N . SER B 1 190 ? 14.141 -29.844 -19.641 1 97.62 190 SER B N 1
ATOM 3113 C CA . SER B 1 190 ? 13.203 -29.641 -20.75 1 97.62 190 SER B CA 1
ATOM 3114 C C . SER B 1 190 ? 11.812 -29.312 -20.234 1 97.62 190 SER B C 1
ATOM 3116 O O . SER B 1 190 ? 11.484 -29.594 -19.078 1 97.62 190 SER B O 1
ATOM 3118 N N . ILE B 1 191 ? 11 -28.688 -21.062 1 98.12 191 ILE B N 1
ATOM 3119 C CA . ILE B 1 191 ? 9.625 -28.328 -20.734 1 98.12 191 ILE B CA 1
ATOM 3120 C C . ILE B 1 191 ? 8.867 -29.547 -20.234 1 98.12 191 ILE B C 1
ATOM 3122 O O . ILE B 1 191 ? 8.156 -29.484 -19.234 1 98.12 191 ILE B O 1
ATOM 3126 N N . GLU B 1 192 ? 9.102 -30.656 -20.906 1 98.31 192 GLU B N 1
ATOM 3127 C CA . GLU B 1 192 ? 8.391 -31.891 -20.578 1 98.31 192 GLU B CA 1
ATOM 3128 C C . GLU B 1 192 ? 8.828 -32.438 -19.234 1 98.31 192 GLU B C 1
ATOM 3130 O O . GLU B 1 192 ? 7.992 -32.906 -18.438 1 98.31 192 GLU B O 1
ATOM 3135 N N . GLU B 1 193 ? 10.078 -32.406 -18.984 1 98.62 193 GLU B N 1
ATOM 3136 C CA . GLU B 1 193 ? 10.609 -32.875 -17.719 1 98.62 193 GLU B CA 1
ATOM 3137 C C . GLU B 1 193 ? 10.094 -32.031 -16.547 1 98.62 193 GLU B C 1
ATOM 3139 O O . GLU B 1 193 ? 9.719 -32.562 -15.508 1 98.62 193 GLU B O 1
ATOM 3144 N N . ILE B 1 194 ? 10.094 -30.75 -16.719 1 98.69 194 ILE B N 1
ATOM 3145 C CA . ILE B 1 194 ? 9.602 -29.844 -15.703 1 98.69 194 ILE B CA 1
ATOM 3146 C C . ILE B 1 194 ? 8.117 -30.094 -15.445 1 98.69 194 ILE B C 1
ATOM 3148 O O . ILE B 1 194 ? 7.695 -30.266 -14.305 1 98.69 194 ILE B O 1
ATOM 3152 N N . SER B 1 195 ? 7.344 -30.188 -16.5 1 98.75 195 SER B N 1
ATOM 3153 C CA . SER B 1 195 ? 5.906 -30.406 -16.406 1 98.75 195 SER B CA 1
ATOM 3154 C C . SER B 1 195 ? 5.586 -31.703 -15.695 1 98.75 195 SER B C 1
ATOM 3156 O O . SER B 1 195 ? 4.672 -31.766 -14.867 1 98.75 195 SER B O 1
ATOM 3158 N N . SER B 1 196 ? 6.363 -32.719 -16.031 1 98.5 196 SER B N 1
ATOM 3159 C CA . SER B 1 196 ? 6.152 -34.031 -15.406 1 98.5 196 SER B CA 1
ATOM 3160 C C . SER B 1 196 ? 6.383 -33.969 -13.898 1 98.5 196 SER B C 1
ATOM 3162 O O . SER B 1 196 ? 5.617 -34.531 -13.125 1 98.5 196 SER B O 1
ATOM 3164 N N . GLN B 1 197 ? 7.434 -33.312 -13.531 1 98.62 197 GLN B N 1
ATOM 3165 C CA . GLN B 1 197 ? 7.73 -33.156 -12.117 1 98.62 197 GLN B CA 1
ATOM 3166 C C . GLN B 1 197 ? 6.629 -32.406 -11.398 1 98.62 197 GLN B C 1
ATOM 3168 O O . GLN B 1 197 ? 6.203 -32.781 -10.305 1 98.62 197 GLN B O 1
ATOM 3173 N N . ILE B 1 198 ? 6.129 -31.328 -11.953 1 98.75 198 ILE B N 1
ATOM 3174 C CA . ILE B 1 198 ? 5.07 -30.5 -11.383 1 98.75 198 ILE B CA 1
ATOM 3175 C C . ILE B 1 198 ? 3.793 -31.328 -11.234 1 98.75 198 ILE B C 1
ATOM 3177 O O . ILE B 1 198 ? 3.129 -31.266 -10.203 1 98.75 198 ILE B O 1
ATOM 3181 N N . ASN B 1 199 ? 3.514 -32.125 -12.266 1 98.31 199 ASN B N 1
ATOM 3182 C CA . ASN B 1 199 ? 2.297 -32.938 -12.25 1 98.31 199 ASN B CA 1
ATOM 3183 C C . ASN B 1 199 ? 2.316 -33.938 -11.125 1 98.31 199 ASN B C 1
ATOM 3185 O O . ASN B 1 199 ? 1.271 -34.281 -10.562 1 98.31 199 ASN B O 1
ATOM 3189 N N . ILE B 1 200 ? 3.475 -34.469 -10.82 1 98.12 200 ILE B N 1
ATOM 3190 C CA . ILE B 1 200 ? 3.6 -35.406 -9.719 1 98.12 200 ILE B CA 1
ATOM 3191 C C . ILE B 1 200 ? 3.145 -34.75 -8.414 1 98.12 200 ILE B C 1
ATOM 3193 O O . ILE B 1 200 ? 2.373 -35.344 -7.652 1 98.12 200 ILE B O 1
ATOM 3197 N N . TYR B 1 201 ? 3.559 -33.5 -8.148 1 98.06 201 TYR B N 1
ATOM 3198 C CA . TYR B 1 201 ? 3.164 -32.781 -6.949 1 98.06 201 TYR B CA 1
ATOM 3199 C C . TYR B 1 201 ? 1.672 -32.469 -6.965 1 98.06 201 TYR B C 1
ATOM 3201 O O . TYR B 1 201 ? 1.001 -32.562 -5.934 1 98.06 201 TYR B O 1
ATOM 3209 N N . LEU B 1 202 ? 1.165 -32.062 -8.117 1 97.94 202 LEU B N 1
ATOM 3210 C CA . LEU B 1 202 ? -0.245 -31.719 -8.234 1 97.94 202 LEU B CA 1
ATOM 3211 C C . LEU B 1 202 ? -1.134 -32.938 -7.965 1 97.94 202 LEU B C 1
ATOM 3213 O O . LEU B 1 202 ? -2.182 -32.812 -7.328 1 97.94 202 LEU B O 1
ATOM 3217 N N . LYS B 1 203 ? -0.691 -34.062 -8.477 1 95.62 203 LYS B N 1
ATOM 3218 C CA . LYS B 1 203 ? -1.447 -35.281 -8.234 1 95.62 203 LYS B CA 1
ATOM 3219 C C . LYS B 1 203 ? -1.548 -35.594 -6.746 1 95.62 203 LYS B C 1
ATOM 3221 O O . LYS B 1 203 ? -2.578 -36.094 -6.273 1 95.62 203 LYS B O 1
ATOM 3226 N N . GLU B 1 204 ? -0.519 -35.312 -6.07 1 95.31 204 GLU B N 1
ATOM 3227 C CA . GLU B 1 204 ? -0.451 -35.594 -4.641 1 95.31 204 GLU B CA 1
ATOM 3228 C C . GLU B 1 204 ? -1.42 -34.719 -3.852 1 95.31 204 GLU B C 1
ATOM 3230 O O . GLU B 1 204 ? -1.937 -35.156 -2.812 1 95.31 204 GLU B O 1
ATOM 3235 N N . ILE B 1 205 ? -1.694 -33.531 -4.285 1 93.19 205 ILE B N 1
ATOM 3236 C CA . ILE B 1 205 ? -2.477 -32.625 -3.467 1 93.19 205 ILE B CA 1
ATOM 3237 C C . ILE B 1 205 ? -3.924 -32.594 -3.957 1 93.19 205 ILE B C 1
ATOM 3239 O O . ILE B 1 205 ? -4.801 -32.062 -3.289 1 93.19 205 ILE B O 1
ATOM 3243 N N . LEU B 1 206 ? -4.188 -33.156 -5.086 1 88.62 206 LEU B N 1
ATOM 3244 C CA . LEU B 1 206 ? -5.551 -33.281 -5.582 1 88.62 206 LEU B CA 1
ATOM 3245 C C . LEU B 1 206 ? -6.277 -34.438 -4.867 1 88.62 206 LEU B C 1
ATOM 3247 O O . LEU B 1 206 ? -7.473 -34.344 -4.59 1 88.62 206 LEU B O 1
#

pLDDT: mean 95.67, std 7.36, range [53.97, 98.94]

Radius of gyration: 24.06 Å; Cα contacts (8 Å, |Δi|>4): 752; chains: 2; bounding box: 47×71×51 Å